Protein AF-A0A1G2YQ14-F1 (afdb_monomer_lite)

Structure (mmCIF, N/CA/C/O backbone):
data_AF-A0A1G2YQ14-F1
#
_entry.id   AF-A0A1G2YQ14-F1
#
loop_
_atom_site.group_PDB
_atom_site.id
_atom_site.type_symbol
_atom_site.label_atom_id
_atom_site.label_alt_id
_atom_site.label_com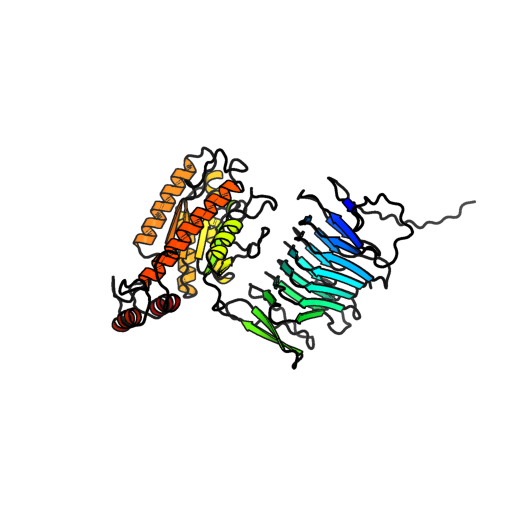p_id
_atom_site.label_asym_id
_atom_site.label_entity_id
_atom_site.label_seq_id
_atom_site.pdbx_PDB_ins_code
_atom_site.Cartn_x
_atom_site.Cartn_y
_atom_site.Cartn_z
_atom_site.occupancy
_atom_site.B_iso_or_equiv
_atom_site.auth_seq_id
_atom_site.auth_comp_id
_atom_site.auth_asym_id
_atom_site.auth_atom_id
_atom_site.pdbx_PDB_model_num
ATOM 1 N N . MET A 1 1 ? -32.011 69.639 -4.853 1.00 33.53 1 MET A N 1
ATOM 2 C CA . MET A 1 1 ? -31.908 69.291 -3.421 1.00 33.53 1 MET A CA 1
ATOM 3 C C . MET A 1 1 ? -31.256 67.913 -3.345 1.00 33.53 1 MET A C 1
ATOM 5 O O . MET A 1 1 ? -31.858 66.950 -3.793 1.00 33.53 1 MET A O 1
ATOM 9 N N . ARG A 1 2 ? -29.978 67.844 -2.949 1.00 33.94 2 ARG A N 1
ATOM 10 C CA . ARG A 1 2 ? -29.272 66.595 -2.599 1.00 33.94 2 ARG A CA 1
ATOM 11 C C . ARG A 1 2 ? -29.636 66.220 -1.163 1.00 33.94 2 ARG A C 1
ATOM 13 O O . ARG A 1 2 ? -29.561 67.148 -0.370 1.00 33.94 2 ARG A O 1
ATOM 20 N N . ILE A 1 3 ? -29.894 64.934 -0.879 1.00 25.02 3 ILE A N 1
ATOM 21 C CA . ILE A 1 3 ? -29.499 64.101 0.298 1.00 25.02 3 ILE A CA 1
ATOM 22 C C . ILE A 1 3 ? -29.737 62.625 -0.169 1.00 25.02 3 ILE A C 1
ATOM 24 O O . ILE A 1 3 ? -30.874 62.312 -0.493 1.00 25.02 3 ILE A O 1
ATOM 28 N N . ALA A 1 4 ? -28.760 61.796 -0.596 1.00 21.64 4 ALA A N 1
ATOM 29 C CA . ALA A 1 4 ? -27.786 60.960 0.161 1.00 21.64 4 ALA A CA 1
ATOM 30 C C . ALA A 1 4 ? -28.470 60.070 1.237 1.00 21.64 4 ALA A C 1
ATOM 32 O O . ALA A 1 4 ? -29.178 60.604 2.068 1.00 21.64 4 ALA A O 1
ATOM 33 N N . SER A 1 5 ? -28.420 58.732 1.284 1.00 22.30 5 SER A N 1
ATOM 34 C CA . SER A 1 5 ? -27.270 57.811 1.392 1.00 22.30 5 SER A CA 1
ATOM 35 C C . SER A 1 5 ? -27.807 56.357 1.285 1.00 22.30 5 SER A C 1
ATOM 37 O O . SER A 1 5 ? -28.856 56.068 1.845 1.00 22.30 5 SER A O 1
ATOM 39 N N . ILE A 1 6 ? -27.285 55.491 0.405 1.00 22.66 6 ILE A N 1
ATOM 40 C CA . ILE A 1 6 ? -26.309 54.402 0.671 1.00 22.66 6 ILE A CA 1
ATOM 41 C C . ILE A 1 6 ? -26.766 53.346 1.703 1.00 22.66 6 ILE A C 1
ATOM 43 O O . ILE A 1 6 ? -26.759 53.617 2.897 1.00 22.66 6 ILE A O 1
ATOM 47 N N . CYS A 1 7 ? -27.004 52.110 1.234 1.00 20.00 7 CYS A N 1
ATOM 48 C CA . CYS A 1 7 ? -26.300 50.918 1.734 1.00 20.00 7 CYS A CA 1
ATOM 49 C C . CYS A 1 7 ? -26.335 49.781 0.691 1.00 20.00 7 CYS A C 1
ATOM 51 O O . CYS A 1 7 ? -27.381 49.226 0.369 1.00 20.00 7 CYS A O 1
ATOM 53 N N . PHE A 1 8 ? -25.159 49.491 0.136 1.00 21.48 8 PHE A N 1
ATOM 54 C CA . PHE A 1 8 ? -24.809 48.296 -0.632 1.00 21.48 8 PHE A CA 1
ATOM 55 C C . PHE A 1 8 ? -24.761 47.078 0.300 1.00 21.48 8 PHE A C 1
ATOM 57 O O . PHE A 1 8 ? -24.129 47.200 1.341 1.00 21.48 8 PHE A O 1
ATOM 64 N N . VAL A 1 9 ? -25.265 45.915 -0.137 1.00 20.17 9 VAL A N 1
ATOM 65 C CA . VAL A 1 9 ? -24.538 44.627 -0.069 1.00 20.17 9 VAL A CA 1
ATOM 66 C C . VAL A 1 9 ? -24.977 43.766 -1.265 1.00 20.17 9 VAL A C 1
ATOM 68 O O . VAL A 1 9 ? -26.049 43.170 -1.277 1.00 20.17 9 VAL A O 1
ATOM 71 N N . LEU A 1 10 ? -24.128 43.730 -2.293 1.00 24.86 10 LEU A N 1
ATOM 72 C CA . LEU A 1 10 ? -23.966 42.568 -3.170 1.00 24.86 10 LEU A CA 1
ATOM 73 C C . LEU A 1 10 ? -23.417 41.418 -2.323 1.00 24.86 10 LEU A C 1
ATOM 75 O O . LEU A 1 10 ? -22.464 41.684 -1.612 1.00 24.86 10 LEU A O 1
ATOM 79 N N . PHE A 1 11 ? -23.937 40.194 -2.464 1.00 21.16 11 PHE A N 1
ATOM 80 C CA . PHE A 1 11 ? -23.148 38.956 -2.606 1.00 21.16 11 PHE A CA 1
ATOM 81 C C . PHE A 1 11 ? -24.069 37.818 -3.084 1.00 21.16 11 PHE A C 1
ATOM 83 O O . PHE A 1 11 ? -24.752 37.164 -2.303 1.00 21.16 11 PHE A O 1
ATOM 90 N N . PHE A 1 12 ? -24.074 37.589 -4.398 1.00 26.58 12 PHE A N 1
ATOM 91 C CA . PHE A 1 12 ? -24.250 36.249 -4.955 1.00 26.58 12 PHE A CA 1
ATOM 92 C C . PHE A 1 12 ? -22.868 35.581 -4.988 1.00 26.58 12 PHE A C 1
ATOM 94 O O . PHE A 1 12 ? -21.900 36.224 -5.394 1.00 26.58 12 PHE A O 1
ATOM 101 N N . SER A 1 13 ? -22.785 34.290 -4.668 1.00 25.05 13 SER A N 1
ATOM 102 C CA . SER A 1 13 ? -21.762 33.403 -5.235 1.00 25.05 13 SER A CA 1
ATOM 103 C C . SER A 1 13 ? -22.293 31.974 -5.350 1.00 25.05 13 SER A C 1
ATOM 105 O O . SER A 1 13 ? -22.024 31.092 -4.541 1.00 25.05 13 SER A O 1
ATOM 107 N N . VAL A 1 14 ? -23.036 31.739 -6.431 1.00 35.09 14 VAL A N 1
ATOM 108 C CA . VAL A 1 14 ? -22.882 30.482 -7.163 1.00 35.09 14 VAL A CA 1
ATOM 109 C C . VAL A 1 14 ? -21.690 30.709 -8.089 1.00 35.09 14 VAL A C 1
ATOM 111 O O . VAL A 1 14 ? -21.806 31.471 -9.047 1.00 35.09 14 VAL A O 1
ATOM 114 N N . SER A 1 15 ? -20.537 30.105 -7.807 1.00 28.27 15 SER A N 1
ATOM 115 C CA . SER A 1 15 ? -19.452 30.042 -8.794 1.00 28.27 15 SER A CA 1
ATOM 116 C C . SER A 1 15 ? -19.683 28.814 -9.671 1.00 28.27 15 SER A C 1
ATOM 118 O O . SER A 1 15 ? -19.142 27.743 -9.423 1.00 28.27 15 SER A O 1
ATOM 120 N N . LEU A 1 16 ? -20.557 28.977 -10.665 1.00 39.03 16 LEU A N 1
ATOM 121 C CA . LEU A 1 16 ? -20.770 28.039 -11.766 1.00 39.03 16 LEU A CA 1
ATOM 122 C C . LEU A 1 16 ? -19.668 28.234 -12.818 1.00 39.03 16 LEU A C 1
ATOM 124 O O . LEU A 1 16 ? -19.604 29.289 -13.443 1.00 39.03 16 LEU A O 1
ATOM 128 N N . PHE A 1 17 ? -18.887 27.188 -13.084 1.00 31.12 17 PHE A N 1
ATOM 129 C CA . PHE A 1 17 ? -18.475 26.844 -14.447 1.00 31.12 17 PHE A CA 1
ATOM 130 C C . PHE A 1 17 ? -18.865 25.378 -14.662 1.00 31.12 17 PHE A C 1
ATOM 132 O O . PHE A 1 17 ? -18.200 24.474 -14.177 1.00 31.12 17 PHE A O 1
ATOM 139 N N . ALA A 1 18 ? -20.030 25.192 -15.290 1.00 36.16 18 ALA A N 1
ATOM 140 C CA . ALA A 1 18 ? -20.688 23.918 -15.577 1.00 36.16 18 ALA A CA 1
ATOM 141 C C . ALA A 1 18 ? -19.792 22.979 -16.418 1.00 36.16 18 ALA A C 1
ATOM 143 O O . ALA A 1 18 ? -19.016 23.449 -17.244 1.00 36.16 18 ALA A O 1
ATOM 144 N N . ALA A 1 19 ? -19.917 21.657 -16.276 1.00 30.31 19 ALA A N 1
ATOM 145 C CA . ALA A 1 19 ? -21.032 20.938 -16.892 1.00 30.31 19 ALA A CA 1
ATOM 146 C C . ALA A 1 19 ? -21.884 20.110 -15.899 1.00 30.31 19 ALA A C 1
ATOM 148 O O . ALA A 1 19 ? -21.553 18.989 -15.530 1.00 30.31 19 ALA A O 1
ATOM 149 N N . ASN A 1 20 ? -23.052 20.684 -15.579 1.00 39.72 20 ASN A N 1
ATOM 150 C CA . ASN A 1 20 ? -24.293 20.068 -15.087 1.00 39.72 20 ASN A CA 1
ATOM 151 C C . ASN A 1 20 ? -24.344 19.537 -13.633 1.00 39.72 20 ASN A C 1
ATOM 153 O O . ASN A 1 20 ? -24.302 18.334 -13.389 1.00 39.72 20 ASN A O 1
ATOM 157 N N . MET A 1 21 ? -24.592 20.437 -12.672 1.00 42.03 21 MET A N 1
ATOM 158 C CA . MET A 1 21 ? -25.253 20.084 -11.404 1.00 42.03 21 MET A CA 1
ATOM 159 C C . MET A 1 21 ? -26.771 20.206 -11.572 1.00 42.03 21 MET A C 1
ATOM 161 O O . MET A 1 21 ? -27.261 21.264 -11.972 1.00 42.03 21 MET A O 1
ATOM 165 N N . TYR A 1 22 ? -27.514 19.150 -11.239 1.00 44.25 22 TYR A N 1
ATOM 166 C CA . TYR A 1 22 ? -28.980 19.158 -11.265 1.00 44.25 22 TYR A CA 1
ATOM 167 C C . TYR A 1 22 ? -29.538 19.169 -9.842 1.00 44.25 22 TYR A C 1
ATOM 169 O O . TYR A 1 22 ? -29.154 18.340 -9.013 1.00 44.25 22 TYR A O 1
ATOM 177 N N . PHE A 1 23 ? -30.468 20.091 -9.583 1.00 46.28 23 PHE A N 1
ATOM 178 C CA . PHE A 1 23 ? -31.286 20.111 -8.374 1.00 46.28 23 PHE A CA 1
ATOM 179 C C . PHE A 1 23 ? -32.648 19.518 -8.721 1.00 46.28 23 PHE A C 1
ATOM 181 O O . PHE A 1 23 ? -33.386 20.076 -9.539 1.00 46.28 23 PHE A O 1
ATOM 188 N N . THR A 1 24 ? -32.970 18.384 -8.107 1.00 41.38 24 THR A N 1
ATOM 189 C CA . THR A 1 24 ? -34.278 17.739 -8.260 1.00 41.38 24 THR A CA 1
ATOM 190 C C . THR A 1 24 ? -34.948 17.590 -6.900 1.00 41.38 24 THR A C 1
ATOM 192 O O . THR A 1 24 ? -34.268 17.480 -5.874 1.00 41.38 24 THR A O 1
ATOM 195 N N . ASN A 1 25 ? -36.281 17.625 -6.867 1.00 44.12 25 ASN A N 1
ATOM 196 C CA . ASN A 1 25 ? -37.013 17.149 -5.691 1.00 44.12 25 ASN A CA 1
ATOM 197 C C . ASN A 1 25 ? -36.853 15.616 -5.568 1.00 44.12 25 ASN A C 1
ATOM 199 O O . ASN A 1 25 ? -36.339 14.958 -6.476 1.00 44.12 25 ASN A O 1
ATOM 203 N N . GLU A 1 26 ? -37.308 15.026 -4.463 1.00 37.00 26 GLU A N 1
ATOM 204 C CA . GLU A 1 26 ? -37.272 13.563 -4.280 1.00 37.00 26 GLU A CA 1
ATOM 205 C C . GLU A 1 26 ? -38.031 12.790 -5.382 1.00 37.00 26 GLU A C 1
ATOM 207 O O . GLU A 1 26 ? -37.743 11.620 -5.622 1.00 37.00 26 GLU A O 1
ATOM 212 N N . SER A 1 27 ? -38.936 13.462 -6.101 1.00 38.91 27 SER A N 1
ATOM 213 C CA . SER A 1 27 ? -39.713 12.936 -7.231 1.00 38.91 27 SER A CA 1
ATOM 214 C C . SER A 1 27 ? -38.985 12.991 -8.587 1.00 38.91 27 SER A C 1
ATOM 216 O O . SER A 1 27 ? -39.500 12.453 -9.564 1.00 38.91 27 SER A O 1
ATOM 218 N N . GLY A 1 28 ? -37.800 13.612 -8.672 1.00 36.34 28 GLY A N 1
ATOM 219 C CA . GLY A 1 28 ? -37.023 13.745 -9.912 1.00 36.34 28 GLY A CA 1
ATOM 220 C C . GLY A 1 28 ? -37.383 14.948 -10.797 1.00 36.34 28 GLY A C 1
ATOM 221 O O . GLY A 1 28 ? -36.876 15.049 -11.913 1.00 36.34 28 GLY A O 1
ATOM 222 N N . ASP A 1 29 ? -38.215 15.877 -10.321 1.00 38.25 29 ASP A N 1
ATOM 223 C CA . ASP A 1 29 ? -38.587 17.078 -11.073 1.00 38.25 29 ASP A CA 1
ATOM 224 C C . ASP A 1 29 ? -37.477 18.138 -11.018 1.00 38.25 29 ASP A C 1
ATOM 226 O O . ASP A 1 29 ? -36.963 18.466 -9.945 1.00 38.25 29 ASP A O 1
ATOM 230 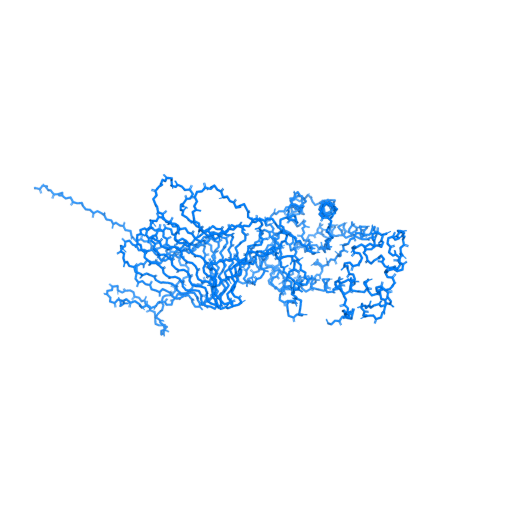N N . ASN A 1 30 ? -37.137 18.719 -12.173 1.00 38.53 30 ASN A N 1
ATOM 231 C CA . ASN A 1 30 ? -36.147 19.792 -12.289 1.00 38.53 30 ASN A CA 1
ATOM 232 C C . ASN A 1 30 ? -36.640 21.090 -11.630 1.00 38.53 30 ASN A C 1
ATOM 234 O O . ASN A 1 30 ? -37.667 21.645 -12.026 1.00 38.53 30 ASN A O 1
ATOM 238 N N . LEU A 1 31 ? -35.866 21.632 -10.687 1.00 40.44 31 LEU A N 1
ATOM 239 C CA . LEU A 1 31 ? -36.172 22.904 -10.030 1.00 40.44 31 LEU A CA 1
ATOM 240 C C . LEU A 1 31 ? -35.546 24.088 -10.789 1.00 40.44 31 LEU A C 1
ATOM 242 O O . LEU A 1 31 ? -34.382 24.424 -10.581 1.00 40.44 31 LEU A O 1
ATOM 246 N N . TRP A 1 32 ? -36.326 24.759 -11.642 1.00 36.47 32 TRP A N 1
ATOM 247 C CA . TRP A 1 32 ? -36.012 26.116 -12.122 1.00 36.47 32 TRP A CA 1
ATOM 248 C C . TRP A 1 32 ? -36.635 27.150 -11.167 1.00 36.47 32 TRP A C 1
ATOM 250 O O . TRP A 1 32 ? -37.777 27.009 -10.737 1.00 36.47 32 TRP A O 1
ATOM 260 N N . THR A 1 33 ? -35.864 28.158 -10.761 1.00 39.34 33 THR A N 1
ATOM 261 C CA . THR A 1 33 ? -36.101 28.956 -9.549 1.00 39.34 33 THR A CA 1
ATOM 262 C C . THR A 1 33 ? -37.137 30.083 -9.692 1.00 39.34 33 THR A C 1
ATOM 264 O O . THR A 1 33 ? -37.006 30.975 -10.522 1.00 39.34 33 THR A O 1
ATOM 267 N N . THR A 1 34 ? -38.070 30.145 -8.737 1.00 28.08 34 THR A N 1
ATOM 268 C CA . THR A 1 34 ? -38.425 31.392 -8.028 1.00 28.08 34 THR A CA 1
ATOM 269 C C . THR A 1 34 ? -38.444 31.085 -6.524 1.00 28.08 34 THR A C 1
ATOM 271 O O . THR A 1 34 ? -39.218 30.218 -6.112 1.00 28.08 34 THR A O 1
ATOM 274 N N . PRO A 1 35 ? -37.597 31.722 -5.690 1.00 41.88 35 PRO A N 1
ATOM 275 C CA . PRO A 1 35 ? -37.526 31.444 -4.260 1.00 41.88 35 PRO A CA 1
ATOM 276 C C . PRO A 1 35 ? -38.608 32.228 -3.517 1.00 41.88 35 PRO A C 1
ATOM 278 O O . PRO A 1 35 ? -38.656 33.453 -3.596 1.00 41.88 35 PRO A O 1
ATOM 281 N N . GLY A 1 36 ? -39.471 31.525 -2.786 1.00 33.53 36 GLY A N 1
ATOM 282 C CA . GLY A 1 36 ? -40.463 32.193 -1.945 1.00 33.53 36 GLY A CA 1
ATOM 283 C C . GLY A 1 36 ? -41.230 31.314 -0.964 1.00 33.53 36 GLY A C 1
ATOM 284 O O . GLY A 1 36 ? -41.690 31.845 0.032 1.00 33.53 36 GLY A O 1
ATOM 285 N N . ASN A 1 37 ? -41.351 29.998 -1.179 1.00 35.56 37 ASN A N 1
ATOM 286 C CA . ASN A 1 37 ? -42.238 29.157 -0.357 1.00 35.56 37 ASN A CA 1
ATOM 287 C C . ASN A 1 37 ? -41.653 27.775 -0.014 1.00 35.56 37 ASN A C 1
ATOM 289 O O . ASN A 1 37 ? -42.382 26.783 0.009 1.00 35.56 37 ASN A O 1
ATOM 293 N N . TRP A 1 38 ? -40.348 27.675 0.238 1.00 45.31 38 TRP A N 1
ATOM 294 C CA . TRP A 1 38 ? -39.796 26.427 0.773 1.00 45.31 38 TRP A CA 1
ATOM 295 C C . TRP A 1 38 ? -40.135 26.347 2.261 1.00 45.31 38 TRP A C 1
ATOM 297 O O . TRP A 1 38 ? -39.762 27.229 3.031 1.00 45.31 38 TRP A O 1
ATOM 307 N N . ARG A 1 39 ? -40.909 25.327 2.651 1.00 40.62 39 ARG A N 1
ATOM 308 C CA . ARG A 1 39 ? -41.179 25.036 4.064 1.00 40.62 39 ARG A CA 1
ATOM 309 C C . ARG A 1 39 ? -39.882 24.559 4.718 1.00 40.62 39 ARG A C 1
ATOM 311 O O . ARG A 1 39 ? -39.145 23.799 4.083 1.00 40.62 39 ARG A O 1
ATOM 318 N N . ASP A 1 40 ? -39.648 24.962 5.967 1.00 42.59 40 ASP A N 1
ATOM 319 C CA . ASP A 1 40 ? -38.582 24.396 6.805 1.00 42.59 40 ASP A CA 1
ATOM 320 C C . ASP A 1 40 ? -38.593 22.861 6.713 1.00 42.59 40 ASP A C 1
ATOM 322 O O . ASP A 1 40 ? -39.653 22.238 6.827 1.00 42.59 40 ASP A O 1
ATOM 326 N N . GLY A 1 41 ? -37.421 22.263 6.469 1.00 40.00 41 GLY A N 1
ATOM 327 C CA . GLY A 1 41 ? -37.239 20.808 6.391 1.00 40.00 41 GLY A CA 1
ATOM 328 C C . GLY A 1 41 ? -37.413 20.159 5.009 1.00 40.00 41 GLY A C 1
ATOM 329 O O . GLY A 1 41 ? -37.491 18.936 4.929 1.00 40.00 41 GLY A O 1
ATOM 330 N N . SER A 1 42 ? -37.478 20.928 3.916 1.00 44.06 42 SER A N 1
ATOM 331 C CA . SER A 1 42 ? -37.550 20.359 2.554 1.00 44.06 42 SER A CA 1
ATOM 332 C C . SER A 1 42 ? -36.171 19.878 2.064 1.00 44.06 42 SER A C 1
ATOM 334 O O . SER A 1 42 ? -35.214 20.658 2.082 1.00 44.06 42 SER A O 1
ATOM 336 N N . TRP A 1 43 ? -36.073 18.627 1.586 1.00 49.72 43 TRP A N 1
ATOM 337 C CA . TRP A 1 43 ? -34.825 18.054 1.060 1.00 49.72 43 TRP A CA 1
ATOM 338 C C . TRP A 1 43 ? -34.650 18.273 -0.448 1.00 49.72 43 TRP A C 1
ATOM 340 O O . TRP A 1 43 ? -35.612 18.188 -1.214 1.00 49.72 43 TRP A O 1
ATOM 350 N N . ILE A 1 44 ? -33.413 18.534 -0.890 1.00 53.03 44 ILE A N 1
ATOM 351 C CA . ILE A 1 44 ? -33.068 18.676 -2.318 1.00 53.03 44 ILE A CA 1
ATOM 352 C C . ILE A 1 44 ? -32.039 17.623 -2.712 1.00 53.03 44 ILE A C 1
ATOM 354 O O . ILE A 1 44 ? -30.978 17.532 -2.100 1.00 53.03 44 ILE A O 1
ATOM 358 N N . ARG A 1 45 ? -32.306 16.861 -3.775 1.00 51.31 45 ARG A N 1
ATOM 359 C CA . ARG A 1 45 ? -31.340 15.901 -4.308 1.00 51.31 45 ARG A CA 1
ATOM 360 C C . ARG A 1 45 ? -30.279 16.627 -5.133 1.00 51.31 45 ARG A C 1
ATOM 362 O O . ARG A 1 45 ? -30.611 17.324 -6.094 1.00 51.31 45 ARG A O 1
ATOM 369 N N . LEU A 1 46 ? -29.009 16.415 -4.784 1.00 54.88 46 LEU A N 1
ATOM 370 C CA . LEU A 1 46 ? -27.854 16.876 -5.558 1.00 54.88 46 LEU A CA 1
ATOM 371 C C . LEU A 1 46 ? -27.277 15.723 -6.380 1.00 54.88 46 LEU A C 1
ATOM 373 O O . LEU A 1 46 ? -26.959 14.670 -5.830 1.00 54.88 46 LEU A O 1
ATOM 377 N N . THR A 1 47 ? -27.123 15.939 -7.688 1.00 51.69 47 THR A N 1
ATOM 378 C CA . THR A 1 47 ? -26.344 15.060 -8.575 1.00 51.69 47 THR A CA 1
ATOM 379 C C . THR A 1 47 ? -25.177 15.859 -9.144 1.00 51.69 47 THR A C 1
ATOM 381 O O . THR A 1 47 ? -25.399 16.880 -9.800 1.00 51.69 47 THR A O 1
ATOM 384 N N . VAL A 1 48 ? -23.948 15.414 -8.875 1.00 53.75 48 VAL A N 1
ATOM 385 C CA . VAL A 1 48 ? -22.707 16.031 -9.367 1.00 53.75 48 VAL A CA 1
ATOM 386 C C . VAL A 1 48 ? -22.084 15.081 -10.387 1.00 53.75 48 VAL A C 1
ATOM 388 O O . VAL A 1 48 ? -21.856 13.914 -10.073 1.00 53.75 48 VAL A O 1
ATOM 391 N N . LEU A 1 49 ? -21.857 15.551 -11.617 1.00 48.25 49 LEU A N 1
ATOM 392 C CA . LEU A 1 49 ? -21.206 14.748 -12.655 1.00 48.25 49 LEU A CA 1
ATOM 393 C C . LEU A 1 49 ? -19.678 14.671 -12.446 1.00 48.25 49 LEU A C 1
ATOM 395 O O . LEU A 1 49 ? -19.110 15.564 -11.817 1.00 48.25 49 LEU A O 1
ATOM 399 N N . PRO A 1 50 ? -18.998 13.639 -12.982 1.00 46.31 50 PRO A N 1
ATOM 400 C CA . PRO A 1 50 ? -17.631 13.268 -12.602 1.00 46.31 50 PRO A CA 1
ATOM 401 C C . PRO A 1 50 ? -16.501 14.148 -13.184 1.00 46.31 50 PRO A C 1
ATOM 403 O O . PRO A 1 50 ? -15.468 13.602 -13.533 1.00 46.31 50 PRO A O 1
ATOM 406 N N . ASP A 1 51 ? -16.642 15.470 -13.348 1.00 46.06 51 ASP A N 1
ATOM 407 C CA . ASP A 1 51 ? -15.535 16.316 -13.858 1.00 46.06 51 ASP A CA 1
ATOM 408 C C . ASP A 1 51 ? -14.802 17.084 -12.728 1.00 46.06 51 ASP A C 1
ATOM 410 O O . ASP A 1 51 ? -15.409 17.751 -11.883 1.00 46.06 51 ASP A O 1
ATOM 414 N N . PHE A 1 52 ? -13.468 16.966 -12.711 1.00 49.09 52 PHE A N 1
ATOM 415 C CA . PHE A 1 52 ? -12.633 16.731 -11.523 1.00 49.09 52 PHE A CA 1
ATOM 416 C C . PHE A 1 52 ? -11.836 17.921 -10.953 1.00 49.09 52 PHE A C 1
ATOM 418 O O . PHE A 1 52 ? -11.226 17.762 -9.898 1.00 49.09 52 PHE A O 1
ATOM 425 N N . SER A 1 53 ? -11.765 19.110 -11.565 1.00 44.62 53 SER A N 1
ATOM 426 C CA . SER A 1 53 ? -10.656 20.039 -11.216 1.00 44.62 53 SER A CA 1
ATOM 427 C C . SER A 1 53 ? -11.010 21.378 -10.541 1.00 44.62 53 SER A C 1
ATOM 429 O O . SER A 1 53 ? -10.112 22.034 -9.986 1.00 44.62 53 SER A O 1
ATOM 431 N N . THR A 1 54 ? -12.284 21.795 -10.496 1.00 46.84 54 THR A N 1
ATOM 432 C CA . THR A 1 54 ? -12.641 23.174 -10.075 1.00 46.84 54 THR A CA 1
ATOM 433 C C . THR A 1 54 ? -13.858 23.327 -9.156 1.00 46.84 54 THR A C 1
ATOM 435 O O . THR A 1 54 ? -14.077 24.429 -8.652 1.00 46.84 54 THR A O 1
ATOM 438 N N . HIS A 1 55 ? -14.628 22.272 -8.883 1.00 51.31 55 HIS A N 1
ATOM 439 C CA . HIS A 1 55 ? -15.920 22.419 -8.206 1.00 51.31 55 HIS A CA 1
ATOM 440 C C . HIS A 1 55 ? -15.792 22.595 -6.680 1.00 51.31 55 HIS A C 1
ATOM 442 O O . HIS A 1 55 ? -15.293 21.715 -5.973 1.00 51.31 55 HIS A O 1
ATOM 448 N N . THR A 1 56 ? -16.292 23.729 -6.182 1.00 52.38 56 THR A N 1
ATOM 449 C CA . THR A 1 56 ? -16.539 24.008 -4.758 1.00 52.38 56 THR A CA 1
ATOM 450 C C . THR A 1 56 ? -18.045 24.016 -4.526 1.00 52.38 56 THR A C 1
ATOM 452 O O . THR A 1 56 ? -18.756 24.781 -5.179 1.00 52.38 56 THR A O 1
ATOM 455 N N . ILE A 1 57 ? -18.533 23.206 -3.585 1.00 58.22 57 ILE A N 1
ATOM 456 C CA . ILE A 1 57 ? -19.942 23.238 -3.173 1.00 58.22 57 ILE A CA 1
ATOM 457 C C . ILE A 1 57 ? -20.066 24.066 -1.893 1.00 58.22 57 ILE A C 1
ATOM 459 O O . ILE A 1 57 ? -19.489 23.711 -0.865 1.00 58.22 57 ILE A O 1
ATOM 463 N N . ASN A 1 58 ? -20.849 25.146 -1.974 1.00 54.72 58 ASN A N 1
ATOM 464 C CA . ASN A 1 58 ? -21.261 25.974 -0.842 1.00 54.72 58 ASN A CA 1
ATOM 465 C C . ASN A 1 58 ? -22.780 25.866 -0.681 1.00 54.72 58 ASN A C 1
ATOM 467 O O . ASN A 1 58 ? -23.523 26.242 -1.591 1.00 54.72 58 ASN A O 1
ATOM 471 N N . ILE A 1 59 ? -23.245 25.363 0.460 1.00 58.28 59 ILE A N 1
ATOM 472 C CA . ILE A 1 59 ? -24.676 25.232 0.764 1.00 58.28 59 ILE A CA 1
ATOM 473 C C . ILE A 1 59 ? -25.083 26.333 1.750 1.00 58.28 59 ILE A C 1
ATOM 475 O O . ILE A 1 59 ? -24.579 26.376 2.873 1.00 58.28 59 ILE A O 1
ATOM 479 N N . ASN A 1 60 ? -26.007 27.204 1.325 1.00 56.06 60 ASN A N 1
ATOM 480 C CA . ASN A 1 60 ? -26.473 28.366 2.089 1.00 56.06 60 ASN A CA 1
ATOM 481 C C . ASN A 1 60 ? -27.984 28.293 2.384 1.00 56.06 60 ASN A C 1
ATOM 483 O O . ASN A 1 60 ? -28.743 27.864 1.520 1.00 56.06 60 ASN A O 1
ATOM 487 N N . ASN A 1 61 ? -28.396 28.818 3.548 1.00 53.56 61 ASN A N 1
ATOM 488 C CA . ASN A 1 61 ? -29.774 29.168 3.960 1.00 53.56 61 ASN A CA 1
ATOM 489 C C . ASN A 1 61 ? -30.877 28.098 3.791 1.00 53.56 61 ASN A C 1
ATOM 491 O O . ASN A 1 61 ? -31.402 27.927 2.697 1.00 53.56 61 ASN A O 1
ATOM 495 N N . ASN A 1 62 ? -31.342 27.509 4.903 1.00 53.41 62 ASN A N 1
ATOM 496 C CA . ASN A 1 62 ? -32.594 26.728 5.048 1.00 53.41 62 ASN A CA 1
ATOM 497 C C . ASN A 1 62 ? -32.854 25.622 4.001 1.00 53.41 62 ASN A C 1
ATOM 499 O O . ASN A 1 62 ? -33.985 25.164 3.835 1.00 53.41 62 ASN A O 1
ATOM 503 N N . VAL A 1 63 ? -31.817 25.178 3.295 1.00 54.03 63 VAL A N 1
ATOM 504 C CA . VAL A 1 63 ? -31.864 24.031 2.390 1.00 54.03 63 VAL A CA 1
ATOM 505 C C . VAL A 1 63 ? -31.217 22.852 3.096 1.00 54.03 63 VAL A C 1
ATOM 507 O O . VAL A 1 63 ? -30.151 23.001 3.691 1.00 54.03 63 VAL A O 1
ATOM 510 N N . HIS A 1 64 ? -31.853 21.686 2.990 1.00 62.66 64 HIS A N 1
ATOM 511 C CA . HIS A 1 64 ? -31.318 20.416 3.462 1.00 62.66 64 HIS A CA 1
ATOM 512 C C . HIS A 1 64 ? -30.965 19.548 2.244 1.00 62.66 64 HIS A C 1
ATOM 514 O O . HIS A 1 64 ? -31.828 18.854 1.711 1.00 62.66 64 HIS A O 1
ATOM 520 N N . PRO A 1 65 ? -29.754 19.631 1.670 1.00 65.81 65 PRO A N 1
ATOM 521 C CA . PRO A 1 65 ? -29.438 18.835 0.498 1.00 65.81 65 PRO A CA 1
ATOM 522 C C . PRO A 1 65 ? -29.135 17.387 0.885 1.00 65.81 65 PRO A C 1
ATOM 524 O O . PRO A 1 65 ? -28.554 17.119 1.937 1.00 65.81 65 PRO A O 1
ATOM 527 N N . ARG A 1 66 ? -29.485 16.462 -0.007 1.00 69.44 66 ARG A N 1
ATOM 528 C CA . ARG A 1 66 ? -29.160 15.042 0.087 1.00 69.44 66 ARG A CA 1
ATOM 529 C C . ARG A 1 66 ? -28.308 14.620 -1.104 1.00 69.44 66 ARG A C 1
ATOM 531 O O . ARG A 1 66 ? -28.741 14.701 -2.259 1.00 69.44 66 ARG A O 1
ATOM 538 N N . LEU A 1 67 ? -27.102 14.140 -0.825 1.00 71.00 67 LEU A N 1
ATOM 539 C CA . LEU A 1 67 ? -26.205 13.546 -1.805 1.00 71.00 67 LEU A CA 1
ATOM 540 C C . LEU A 1 67 ? -26.436 12.033 -1.853 1.00 71.00 67 LEU A C 1
ATOM 542 O O . LEU A 1 67 ? -26.164 11.318 -0.891 1.00 71.00 67 LEU A O 1
ATOM 546 N N . THR A 1 68 ? -26.957 11.548 -2.977 1.00 64.62 68 THR A N 1
ATOM 547 C CA . THR A 1 68 ? -27.377 10.138 -3.149 1.00 64.62 68 THR A CA 1
ATOM 548 C C . THR A 1 68 ? -26.541 9.370 -4.169 1.00 64.62 68 THR A C 1
ATOM 550 O O . THR A 1 68 ? -26.652 8.153 -4.258 1.00 64.62 68 THR A O 1
ATOM 553 N N . THR A 1 69 ? -25.716 10.058 -4.959 1.00 62.44 69 THR A N 1
ATOM 554 C CA . THR A 1 69 ? -24.882 9.460 -6.010 1.00 62.44 69 THR A CA 1
ATOM 555 C C . THR A 1 69 ? -23.409 9.660 -5.692 1.00 62.44 69 THR A C 1
ATOM 557 O O . THR A 1 69 ? -23.040 10.705 -5.149 1.00 62.44 69 THR A O 1
ATOM 560 N N . SER A 1 70 ? -22.569 8.692 -6.075 1.00 64.88 70 SER A N 1
ATOM 561 C CA . SER A 1 70 ? -21.115 8.830 -5.953 1.00 64.88 70 SER A CA 1
ATOM 562 C C . SER A 1 70 ? -20.643 10.117 -6.626 1.00 64.88 70 SER A C 1
ATOM 564 O O . SER A 1 70 ? -20.977 10.348 -7.786 1.00 64.88 70 SER A O 1
ATOM 566 N N . SER A 1 71 ? -19.923 10.964 -5.895 1.00 60.97 71 SER A N 1
ATOM 567 C CA . SER A 1 71 ? -19.562 12.309 -6.354 1.00 60.97 71 SER A CA 1
ATOM 568 C C . SER A 1 71 ? -18.157 12.697 -5.909 1.00 60.97 71 SER A C 1
ATOM 570 O O . SER A 1 71 ? -17.708 12.299 -4.835 1.00 60.97 71 SER A O 1
ATOM 572 N N . THR A 1 72 ? -17.479 13.523 -6.705 1.00 58.16 72 THR A N 1
ATOM 573 C CA . THR A 1 72 ? -16.160 14.069 -6.368 1.00 58.16 72 THR A CA 1
ATOM 574 C C . THR A 1 72 ? -16.174 15.591 -6.456 1.00 58.16 72 THR A C 1
ATOM 576 O O . THR A 1 72 ? -16.693 16.159 -7.412 1.00 58.16 72 THR A O 1
ATOM 579 N N . VAL A 1 73 ? -15.616 16.264 -5.449 1.00 59.31 73 VAL A N 1
ATOM 580 C CA . VAL A 1 73 ? -15.532 17.730 -5.344 1.00 59.31 73 VAL A CA 1
ATOM 581 C C . VAL A 1 73 ? -14.158 18.146 -4.834 1.00 59.31 73 VAL A C 1
ATOM 583 O O . VAL A 1 73 ? -13.481 17.373 -4.165 1.00 59.31 73 VAL A O 1
ATOM 586 N N . LYS A 1 74 ? -13.721 19.377 -5.112 1.00 56.28 74 LYS A N 1
ATOM 587 C CA . LYS A 1 74 ? -12.424 19.878 -4.625 1.00 56.28 74 LYS A CA 1
ATOM 588 C C . LYS A 1 74 ? -12.505 20.351 -3.177 1.00 56.28 74 LYS A C 1
ATOM 590 O O . LYS A 1 74 ? -11.617 20.050 -2.388 1.00 56.28 74 LYS A O 1
ATOM 595 N N . TYR A 1 75 ? -13.574 21.071 -2.852 1.00 59.06 75 TYR A N 1
ATOM 596 C CA . TYR A 1 75 ? -13.879 21.568 -1.514 1.00 59.06 75 TYR A CA 1
ATOM 597 C C . TYR A 1 75 ? -15.367 21.392 -1.226 1.00 59.06 75 TYR A C 1
ATOM 599 O O . TYR A 1 75 ? -16.199 21.621 -2.114 1.00 59.06 75 TYR A O 1
ATOM 607 N N . LEU A 1 76 ? -15.697 21.049 0.018 1.00 69.69 76 LEU A N 1
ATOM 608 C CA . LEU A 1 76 ? -17.075 21.000 0.493 1.00 69.69 76 LEU A CA 1
ATOM 609 C C . LEU A 1 76 ? -17.232 21.844 1.758 1.00 69.69 76 LEU A C 1
ATOM 611 O O . LEU A 1 76 ? -16.628 21.550 2.787 1.00 69.69 76 LEU A O 1
ATOM 615 N N . TYR A 1 77 ? -18.081 22.867 1.680 1.00 66.25 77 TYR A N 1
ATOM 616 C CA . TYR A 1 77 ? -18.425 23.726 2.810 1.00 66.25 77 TYR A CA 1
ATOM 617 C C . TYR A 1 77 ? -19.917 23.568 3.121 1.00 66.25 77 TYR A C 1
ATOM 619 O O . TYR A 1 77 ? -20.770 23.849 2.273 1.00 66.25 77 TYR A O 1
ATOM 627 N N . CYS A 1 78 ? -20.241 23.082 4.321 1.00 63.47 78 CYS A N 1
ATOM 628 C CA . CYS A 1 78 ? -21.606 22.698 4.697 1.00 63.47 78 CYS A CA 1
ATOM 629 C C . CYS A 1 78 ? -21.997 23.164 6.103 1.00 63.47 78 CYS A C 1
ATOM 631 O O . CYS A 1 78 ? -21.204 23.114 7.034 1.00 63.47 78 CYS A O 1
ATOM 633 N N . PRO A 1 79 ? -23.284 23.447 6.297 1.00 58.72 79 PRO A N 1
ATOM 634 C CA . PRO A 1 79 ? -23.998 24.568 5.709 1.00 58.72 79 PRO A CA 1
ATOM 635 C C . PRO A 1 79 ? -23.573 25.893 6.373 1.00 58.72 79 PRO A C 1
ATOM 637 O O . PRO A 1 79 ? -23.175 25.928 7.538 1.00 58.72 79 PRO A O 1
ATOM 640 N N . TYR A 1 80 ? -23.667 26.993 5.625 1.00 52.16 80 TYR A N 1
ATOM 641 C CA . TYR A 1 80 ? -23.364 28.349 6.089 1.00 52.16 80 TYR A CA 1
ATOM 642 C C . TYR A 1 80 ? -24.648 29.190 6.139 1.00 52.16 80 TYR A C 1
ATOM 644 O O . TYR A 1 80 ? -25.390 29.263 5.157 1.00 52.16 80 TYR A O 1
ATOM 652 N N . SER A 1 81 ? -24.923 29.851 7.268 1.00 54.50 81 SER A N 1
ATOM 653 C CA . SER A 1 81 ? -26.001 30.842 7.373 1.00 54.50 81 SER A CA 1
ATOM 654 C C . SER A 1 81 ? -25.482 32.138 7.997 1.00 54.50 81 SER A C 1
ATOM 656 O O . SER A 1 81 ? -24.661 32.154 8.909 1.00 54.50 81 SER A O 1
ATOM 658 N N . ASN A 1 82 ? -25.955 33.266 7.478 1.00 53.06 82 ASN A N 1
ATOM 659 C CA . ASN A 1 82 ? -25.679 34.588 8.039 1.00 53.06 82 ASN A CA 1
ATOM 660 C C . ASN A 1 82 ? -26.735 35.013 9.075 1.00 53.06 82 ASN A C 1
ATOM 662 O O . ASN A 1 82 ? -26.652 36.114 9.615 1.00 53.06 82 ASN A O 1
ATOM 666 N N . THR A 1 83 ? -27.722 34.154 9.343 1.00 55.34 83 THR A N 1
ATOM 667 C CA . THR A 1 83 ? -28.839 34.425 10.248 1.00 55.34 83 THR A CA 1
ATOM 668 C C . THR A 1 83 ? -28.693 33.580 11.511 1.00 55.34 83 THR A C 1
ATOM 670 O O . THR A 1 83 ? -28.804 32.351 11.467 1.00 55.34 83 THR A O 1
ATOM 673 N N . ALA A 1 84 ? -28.451 34.243 12.644 1.00 56.31 84 ALA A N 1
ATOM 674 C CA . ALA A 1 84 ? -28.353 33.594 13.951 1.00 56.31 84 ALA A CA 1
ATOM 675 C C . ALA A 1 84 ? -29.631 32.797 14.279 1.00 56.31 84 ALA A C 1
ATOM 677 O O . ALA A 1 84 ? -30.740 33.253 13.997 1.00 56.31 84 ALA A O 1
ATOM 678 N N . GLY A 1 85 ? -29.471 31.609 14.871 1.00 57.22 85 GLY A N 1
ATOM 679 C CA . GLY A 1 85 ? -30.592 30.758 15.297 1.00 57.22 85 GLY A CA 1
ATOM 680 C C . GLY A 1 85 ? -31.240 29.900 14.202 1.00 57.22 85 GLY A C 1
ATOM 681 O O . GLY A 1 85 ? -32.281 29.301 14.450 1.00 57.22 85 GLY A O 1
ATOM 682 N N . THR A 1 86 ? -30.648 29.813 13.007 1.00 58.25 86 THR A N 1
ATOM 683 C CA . THR A 1 86 ? -31.110 28.888 11.955 1.00 58.25 86 THR A CA 1
ATOM 684 C C . THR A 1 86 ? -30.434 27.519 12.079 1.00 58.25 86 THR A C 1
ATOM 686 O O . THR A 1 86 ? -29.224 27.436 12.311 1.00 58.25 86 THR A O 1
ATOM 689 N N . THR A 1 87 ? -31.218 26.444 11.924 1.00 61.84 87 THR A N 1
ATOM 690 C CA . THR A 1 87 ? -30.714 25.066 11.824 1.00 61.84 87 THR A CA 1
ATOM 691 C C . THR A 1 87 ? -30.646 24.662 10.360 1.00 61.84 87 THR A C 1
ATOM 693 O O . THR A 1 87 ? -31.627 24.762 9.631 1.00 61.84 87 THR A O 1
ATOM 696 N N . THR A 1 88 ? -29.487 24.187 9.926 1.00 63.38 88 THR A N 1
ATOM 697 C CA . THR A 1 88 ? -29.251 23.752 8.546 1.00 63.38 88 THR A CA 1
ATOM 698 C C . THR A 1 88 ? -28.774 22.303 8.537 1.00 63.38 88 THR A C 1
ATOM 700 O O . THR A 1 88 ? -28.109 21.874 9.476 1.00 63.38 88 THR A O 1
ATOM 703 N N . GLY A 1 89 ? -29.149 21.524 7.518 1.00 68.25 89 GLY A N 1
ATOM 704 C CA . GLY A 1 89 ? -28.848 20.090 7.454 1.00 68.25 89 GLY A CA 1
ATOM 705 C C . GLY A 1 89 ? -28.196 19.672 6.139 1.00 68.25 89 GLY A C 1
ATOM 706 O O . GLY A 1 89 ? -28.417 20.325 5.126 1.00 68.25 89 GLY A O 1
ATOM 707 N N . PHE A 1 90 ? -27.428 18.586 6.131 1.00 74.56 90 PHE A N 1
ATOM 708 C CA . PHE A 1 90 ? -26.931 17.944 4.909 1.00 74.56 90 PHE A CA 1
ATOM 709 C C . PHE A 1 90 ? -26.849 16.433 5.105 1.00 74.56 90 PHE A C 1
ATOM 711 O O . PHE A 1 90 ? -26.334 15.979 6.121 1.00 74.56 90 PHE A O 1
ATOM 718 N N . GLU A 1 91 ? -27.337 15.655 4.143 1.00 78.50 91 GLU A N 1
ATOM 719 C CA . GLU A 1 91 ? -27.296 14.195 4.213 1.00 78.50 91 GLU A CA 1
ATOM 720 C C . GLU A 1 91 ? -26.434 13.616 3.084 1.00 78.50 91 GLU A C 1
ATOM 722 O O . GLU A 1 91 ? -26.610 13.947 1.911 1.00 78.50 91 GLU A O 1
ATOM 727 N N . ILE A 1 92 ? -25.525 12.705 3.428 1.00 79.38 92 ILE A N 1
ATOM 728 C CA . ILE A 1 92 ? -24.701 11.938 2.494 1.00 79.38 92 ILE A CA 1
ATOM 729 C C . ILE A 1 92 ? -25.109 10.473 2.586 1.00 79.38 92 ILE A C 1
ATOM 731 O O . ILE A 1 92 ? -24.979 9.851 3.634 1.00 79.38 92 ILE A O 1
ATOM 735 N N . THR A 1 93 ? -25.583 9.928 1.469 1.00 78.06 93 THR A N 1
ATOM 736 C CA . THR A 1 93 ? -25.995 8.517 1.341 1.00 78.06 93 THR A CA 1
ATOM 737 C C . THR A 1 93 ? -25.290 7.759 0.219 1.00 78.06 93 THR A C 1
ATOM 739 O O . THR A 1 93 ? -25.369 6.538 0.162 1.00 78.06 93 THR A O 1
ATOM 742 N N . GLY A 1 94 ? -24.589 8.469 -0.672 1.00 70.56 94 GLY A N 1
ATOM 743 C CA . GLY A 1 94 ? -23.674 7.885 -1.658 1.00 70.56 94 GLY A CA 1
ATOM 744 C C . GLY A 1 94 ? -22.206 8.022 -1.242 1.00 70.56 94 GLY A C 1
ATOM 745 O O . GLY A 1 94 ? -21.901 8.539 -0.168 1.00 70.56 94 GLY A O 1
ATOM 746 N N . ASN A 1 95 ? -21.283 7.610 -2.116 1.00 74.44 95 ASN A N 1
ATOM 747 C CA . ASN A 1 95 ? -19.858 7.873 -1.899 1.00 74.44 95 ASN A CA 1
ATOM 748 C C . ASN A 1 95 ? -19.532 9.346 -2.197 1.00 74.44 95 ASN A C 1
ATOM 750 O O . ASN A 1 95 ? -20.036 9.925 -3.159 1.00 74.44 95 ASN A O 1
ATOM 754 N N . LEU A 1 96 ? -18.660 9.959 -1.410 1.00 74.44 96 LEU A N 1
ATOM 755 C CA . LEU A 1 96 ? -18.193 11.318 -1.647 1.00 74.44 96 LEU A CA 1
ATOM 756 C C . LEU A 1 96 ? -16.672 11.371 -1.548 1.00 74.44 96 LEU A C 1
ATOM 758 O O . LEU A 1 96 ? -16.100 10.972 -0.544 1.00 74.44 96 LEU A O 1
ATOM 762 N N . THR A 1 97 ? -16.025 11.946 -2.551 1.00 69.94 97 THR A N 1
ATOM 763 C CA . THR A 1 97 ? -14.596 12.270 -2.520 1.00 69.94 97 THR A CA 1
ATOM 764 C C . THR A 1 97 ? -14.435 13.786 -2.488 1.00 69.94 97 THR A C 1
ATOM 766 O O . THR A 1 97 ? -14.846 14.475 -3.416 1.00 69.94 97 THR A O 1
ATOM 769 N N . VAL A 1 98 ? -13.821 14.323 -1.439 1.00 69.25 98 VAL A N 1
ATOM 770 C CA . VAL A 1 98 ? -13.424 15.727 -1.311 1.00 69.25 98 VAL A CA 1
ATOM 771 C C . VAL A 1 98 ? -11.910 15.797 -1.489 1.00 69.25 98 VAL A C 1
ATOM 773 O O . VAL A 1 98 ? -11.164 15.273 -0.672 1.00 69.25 98 VAL A O 1
ATOM 776 N N . GLY A 1 99 ? -11.428 16.405 -2.571 1.00 59.12 99 GLY A N 1
ATOM 777 C CA . GLY A 1 99 ? -10.003 16.411 -2.919 1.00 59.12 99 GLY A CA 1
ATOM 778 C C . GLY A 1 99 ? -9.120 17.204 -1.950 1.00 59.12 99 GLY A C 1
ATOM 779 O O . GLY A 1 99 ? -7.935 16.908 -1.828 1.00 59.12 99 GLY A O 1
ATOM 780 N N . LYS A 1 100 ? -9.679 18.209 -1.266 1.00 69.38 100 LYS A N 1
ATOM 781 C CA . LYS A 1 100 ? -9.005 19.003 -0.231 1.00 69.38 100 LYS A CA 1
ATOM 782 C C . LYS A 1 100 ? -9.834 19.026 1.049 1.00 69.38 100 LYS A C 1
ATOM 784 O O . LYS A 1 100 ? -9.950 17.996 1.698 1.00 69.38 100 LYS A O 1
ATOM 789 N N . ASP A 1 101 ? -10.417 20.167 1.406 1.00 71.56 101 ASP A N 1
ATOM 790 C CA . ASP A 1 101 ? -10.997 20.358 2.734 1.00 71.56 101 ASP A CA 1
ATOM 791 C C . ASP A 1 101 ? -12.516 20.165 2.726 1.00 71.56 101 ASP A C 1
ATOM 793 O O . ASP A 1 101 ? -13.225 20.672 1.846 1.00 71.56 101 ASP A O 1
ATOM 797 N N . PHE A 1 102 ? -13.001 19.456 3.744 1.00 77.69 102 PHE A N 1
ATOM 798 C CA . PHE A 1 102 ? -14.405 19.388 4.124 1.00 77.69 102 PHE A CA 1
ATOM 799 C C . PHE A 1 102 ? -14.567 20.187 5.417 1.00 77.69 102 PHE A C 1
ATOM 801 O O . PHE A 1 102 ? -14.080 19.786 6.468 1.00 77.69 102 PHE A O 1
ATOM 808 N N . VAL A 1 103 ? -15.269 21.317 5.361 1.00 73.62 103 VAL A N 1
ATOM 809 C CA . VAL A 1 103 ? -15.509 22.157 6.537 1.00 73.62 103 VAL A CA 1
ATOM 810 C C . VAL A 1 103 ? -17.000 22.235 6.868 1.00 73.62 103 VAL A C 1
ATOM 812 O O . VAL A 1 103 ? -17.815 22.638 6.032 1.00 73.62 103 VAL A O 1
ATOM 815 N N . LEU A 1 104 ? -17.343 21.876 8.109 1.00 73.69 104 LEU A N 1
ATOM 816 C CA . LEU A 1 104 ? -18.669 22.049 8.697 1.00 73.69 104 LEU A CA 1
ATOM 817 C C . LEU A 1 104 ? -18.740 23.293 9.585 1.00 73.69 104 LEU A C 1
ATOM 819 O O . LEU A 1 104 ? -18.105 23.344 10.640 1.00 73.69 104 LEU A O 1
ATOM 823 N N . GLY A 1 105 ? -19.555 24.264 9.164 1.00 64.56 105 GLY A N 1
ATOM 824 C CA . GLY A 1 105 ? -19.656 25.590 9.778 1.00 64.56 105 GLY A CA 1
ATOM 825 C C . GLY A 1 105 ? -18.479 26.474 9.390 1.00 64.56 105 GLY A C 1
ATOM 826 O O . GLY A 1 105 ? -17.350 26.002 9.370 1.00 64.56 105 GLY A O 1
ATOM 827 N N . VAL A 1 106 ? -18.716 27.744 9.043 1.00 51.41 106 VAL A N 1
ATOM 828 C CA . VAL A 1 106 ? -17.622 28.678 8.696 1.00 51.41 106 VAL A CA 1
ATOM 829 C C . VAL A 1 106 ? -17.724 30.018 9.434 1.00 51.41 106 VAL A C 1
ATOM 831 O O . VAL A 1 106 ? -16.683 30.605 9.677 1.00 51.41 106 VAL A O 1
ATOM 834 N N . TYR A 1 107 ? -18.900 30.492 9.874 1.00 51.19 107 TYR A N 1
ATOM 835 C CA . TYR A 1 107 ? -19.034 31.731 10.667 1.00 51.19 107 TYR A CA 1
ATOM 836 C C . TYR A 1 107 ? -20.405 31.824 11.370 1.00 51.19 107 TYR A C 1
ATOM 838 O O . TYR A 1 107 ? -21.406 31.420 10.785 1.00 51.19 107 TYR A O 1
ATOM 846 N N . ASN A 1 108 ? -20.439 32.505 12.528 1.00 54.19 108 ASN A N 1
ATOM 847 C CA . ASN A 1 108 ? -21.617 32.920 13.328 1.00 54.19 108 ASN A CA 1
ATOM 848 C C . ASN A 1 108 ? -22.314 31.817 14.161 1.00 54.19 108 ASN A C 1
ATOM 850 O O . ASN A 1 108 ? -21.974 30.645 14.060 1.00 54.19 108 ASN A O 1
ATOM 854 N N . ASP A 1 109 ? -23.282 32.208 15.009 1.00 56.00 109 ASP A N 1
ATOM 855 C CA . ASP A 1 109 ? -24.057 31.361 15.950 1.00 56.00 109 ASP A CA 1
ATOM 856 C C . ASP A 1 109 ? -25.062 30.405 15.264 1.00 56.00 109 ASP A C 1
ATOM 858 O O . ASP A 1 109 ? -26.200 30.221 15.706 1.00 56.00 109 ASP A O 1
ATOM 862 N N . THR A 1 110 ? -24.694 29.836 14.120 1.00 61.22 110 THR A N 1
ATOM 863 C CA . THR A 1 110 ? -25.552 28.923 13.358 1.00 61.22 110 THR A CA 1
ATOM 864 C C . THR A 1 110 ? -25.482 27.506 13.893 1.00 61.22 110 THR A C 1
ATOM 866 O O . THR A 1 110 ? -24.429 27.069 14.344 1.00 61.22 110 THR A O 1
ATOM 869 N N . THR A 1 111 ? -26.593 26.768 13.815 1.00 70.19 111 THR A N 1
ATOM 870 C CA . THR A 1 111 ? -26.592 25.335 14.127 1.00 70.19 111 THR A CA 1
ATOM 871 C C . THR A 1 111 ? -26.587 24.524 12.834 1.00 70.19 111 THR A C 1
ATOM 873 O O . THR A 1 111 ? -27.410 24.763 11.948 1.00 70.19 111 THR A O 1
ATOM 876 N N . GLY A 1 112 ? -25.672 23.567 12.701 1.00 71.81 112 GLY A N 1
ATOM 877 C CA . GLY A 1 112 ? -25.581 22.708 11.520 1.00 71.81 112 GLY A CA 1
ATOM 878 C C . GLY A 1 112 ? -25.581 21.229 11.882 1.00 71.81 112 GLY A C 1
ATOM 879 O O . GLY A 1 112 ? -24.885 20.822 12.805 1.00 71.81 112 GLY A O 1
ATOM 880 N N . VAL A 1 113 ? -26.324 20.419 11.136 1.00 76.19 113 VAL A N 1
ATOM 881 C CA . VAL A 1 113 ? -26.335 18.959 11.282 1.00 76.19 113 VAL A CA 1
ATOM 882 C C . VAL A 1 113 ? -25.912 18.323 9.966 1.00 76.19 113 VAL A C 1
ATOM 884 O O . VAL A 1 113 ? -26.444 18.662 8.913 1.00 76.19 113 VAL A O 1
ATOM 887 N N . VAL A 1 114 ? -24.961 17.399 10.002 1.00 81.75 114 VAL A N 1
ATOM 888 C CA . VAL A 1 114 ? -24.622 16.577 8.840 1.00 81.75 114 VAL A CA 1
ATOM 889 C C . VAL A 1 114 ? -24.794 15.115 9.191 1.00 81.75 114 VAL A C 1
ATOM 891 O O . VAL A 1 114 ? -24.229 14.646 10.171 1.00 81.75 114 VAL A O 1
ATOM 894 N N . ASP A 1 115 ? -25.573 14.401 8.389 1.00 83.88 115 ASP A N 1
ATOM 895 C CA . ASP A 1 115 ? -25.794 12.967 8.519 1.00 83.88 115 ASP A CA 1
ATOM 896 C C . ASP A 1 115 ? -25.080 12.238 7.375 1.00 83.88 115 ASP A C 1
ATOM 898 O O . ASP A 1 115 ? -25.304 12.520 6.201 1.00 83.88 115 ASP A O 1
ATOM 902 N N . ILE A 1 116 ? -24.213 11.287 7.708 1.00 85.75 116 ILE A N 1
ATOM 903 C CA . ILE A 1 116 ? -23.561 10.385 6.759 1.00 85.75 116 ILE A CA 1
ATOM 904 C C . ILE A 1 116 ? -24.103 8.987 7.035 1.00 85.75 116 ILE A C 1
ATOM 906 O O . ILE A 1 116 ? -23.773 8.378 8.052 1.00 85.75 116 ILE A O 1
ATOM 910 N N . ASN A 1 117 ? -24.948 8.502 6.129 1.00 84.19 117 ASN A N 1
ATOM 911 C CA . ASN A 1 117 ? -25.692 7.254 6.255 1.00 84.19 117 ASN A CA 1
ATOM 912 C C . ASN A 1 117 ? -25.302 6.310 5.102 1.00 84.19 117 ASN A C 1
ATOM 914 O O . ASN A 1 117 ? -25.626 6.597 3.957 1.00 84.19 117 ASN A O 1
ATOM 918 N N . ALA A 1 118 ? -24.655 5.172 5.372 1.00 63.09 118 ALA A N 1
ATOM 919 C CA . ALA A 1 118 ? -24.366 4.128 4.367 1.00 63.09 118 ALA A CA 1
ATOM 920 C C . ALA A 1 118 ? -23.454 4.514 3.168 1.00 63.09 118 ALA A C 1
ATOM 922 O O . ALA A 1 118 ? -23.453 3.821 2.149 1.00 63.09 118 ALA A O 1
ATOM 923 N N . GLY A 1 119 ? -22.651 5.581 3.281 1.00 68.38 119 GLY A N 1
ATOM 924 C CA . GLY A 1 119 ? -21.714 6.042 2.241 1.00 68.38 119 GLY A CA 1
ATOM 925 C C . GLY A 1 119 ? -20.239 5.997 2.661 1.00 68.38 119 GLY A C 1
ATOM 926 O O . GLY A 1 119 ? -19.927 6.000 3.853 1.00 68.38 119 GLY A O 1
ATOM 927 N N . ASN A 1 120 ? -19.324 5.990 1.682 1.00 79.56 120 ASN A N 1
ATOM 928 C CA . ASN A 1 120 ? -17.889 6.201 1.916 1.00 79.56 120 ASN A CA 1
ATOM 929 C C . ASN A 1 120 ? -17.521 7.661 1.633 1.00 79.56 120 ASN A C 1
ATOM 931 O O . ASN A 1 120 ? -17.685 8.126 0.504 1.00 79.56 120 ASN A O 1
ATOM 935 N N . VAL A 1 121 ? -17.009 8.379 2.632 1.00 81.50 121 VAL A N 1
ATOM 936 C CA . VAL A 1 121 ? -16.562 9.771 2.504 1.00 81.50 121 VAL A CA 1
ATOM 937 C C . VAL A 1 121 ? -15.047 9.839 2.616 1.00 81.50 121 VAL A C 1
ATOM 939 O O . VAL A 1 121 ? -14.475 9.558 3.662 1.00 81.50 121 VAL A O 1
ATOM 942 N N . TYR A 1 122 ? -14.395 10.253 1.540 1.00 80.00 122 TYR A N 1
ATOM 943 C CA . TYR A 1 122 ? -12.964 10.507 1.483 1.00 80.00 122 TYR A CA 1
ATOM 944 C C . TYR A 1 122 ? -12.705 12.016 1.511 1.00 80.00 122 TYR A C 1
ATOM 946 O O . TYR A 1 122 ? -13.323 12.751 0.744 1.00 80.00 122 TYR A O 1
ATOM 954 N N . VAL A 1 123 ? -11.777 12.481 2.345 1.00 77.50 123 VAL A N 1
ATOM 955 C CA . VAL A 1 123 ? -11.344 13.883 2.430 1.00 77.50 123 VAL A CA 1
ATOM 956 C C . VAL A 1 123 ? -9.818 13.939 2.349 1.00 77.50 123 VAL A C 1
ATOM 958 O O . VAL A 1 123 ? -9.119 13.544 3.278 1.00 77.50 123 VAL A O 1
ATOM 961 N N . GLY A 1 124 ? -9.287 14.428 1.228 1.00 66.81 124 GLY A N 1
ATOM 962 C CA . GLY A 1 124 ? -7.844 14.482 0.961 1.00 66.81 124 GLY A CA 1
ATOM 963 C C . GLY A 1 124 ? -7.077 15.473 1.844 1.00 66.81 124 GLY A C 1
ATOM 964 O O . GLY A 1 124 ? -5.862 15.368 1.981 1.00 66.81 124 GLY A O 1
ATOM 965 N N . GLY A 1 125 ? -7.772 16.436 2.445 1.00 73.62 125 GLY A N 1
ATOM 966 C CA . GLY A 1 125 ? -7.220 17.460 3.325 1.00 73.62 125 GLY A CA 1
ATOM 967 C C . GLY A 1 125 ? -7.844 17.429 4.715 1.00 73.62 125 GLY A C 1
ATOM 968 O O . GLY A 1 125 ? -7.884 16.398 5.387 1.00 73.62 125 GLY A O 1
ATOM 969 N N . ILE A 1 126 ? -8.288 18.589 5.184 1.00 77.56 126 ILE A N 1
ATOM 970 C CA . ILE A 1 126 ? -8.796 18.752 6.542 1.00 77.56 126 ILE A CA 1
ATOM 971 C C . ILE A 1 126 ? -10.306 18.505 6.569 1.00 77.56 126 ILE A C 1
ATOM 973 O O . ILE A 1 126 ? -11.056 19.153 5.840 1.00 77.56 126 ILE A O 1
ATOM 977 N N . PHE A 1 127 ? -10.754 17.612 7.451 1.00 83.69 127 PHE A N 1
ATOM 978 C CA . PHE A 1 127 ? -12.149 17.508 7.864 1.00 83.69 127 PHE A CA 1
ATOM 979 C C . PHE A 1 127 ? -12.332 18.324 9.144 1.00 83.69 127 PHE A C 1
ATOM 981 O O . PHE A 1 127 ? -11.812 17.963 10.197 1.00 83.69 127 PHE A O 1
ATOM 988 N N . THR A 1 128 ? -13.080 19.418 9.076 1.00 80.06 128 THR A N 1
ATOM 989 C CA . THR A 1 128 ? -13.399 20.251 10.239 1.00 80.06 128 THR A CA 1
ATOM 990 C C . THR A 1 128 ? -14.872 20.124 10.603 1.00 80.06 128 THR A C 1
ATOM 992 O O . THR A 1 128 ? -15.737 20.277 9.743 1.00 80.06 128 THR A O 1
ATOM 995 N N . VAL A 1 129 ? -15.160 19.908 11.884 1.00 77.06 129 VAL A N 1
ATOM 996 C CA . VAL A 1 129 ? -16.486 20.006 12.494 1.00 77.06 129 VAL A CA 1
ATOM 997 C C . VAL A 1 129 ? -16.494 21.177 13.463 1.00 77.06 129 VAL A C 1
ATOM 999 O O . VAL A 1 129 ? -15.786 21.159 14.464 1.00 77.06 129 VAL A O 1
ATOM 1002 N N . GLY A 1 130 ? -17.302 22.190 13.159 1.00 68.56 130 GLY A N 1
ATOM 1003 C CA . GLY A 1 130 ? -17.435 23.391 13.971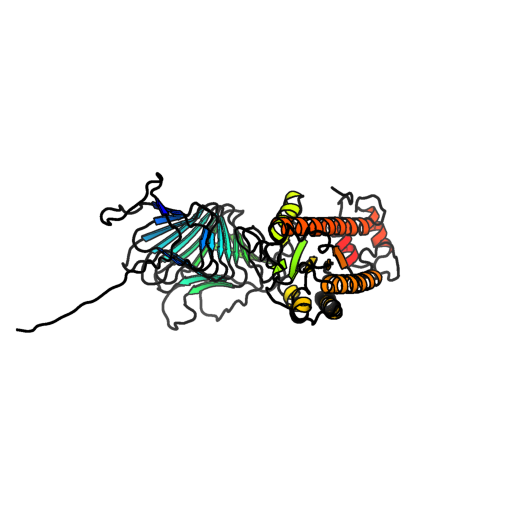 1.00 68.56 130 GLY A CA 1
ATOM 1004 C C . GLY A 1 130 ? -16.366 24.430 13.647 1.00 68.56 130 GLY A C 1
ATOM 1005 O O . GLY A 1 130 ? -15.256 24.381 14.156 1.00 68.56 130 GLY A O 1
ATOM 1006 N N . SER A 1 131 ? -16.698 25.427 12.825 1.00 58.28 131 SER A N 1
ATOM 1007 C CA . SER A 1 131 ? -15.882 26.651 12.691 1.00 58.28 131 SER A CA 1
ATOM 1008 C C . SER A 1 131 ? -16.596 27.924 13.184 1.00 58.28 131 SER A C 1
ATOM 1010 O O . SER A 1 131 ? -16.159 29.034 12.882 1.00 58.28 131 SER A O 1
ATOM 1012 N N . GLY A 1 132 ? -17.690 27.763 13.941 1.00 59.56 132 GLY A N 1
ATOM 1013 C CA . GLY A 1 132 ? -18.567 28.805 14.505 1.00 59.56 132 GLY A CA 1
ATOM 1014 C C . GLY A 1 132 ? -19.965 28.228 14.768 1.00 59.56 132 GLY A C 1
ATOM 1015 O O . GLY A 1 132 ? -20.421 27.466 13.935 1.00 59.56 132 GLY A O 1
ATOM 1016 N N . GLY A 1 133 ? -20.624 28.529 15.898 1.00 64.94 133 GLY A N 1
ATOM 1017 C CA . GLY A 1 133 ? -21.940 27.947 16.241 1.00 64.94 133 GLY A CA 1
ATOM 1018 C C . GLY A 1 133 ? -21.936 26.423 16.507 1.00 64.94 133 GLY A C 1
ATOM 1019 O O . GLY A 1 133 ? -20.876 25.797 16.508 1.00 64.94 133 GLY A O 1
ATOM 1020 N N . SER A 1 134 ? -23.100 25.823 16.802 1.00 73.94 134 SER A N 1
ATOM 1021 C CA . SER A 1 134 ? -23.214 24.404 17.204 1.00 73.94 134 SER A CA 1
ATOM 1022 C C . SER A 1 134 ? -23.345 23.452 16.011 1.00 73.94 134 SER A C 1
ATOM 1024 O O . SER A 1 134 ? -24.337 23.482 15.288 1.00 73.94 134 SER A O 1
ATOM 1026 N N . HIS A 1 135 ? -22.389 22.549 15.823 1.00 77.31 135 HIS A N 1
ATOM 1027 C CA . HIS A 1 135 ? -22.358 21.593 14.723 1.00 77.31 135 HIS A CA 1
ATOM 1028 C C . HIS A 1 135 ? -22.345 20.145 15.201 1.00 77.31 135 HIS A C 1
ATOM 1030 O O . HIS A 1 135 ? -21.546 19.774 16.057 1.00 77.31 135 HIS A O 1
ATOM 1036 N N . VAL A 1 136 ? -23.205 19.324 14.600 1.00 79.56 136 VAL A N 1
ATOM 1037 C CA . VAL A 1 136 ? -23.303 17.887 14.871 1.00 79.56 136 VAL A CA 1
ATOM 1038 C C . VAL A 1 136 ? -23.068 17.106 13.582 1.00 79.56 136 VAL A C 1
ATOM 1040 O O . VAL A 1 136 ? -23.770 17.304 12.593 1.00 79.56 136 VAL A O 1
ATOM 1043 N N . LEU A 1 137 ? -22.101 16.196 13.599 1.00 86.00 137 LEU A N 1
ATOM 1044 C CA . LEU A 1 137 ? -21.840 15.227 12.541 1.00 86.00 137 LEU A CA 1
ATOM 1045 C C . LEU A 1 137 ? -22.270 13.836 13.011 1.00 86.00 137 LEU A C 1
ATOM 1047 O O . LEU A 1 137 ? -21.671 13.285 13.926 1.00 86.00 137 LEU A O 1
ATOM 1051 N N . ASN A 1 138 ? -23.273 13.242 12.377 1.00 85.50 138 ASN A N 1
ATOM 1052 C CA . ASN A 1 138 ? -23.687 11.868 12.635 1.00 85.50 138 ASN A CA 1
ATOM 1053 C C . ASN A 1 138 ? -23.135 10.943 11.549 1.00 85.50 138 ASN A C 1
ATOM 1055 O O . ASN A 1 138 ? -23.373 11.161 10.365 1.00 85.50 138 ASN A O 1
ATOM 1059 N N . VAL A 1 139 ? -22.447 9.882 11.954 1.00 86.06 139 VAL A N 1
ATOM 1060 C CA . VAL A 1 139 ? -21.912 8.831 11.084 1.00 86.06 139 VAL A CA 1
ATOM 1061 C C . VAL A 1 139 ? -22.594 7.523 11.462 1.00 86.06 139 VAL A C 1
ATOM 1063 O O . VAL A 1 139 ? -22.440 7.032 12.587 1.00 86.06 139 VAL A O 1
ATOM 1066 N N . ARG A 1 140 ? -23.406 6.987 10.547 1.00 86.88 140 ARG A N 1
ATOM 1067 C CA . ARG A 1 140 ? -24.209 5.776 10.756 1.00 86.88 140 ARG A CA 1
ATOM 1068 C C . ARG A 1 140 ? -23.991 4.804 9.604 1.00 86.88 140 ARG A C 1
ATOM 1070 O O . ARG A 1 140 ? -24.248 5.138 8.449 1.00 86.88 140 ARG A O 1
ATOM 1077 N N . ASP A 1 141 ? -23.509 3.608 9.931 1.00 82.25 141 ASP A N 1
ATOM 1078 C CA . ASP A 1 141 ? -23.158 2.558 8.968 1.00 82.25 141 ASP A CA 1
ATOM 1079 C C . ASP A 1 141 ? -22.323 3.070 7.776 1.00 82.25 141 ASP A C 1
ATOM 1081 O O . ASP A 1 141 ? -22.497 2.629 6.645 1.00 82.25 141 ASP A O 1
ATOM 1085 N N . ALA A 1 142 ? -21.435 4.037 8.026 1.00 83.88 142 ALA A N 1
ATOM 1086 C CA . ALA A 1 142 ? -20.688 4.763 7.002 1.00 83.88 142 ALA A CA 1
ATOM 1087 C C . ALA A 1 142 ? -19.183 4.771 7.289 1.00 83.88 142 ALA A C 1
ATOM 1089 O O . ALA A 1 142 ? -18.751 4.606 8.434 1.00 83.88 142 ALA A O 1
ATOM 1090 N N . SER A 1 143 ? -18.377 4.997 6.251 1.00 83.38 143 SER A N 1
ATOM 1091 C CA . SER A 1 143 ? -16.933 5.168 6.405 1.00 83.38 143 SER A CA 1
ATOM 1092 C C . SER A 1 143 ? -16.517 6.613 6.137 1.00 83.38 143 SER A C 1
ATOM 1094 O O . SER A 1 143 ? -16.998 7.249 5.199 1.00 83.38 143 SER A O 1
ATOM 1096 N N . ILE A 1 144 ? -15.627 7.148 6.973 1.00 84.06 144 ILE A N 1
ATOM 1097 C CA . ILE A 1 144 ? -14.939 8.417 6.726 1.00 84.06 144 ILE A CA 1
ATOM 1098 C C . ILE A 1 144 ? -13.446 8.140 6.702 1.00 84.06 144 ILE A C 1
ATOM 1100 O O . ILE A 1 144 ? -12.917 7.521 7.619 1.00 84.06 144 ILE A O 1
ATOM 1104 N N . ASN A 1 145 ? -12.761 8.639 5.684 1.00 79.50 145 ASN A N 1
ATOM 1105 C CA . ASN A 1 145 ? -11.316 8.589 5.565 1.00 79.50 145 ASN A CA 1
ATOM 1106 C C . ASN A 1 145 ? -10.792 10.010 5.347 1.00 79.50 145 ASN A C 1
ATOM 1108 O O . ASN A 1 145 ? -11.157 10.650 4.362 1.00 79.50 145 ASN A O 1
ATOM 1112 N N . THR A 1 146 ? -9.995 10.530 6.281 1.00 77.75 146 THR A N 1
ATOM 1113 C CA . THR A 1 146 ? -9.488 11.909 6.223 1.00 77.75 146 THR A CA 1
ATOM 1114 C C . THR A 1 146 ? -8.025 12.016 6.649 1.00 77.75 146 THR A C 1
ATOM 1116 O O . THR A 1 146 ? -7.592 11.325 7.579 1.00 77.75 146 THR A O 1
ATOM 1119 N N . ALA A 1 147 ? -7.260 12.929 6.030 1.00 71.44 147 ALA A N 1
ATOM 1120 C CA . ALA A 1 147 ? -5.904 13.243 6.498 1.00 71.44 147 ALA A CA 1
ATOM 1121 C C . ALA A 1 147 ? -5.933 13.798 7.921 1.00 71.44 147 ALA A C 1
ATOM 1123 O O . ALA A 1 147 ? -5.123 13.400 8.763 1.00 71.44 147 ALA A O 1
ATOM 1124 N N . GLN A 1 148 ? -6.829 14.749 8.182 1.00 74.69 148 GLN A N 1
ATOM 1125 C CA . GLN A 1 148 ? -6.961 15.410 9.476 1.00 74.69 148 GLN A CA 1
ATOM 1126 C C . GLN A 1 148 ? -8.428 15.542 9.862 1.00 74.69 148 GLN A C 1
ATOM 1128 O O . GLN A 1 148 ? -9.271 15.803 9.007 1.00 74.69 148 GLN A O 1
ATOM 1133 N N . LEU A 1 149 ? -8.726 15.394 11.148 1.00 79.31 149 LEU A N 1
ATOM 1134 C CA . LEU A 1 149 ? -10.039 15.661 11.719 1.00 79.31 149 LEU A CA 1
ATOM 1135 C C . LEU A 1 149 ? -9.890 16.672 12.852 1.00 79.31 149 LEU A C 1
ATOM 1137 O O . LEU A 1 149 ? -9.148 16.435 13.802 1.00 79.31 149 LEU A O 1
ATOM 1141 N N . TYR A 1 150 ? -10.603 17.785 12.748 1.00 74.81 150 TYR A N 1
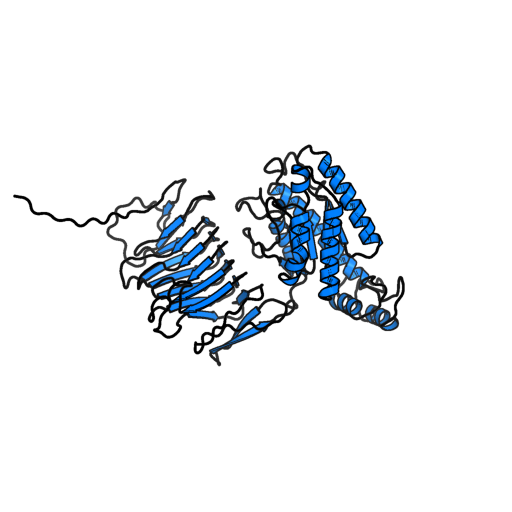ATOM 1142 C CA . TYR A 1 150 ? -10.680 18.813 13.777 1.00 74.81 150 TYR A CA 1
ATOM 1143 C C . TYR A 1 150 ? -12.128 18.959 14.221 1.00 74.81 150 TYR A C 1
ATOM 1145 O O . TYR A 1 150 ? -12.974 19.343 13.425 1.00 74.81 150 TYR A O 1
ATOM 1153 N N . LEU A 1 151 ? -12.411 18.689 15.487 1.00 71.50 151 LEU A N 1
ATOM 1154 C CA . LEU A 1 151 ? -13.618 19.131 16.170 1.00 71.50 151 LEU A CA 1
ATOM 1155 C C . LEU A 1 151 ? -13.238 20.421 16.894 1.00 71.50 151 LEU A C 1
ATOM 1157 O O . LEU A 1 151 ? -12.460 20.392 17.851 1.00 71.50 151 LEU A O 1
ATOM 1161 N N . THR A 1 152 ? -13.697 21.556 16.380 1.00 66.31 152 THR A N 1
ATOM 1162 C CA . THR A 1 152 ? -13.291 22.871 16.876 1.00 66.31 152 THR A CA 1
ATOM 1163 C C . THR A 1 152 ? -14.480 23.679 17.360 1.00 66.31 152 THR A C 1
ATOM 1165 O O . THR A 1 152 ? -15.544 23.719 16.754 1.00 66.31 152 THR A O 1
ATOM 1168 N N . GLN A 1 153 ? -14.279 24.368 18.476 1.00 60.53 153 GLN A N 1
ATOM 1169 C CA . GLN A 1 153 ? -15.246 25.300 19.035 1.00 60.53 153 GLN A CA 1
ATOM 1170 C C . GLN A 1 153 ? -14.669 26.717 18.971 1.00 60.53 153 GLN A C 1
ATOM 1172 O O . GLN A 1 153 ? -13.521 26.948 19.360 1.00 60.53 153 GLN A O 1
ATOM 1177 N N . PHE A 1 154 ? -15.468 27.661 18.464 1.00 57.28 154 PHE A N 1
ATOM 1178 C CA . PHE A 1 154 ? -15.098 29.080 18.358 1.00 57.28 154 PHE A CA 1
ATOM 1179 C C . PHE A 1 154 ? -15.868 29.983 19.335 1.00 57.28 154 PHE A C 1
ATOM 1181 O O . PHE A 1 154 ? -15.333 31.012 19.740 1.00 57.28 154 PHE A O 1
ATOM 1188 N N . ASN A 1 155 ? -17.083 29.590 19.743 1.00 59.25 155 ASN A N 1
ATOM 1189 C CA . ASN A 1 155 ? -17.940 30.343 20.668 1.00 59.25 155 ASN A CA 1
ATOM 1190 C C . ASN A 1 155 ? -18.186 29.514 21.939 1.00 59.25 155 ASN A C 1
ATOM 1192 O O . ASN A 1 155 ? -18.403 28.309 21.841 1.00 59.25 155 ASN A O 1
ATOM 1196 N N . ALA A 1 156 ? -18.190 30.138 23.122 1.00 56.31 156 ALA A N 1
ATOM 1197 C CA . ALA A 1 156 ? -18.273 29.440 24.417 1.00 56.31 156 ALA A CA 1
ATOM 1198 C C . ALA A 1 156 ? -19.534 28.565 24.599 1.00 56.31 156 ALA A C 1
ATOM 1200 O O . ALA A 1 156 ? -19.474 27.556 25.297 1.00 56.31 156 ALA A O 1
ATOM 1201 N N . ASP A 1 157 ? -20.634 28.907 23.924 1.00 60.69 157 ASP A N 1
ATOM 1202 C CA . ASP A 1 157 ? -21.914 28.182 23.996 1.00 60.69 157 ASP A CA 1
ATOM 1203 C C . ASP A 1 157 ? -22.134 27.206 22.821 1.00 60.69 157 ASP A C 1
ATOM 1205 O O . ASP A 1 157 ? -23.167 26.542 22.738 1.00 60.69 157 ASP A O 1
ATOM 1209 N N . ALA A 1 158 ? -21.179 27.127 21.889 1.00 63.78 158 ALA A N 1
ATOM 1210 C CA . ALA A 1 158 ? -21.253 26.247 20.728 1.00 63.78 158 ALA A CA 1
ATOM 1211 C C . ALA A 1 158 ? -20.798 24.817 21.052 1.00 63.78 158 ALA A C 1
ATOM 1213 O O . ALA A 1 158 ? -19.856 24.617 21.812 1.00 63.78 158 ALA A O 1
ATOM 1214 N N . ILE A 1 159 ? -21.427 23.829 20.419 1.00 66.19 159 ILE A N 1
ATOM 1215 C CA . ILE A 1 159 ? -21.060 22.408 20.512 1.00 66.19 159 ILE A CA 1
ATOM 1216 C C . ILE A 1 159 ? -20.441 21.963 19.188 1.00 66.19 159 ILE A C 1
ATOM 1218 O O . ILE A 1 159 ? -21.041 22.184 18.144 1.00 66.19 159 ILE A O 1
ATOM 1222 N N . ALA A 1 160 ? -19.286 21.300 19.213 1.00 70.06 160 ALA A N 1
ATOM 1223 C CA . ALA A 1 160 ? -18.734 20.613 18.043 1.00 70.06 160 ALA A CA 1
ATOM 1224 C C . ALA A 1 160 ? -18.754 19.107 18.304 1.00 70.06 160 ALA A C 1
ATOM 1226 O O . ALA A 1 160 ? -17.872 18.577 18.974 1.00 70.06 160 ALA A O 1
ATOM 1227 N N . GLN A 1 161 ? -19.786 18.423 17.819 1.00 73.06 161 GLN A N 1
ATOM 1228 C CA . GLN A 1 161 ? -20.043 17.026 18.150 1.00 73.06 161 GLN A CA 1
ATOM 1229 C C . GLN A 1 161 ? -19.936 16.126 16.925 1.00 73.06 161 GLN A C 1
ATOM 1231 O O . GLN A 1 161 ? -20.458 16.436 15.855 1.00 73.06 161 GLN A O 1
ATOM 1236 N N . MET A 1 162 ? -19.309 14.970 17.106 1.00 78.62 162 MET A N 1
ATOM 1237 C CA . MET A 1 162 ? -19.308 13.877 16.152 1.00 78.62 162 MET A CA 1
ATOM 1238 C C . MET A 1 162 ? -19.828 12.607 16.823 1.00 78.62 162 MET A C 1
ATOM 1240 O O . MET A 1 162 ? -19.239 12.131 17.785 1.00 78.62 162 MET A O 1
ATOM 1244 N N . ASN A 1 163 ? -20.906 12.045 16.283 1.00 76.44 163 ASN A N 1
ATOM 1245 C CA . ASN A 1 163 ? -21.522 10.804 16.735 1.00 76.44 163 ASN A CA 1
ATOM 1246 C C . ASN A 1 163 ? -21.199 9.689 15.738 1.00 76.44 163 ASN A C 1
ATOM 1248 O O . ASN A 1 163 ? -21.649 9.739 14.595 1.00 76.44 163 ASN A O 1
ATOM 1252 N N . VAL A 1 164 ? -20.455 8.669 16.155 1.00 69.38 164 VAL A N 1
ATOM 1253 C CA . VAL A 1 164 ? -20.090 7.504 15.338 1.00 69.38 164 VAL A CA 1
ATOM 1254 C C . VAL A 1 164 ? -20.851 6.289 15.852 1.00 69.38 164 VAL A C 1
ATOM 1256 O O . VAL A 1 164 ? -20.731 5.927 17.021 1.00 69.38 164 VAL A O 1
ATOM 1259 N N . SER A 1 165 ? -21.664 5.664 15.001 1.00 69.50 165 SER A N 1
ATOM 1260 C CA . SER A 1 165 ? -22.557 4.579 15.425 1.00 69.50 165 SER A CA 1
ATOM 1261 C C . SER A 1 165 ? -22.773 3.491 14.374 1.00 69.50 165 SER A C 1
ATOM 1263 O O . SER A 1 165 ? -22.434 3.666 13.202 1.00 69.50 165 SER A O 1
ATOM 1265 N N . GLY A 1 166 ? -23.332 2.352 14.789 1.00 69.62 166 GLY A N 1
ATOM 1266 C CA . GLY A 1 166 ? -23.558 1.202 13.906 1.00 69.62 166 GLY A CA 1
ATOM 1267 C C . GLY A 1 166 ? -22.243 0.539 13.487 1.00 69.62 166 GLY A C 1
ATOM 1268 O O . GLY A 1 166 ? -21.331 0.409 14.301 1.00 69.62 166 GLY A O 1
ATOM 1269 N N . ASN A 1 167 ? -22.128 0.156 12.216 1.00 69.62 167 ASN A N 1
ATOM 1270 C CA . ASN A 1 167 ? -20.909 -0.408 11.618 1.00 69.62 167 ASN A CA 1
ATOM 1271 C C . ASN A 1 167 ? -19.938 0.669 11.090 1.00 69.62 167 ASN A C 1
ATOM 1273 O O . ASN A 1 167 ? -19.148 0.413 10.180 1.00 69.62 167 ASN A O 1
ATOM 1277 N N . SER A 1 168 ? -20.008 1.893 11.623 1.00 71.94 168 SER A N 1
ATOM 1278 C CA . SER A 1 168 ? -19.228 3.019 11.103 1.00 71.94 168 SER A CA 1
ATOM 1279 C C . SER A 1 168 ? -17.738 2.926 11.422 1.00 71.94 168 SER A C 1
ATOM 1281 O O . SER A 1 168 ? -17.339 2.536 12.519 1.00 71.94 168 SER A O 1
ATOM 1283 N N . THR A 1 169 ? -16.907 3.372 10.482 1.00 73.62 169 THR A N 1
ATOM 1284 C CA . THR A 1 169 ? -15.452 3.486 10.665 1.00 73.62 169 THR A CA 1
ATOM 1285 C C . THR A 1 169 ? -14.981 4.880 10.269 1.00 73.62 169 THR A C 1
ATOM 1287 O O . THR A 1 169 ? -15.195 5.306 9.140 1.00 73.62 169 THR A O 1
ATOM 1290 N N . VAL A 1 170 ? -14.313 5.589 11.177 1.00 75.06 170 VAL A N 1
ATOM 1291 C CA . VAL A 1 170 ? -13.708 6.902 10.904 1.00 75.06 170 VAL A CA 1
ATOM 1292 C C . VAL A 1 170 ? -12.195 6.776 11.009 1.00 75.06 170 VAL A C 1
ATOM 1294 O O . VAL A 1 170 ? -11.656 6.636 12.101 1.00 75.06 170 VAL A O 1
ATOM 1297 N N . THR A 1 171 ? -11.497 6.837 9.886 1.00 71.81 171 THR A N 1
ATOM 1298 C CA . THR A 1 171 ? -10.037 6.784 9.826 1.00 71.81 171 THR A CA 1
ATOM 1299 C C . THR A 1 171 ? -9.476 8.199 9.713 1.00 71.81 171 THR A C 1
ATOM 1301 O O . THR A 1 171 ? -9.755 8.911 8.747 1.00 71.81 171 THR A O 1
ATOM 1304 N N . VAL A 1 172 ? -8.679 8.609 10.703 1.00 70.75 172 VAL A N 1
ATOM 1305 C CA . VAL A 1 172 ? -8.022 9.921 10.774 1.00 70.75 172 VAL A CA 1
ATOM 1306 C C . VAL A 1 172 ? -6.519 9.722 10.743 1.00 70.75 172 VAL A C 1
ATOM 1308 O O . VAL A 1 172 ? -5.922 9.310 11.734 1.00 70.75 172 VAL A O 1
ATOM 1311 N N . ARG A 1 173 ? -5.897 10.018 9.604 1.00 65.38 173 ARG A N 1
ATOM 1312 C CA . ARG A 1 173 ? -4.534 9.557 9.326 1.00 65.38 173 ARG A CA 1
ATOM 1313 C C . ARG A 1 173 ? -3.488 10.286 10.152 1.00 65.38 173 ARG A C 1
ATOM 1315 O O . ARG A 1 173 ? -2.823 9.671 10.975 1.00 65.38 173 ARG A O 1
ATOM 1322 N N . THR A 1 174 ? -3.364 11.595 9.971 1.00 61.34 174 THR A N 1
ATOM 1323 C CA . THR A 1 174 ? -2.241 12.369 10.524 1.00 61.34 174 THR A CA 1
ATOM 1324 C C . THR A 1 174 ? -2.563 13.051 11.848 1.00 61.34 174 THR A C 1
ATOM 1326 O O . THR A 1 174 ? -1.731 13.050 12.753 1.00 61.34 174 THR A O 1
ATOM 1329 N N . LYS A 1 175 ? -3.749 13.659 11.984 1.00 66.06 175 LYS A N 1
ATOM 1330 C CA . LYS A 1 175 ? -4.086 14.453 13.171 1.00 66.06 175 LYS A CA 1
ATOM 1331 C C . LYS A 1 175 ? -5.569 14.418 13.499 1.00 66.06 175 LYS A C 1
ATOM 1333 O O . LYS A 1 175 ? -6.390 14.774 12.660 1.00 66.06 175 LYS A O 1
ATOM 1338 N N . LEU A 1 176 ? -5.871 14.066 14.744 1.00 70.25 176 LEU A N 1
ATOM 1339 C CA . LEU A 1 176 ? -7.180 14.177 15.365 1.00 70.25 176 LEU A CA 1
ATOM 1340 C C . LEU A 1 176 ? -7.082 15.250 16.446 1.00 70.25 176 LEU A C 1
ATOM 1342 O O . LEU A 1 176 ? -6.298 15.131 17.382 1.00 70.25 176 LEU A O 1
ATOM 1346 N N . TRP A 1 177 ? -7.863 16.308 16.308 1.00 66.00 177 TRP A N 1
ATOM 1347 C CA . TRP A 1 177 ? -7.965 17.370 17.295 1.00 66.00 177 TRP A CA 1
ATOM 1348 C C . TRP A 1 177 ? -9.415 17.492 17.733 1.00 66.00 177 TRP A C 1
ATOM 1350 O O . TRP A 1 177 ? -10.289 17.640 16.887 1.00 66.00 177 TRP A O 1
ATOM 1360 N N . ALA A 1 178 ? -9.668 17.465 19.034 1.00 60.44 178 ALA A N 1
ATOM 1361 C CA . ALA A 1 178 ? -10.957 17.819 19.604 1.00 60.44 178 ALA A CA 1
ATOM 1362 C C . ALA A 1 178 ? -10.694 18.784 20.755 1.00 60.44 178 ALA A C 1
ATOM 1364 O O . ALA A 1 178 ? -10.074 18.391 21.742 1.00 60.44 178 ALA A O 1
ATOM 1365 N N . GLY A 1 179 ? -11.079 20.047 20.586 1.00 50.84 179 GLY A N 1
ATOM 1366 C CA . GLY A 1 179 ? -10.953 21.019 21.662 1.00 50.84 179 GLY A CA 1
ATOM 1367 C C . GLY A 1 179 ? -11.200 22.474 21.272 1.00 50.84 179 GLY A C 1
ATOM 1368 O O . GLY A 1 179 ? -11.397 22.811 20.098 1.00 50.84 179 GLY A O 1
ATOM 1369 N N . PHE A 1 180 ? -11.146 23.352 22.273 1.00 43.38 180 PHE A N 1
ATOM 1370 C CA . PHE A 1 180 ? -11.372 24.790 22.109 1.00 43.38 180 PHE A CA 1
ATOM 1371 C C . PHE A 1 180 ? -10.210 25.505 21.392 1.00 43.38 180 PHE A C 1
ATOM 1373 O O . PHE A 1 180 ? -9.043 25.348 21.754 1.00 43.38 180 PHE A O 1
ATOM 1380 N N . GLY A 1 181 ? -10.538 26.370 20.425 1.00 42.22 181 GLY A N 1
ATOM 1381 C CA . GLY A 1 181 ? -9.595 27.316 19.824 1.00 42.22 181 GLY A CA 1
ATOM 1382 C C . GLY A 1 181 ? -9.162 26.993 18.391 1.00 42.22 181 GLY A C 1
ATOM 1383 O O . GLY A 1 181 ? -8.764 25.885 18.038 1.00 42.22 181 GLY A O 1
ATOM 1384 N N . SER A 1 182 ? -9.180 28.029 17.552 1.00 37.75 182 SER A N 1
ATOM 1385 C CA . SER A 1 182 ? -8.447 28.026 16.288 1.00 37.75 182 SER A CA 1
ATOM 1386 C C . SER A 1 182 ? -6.949 28.151 16.546 1.00 37.75 182 SER A C 1
ATOM 1388 O O . SER A 1 182 ? -6.522 28.781 17.512 1.00 37.75 182 SER A O 1
ATOM 1390 N N . LYS A 1 183 ? -6.136 27.691 15.593 1.00 36.31 183 LYS A N 1
ATOM 1391 C CA . LYS A 1 183 ? -4.689 27.963 15.506 1.00 36.31 183 LYS A CA 1
ATOM 1392 C C . LYS A 1 183 ? -4.319 29.471 15.578 1.00 36.31 183 LYS A C 1
ATOM 1394 O O . LYS A 1 183 ? -3.135 29.790 15.588 1.00 36.31 183 LYS A O 1
ATOM 1399 N N . TYR A 1 184 ? -5.291 30.396 15.605 1.00 35.34 184 TYR A N 1
ATOM 1400 C CA . TYR A 1 184 ? -5.095 31.822 15.339 1.00 35.34 184 TYR A CA 1
ATOM 1401 C C . TYR A 1 184 ? -5.596 32.820 16.398 1.00 35.34 184 TYR A C 1
ATOM 1403 O O . TYR A 1 184 ? -5.180 33.974 16.320 1.00 35.34 184 TYR A O 1
ATOM 1411 N N . TYR A 1 185 ? -6.411 32.449 17.395 1.00 35.62 185 TYR A N 1
ATOM 1412 C CA . TYR A 1 185 ? -6.992 33.444 18.315 1.00 35.62 185 TYR A CA 1
ATOM 1413 C C . TYR A 1 185 ? -6.820 33.078 19.792 1.00 35.62 185 TYR A C 1
ATOM 1415 O O . TYR A 1 185 ? -7.408 32.132 20.306 1.00 35.62 185 TYR A O 1
ATOM 1423 N N . TRP A 1 186 ? -5.985 33.870 20.465 1.00 34.06 186 TRP A N 1
ATOM 1424 C CA . TRP A 1 186 ? -5.644 33.775 21.878 1.00 34.06 186 TRP A CA 1
ATOM 1425 C C . TRP A 1 186 ? -6.543 34.715 22.681 1.00 34.06 186 TRP A C 1
ATOM 1427 O O . TRP A 1 186 ? -6.375 35.928 22.590 1.00 34.06 186 TRP A O 1
ATOM 1437 N N . SER A 1 187 ? -7.489 34.189 23.457 1.00 33.72 187 SER A N 1
ATOM 1438 C CA . SER A 1 187 ? -7.808 34.647 24.823 1.00 33.72 187 SER A CA 1
ATOM 1439 C C . SER A 1 187 ? -9.130 34.050 25.313 1.00 33.72 187 SER A C 1
ATOM 1441 O O . SER A 1 187 ? -10.156 34.158 24.658 1.00 33.72 187 SER A O 1
ATOM 1443 N N . THR A 1 188 ? -9.029 33.402 26.476 1.00 42.62 188 THR A N 1
ATOM 1444 C CA . THR A 1 188 ? -9.965 33.390 27.612 1.00 42.62 188 THR A CA 1
ATOM 1445 C C . THR A 1 188 ? -11.466 33.432 27.298 1.00 42.62 188 THR A C 1
ATOM 1447 O O . THR A 1 188 ? -11.940 34.484 26.907 1.00 42.62 188 THR A O 1
ATOM 1450 N N . TYR A 1 189 ? -12.188 32.325 27.549 1.00 37.31 189 TYR A N 1
ATOM 1451 C CA . TYR A 1 189 ? -13.566 32.183 28.093 1.00 37.31 189 TYR A CA 1
ATOM 1452 C C . TYR A 1 189 ? -14.240 30.900 27.543 1.00 37.31 189 TYR A C 1
ATOM 1454 O O . TYR A 1 189 ? -14.566 30.849 26.362 1.00 37.31 189 TYR A O 1
ATOM 1462 N N . GLY A 1 190 ? -14.505 29.894 28.396 1.00 43.38 190 GLY A N 1
ATOM 1463 C CA . GLY A 1 190 ? -15.414 28.769 28.083 1.00 43.38 190 GLY A CA 1
ATOM 1464 C C . GLY A 1 190 ? -14.961 27.379 28.555 1.00 43.38 190 GLY A C 1
ATOM 1465 O O . GLY A 1 190 ? -13.767 27.138 28.724 1.00 43.38 190 GLY A O 1
ATOM 1466 N N . TYR A 1 191 ? -15.931 26.484 28.786 1.00 43.03 191 TYR A N 1
ATOM 1467 C CA . TYR A 1 191 ? -15.721 25.032 28.894 1.00 43.03 191 TYR A CA 1
ATOM 1468 C C . TYR A 1 191 ? -15.552 24.442 27.485 1.00 43.03 191 TYR A C 1
ATOM 1470 O O . TYR A 1 191 ? -16.138 24.960 26.536 1.00 43.03 191 TYR A O 1
ATOM 1478 N N . ASP A 1 192 ? -14.750 23.385 27.355 1.00 47.94 192 ASP A N 1
ATOM 1479 C CA . ASP A 1 192 ? -14.566 22.669 26.090 1.00 47.94 192 ASP A CA 1
ATOM 1480 C C . ASP A 1 192 ? -15.783 21.768 25.820 1.00 47.94 192 ASP A C 1
ATOM 1482 O O . ASP A 1 192 ? -16.041 20.838 26.585 1.00 47.94 192 ASP A O 1
ATOM 1486 N N . ASN A 1 193 ? -16.547 22.071 24.768 1.00 54.19 193 ASN A N 1
ATOM 1487 C CA . ASN A 1 193 ? -17.757 21.349 24.356 1.00 54.19 193 ASN A CA 1
ATOM 1488 C C . ASN A 1 193 ? -17.551 20.631 23.005 1.00 54.19 193 ASN A C 1
ATOM 1490 O O . ASN A 1 193 ? -18.500 20.446 22.230 1.00 54.19 193 ASN A O 1
ATOM 1494 N N . ALA A 1 194 ? -16.306 20.276 22.668 1.00 55.50 194 ALA A N 1
ATOM 1495 C CA . ALA A 1 194 ? -16.025 19.362 21.568 1.00 55.50 194 ALA A CA 1
ATOM 1496 C C . ALA A 1 194 ? -16.241 17.906 22.025 1.00 55.50 194 ALA A C 1
ATOM 1498 O O . ALA A 1 194 ? -15.620 17.447 22.983 1.00 55.50 194 ALA A O 1
ATOM 1499 N N . HIS A 1 195 ? -17.106 17.167 21.329 1.00 57.22 195 HIS A N 1
ATOM 1500 C CA . HIS A 1 195 ? -17.502 15.806 21.699 1.00 57.22 195 HIS A CA 1
ATOM 1501 C C . HIS A 1 195 ? -17.281 14.827 20.542 1.00 57.22 195 HIS A C 1
ATOM 1503 O O . HIS A 1 195 ? -17.711 15.072 19.417 1.00 57.22 195 HIS A O 1
ATOM 1509 N N . LEU A 1 196 ? -16.639 13.694 20.827 1.00 64.94 196 LEU A N 1
ATOM 1510 C CA . LEU A 1 196 ? -16.556 12.542 19.930 1.00 64.94 196 LEU A CA 1
ATOM 1511 C C . LEU A 1 196 ? -17.204 11.348 20.629 1.00 64.94 196 LEU A C 1
ATOM 1513 O O . LEU A 1 196 ? -16.584 10.705 21.475 1.00 64.94 196 LEU A O 1
ATOM 1517 N N . ASP A 1 197 ? -18.445 11.058 20.261 1.00 58.72 197 ASP A N 1
ATOM 1518 C CA . ASP A 1 197 ? -19.244 10.000 20.864 1.00 58.72 197 ASP A CA 1
ATOM 1519 C C . ASP A 1 197 ? -19.254 8.776 19.950 1.00 58.72 197 ASP A C 1
ATOM 1521 O O . ASP A 1 197 ? -19.794 8.801 18.845 1.00 58.72 197 ASP A O 1
ATOM 1525 N N . ILE A 1 198 ? -18.660 7.677 20.411 1.00 56.41 198 ILE A N 1
ATOM 1526 C CA . ILE A 1 198 ? -18.653 6.394 19.699 1.00 56.41 198 ILE A CA 1
ATOM 1527 C C . ILE A 1 198 ? -19.650 5.470 20.397 1.00 56.41 198 ILE A C 1
ATOM 1529 O O . ILE A 1 198 ? -19.584 5.283 21.611 1.00 56.41 198 ILE A O 1
ATOM 1533 N N . SER A 1 199 ? -20.590 4.892 19.650 1.00 51.66 199 SER A N 1
ATOM 1534 C CA . SER A 1 199 ? -21.648 4.044 20.204 1.00 51.66 199 SER A CA 1
ATOM 1535 C C . SER A 1 199 ? -21.893 2.790 19.362 1.00 51.66 199 SER A C 1
ATOM 1537 O O . SER A 1 199 ? -22.023 2.842 18.144 1.00 51.66 199 SER A O 1
ATOM 1539 N N . GLY A 1 200 ? -21.991 1.638 20.026 1.00 49.50 200 GLY A N 1
ATOM 1540 C CA . GLY A 1 200 ? -22.144 0.333 19.374 1.00 49.50 200 GLY A CA 1
ATOM 1541 C C . GLY A 1 200 ? -20.823 -0.428 19.239 1.00 49.50 200 GLY A C 1
ATOM 1542 O O . GLY A 1 200 ? -19.754 0.161 19.131 1.00 49.50 200 GLY A O 1
ATOM 1543 N N . ALA A 1 201 ? -20.903 -1.762 19.272 1.00 43.16 201 ALA A N 1
ATOM 1544 C CA . ALA A 1 201 ? -19.730 -2.636 19.377 1.00 43.16 201 ALA A CA 1
ATOM 1545 C C . ALA A 1 201 ? -18.818 -2.636 18.134 1.00 43.16 201 ALA A C 1
ATOM 1547 O O . ALA A 1 201 ? -17.656 -3.013 18.239 1.00 43.16 201 ALA A O 1
ATOM 1548 N N . ALA A 1 202 ? -19.339 -2.239 16.969 1.00 53.69 202 ALA A N 1
ATOM 1549 C CA . ALA A 1 202 ? -18.600 -2.218 15.706 1.00 53.69 202 ALA A CA 1
ATOM 1550 C C . ALA A 1 202 ? -18.107 -0.816 15.301 1.00 53.69 202 ALA A C 1
ATOM 1552 O O . ALA A 1 202 ? -17.267 -0.704 14.406 1.00 53.69 202 ALA A O 1
ATOM 1553 N N . ALA A 1 203 ? -18.610 0.240 15.951 1.00 50.47 203 ALA A N 1
ATOM 1554 C CA . ALA A 1 203 ? -18.242 1.615 15.652 1.00 50.47 203 ALA A CA 1
ATOM 1555 C C . ALA A 1 203 ? -16.814 1.894 16.133 1.00 50.47 203 ALA A C 1
ATOM 1557 O O . ALA A 1 203 ? -16.471 1.606 17.280 1.00 50.47 203 ALA A O 1
ATOM 1558 N N . LYS A 1 204 ? -15.976 2.468 15.266 1.00 61.31 204 LYS A N 1
ATOM 1559 C CA . LYS A 1 204 ? -14.569 2.737 15.594 1.00 61.31 204 LYS A CA 1
ATOM 1560 C C . LYS A 1 204 ? -14.037 4.004 14.939 1.00 61.31 204 LYS A C 1
ATOM 1562 O O . LYS A 1 204 ? -14.380 4.330 13.803 1.00 61.31 204 LYS A O 1
ATOM 1567 N N . VAL A 1 205 ? -13.144 4.678 15.657 1.00 62.62 205 VAL A N 1
ATOM 1568 C CA . VAL A 1 205 ? -12.286 5.746 15.136 1.00 62.62 205 VAL A CA 1
ATOM 1569 C C . VAL A 1 205 ? -10.855 5.220 15.162 1.00 62.62 205 VAL A C 1
ATOM 1571 O O . VAL A 1 205 ? -10.410 4.727 16.196 1.00 62.62 205 VAL A O 1
ATOM 1574 N N . ILE A 1 206 ? -10.166 5.275 14.026 1.00 60.72 206 ILE A N 1
ATOM 1575 C CA . ILE A 1 206 ? -8.832 4.707 13.824 1.00 60.72 206 ILE A CA 1
ATOM 1576 C C . ILE A 1 206 ? -7.857 5.846 13.532 1.00 60.72 206 ILE A C 1
ATOM 1578 O O . ILE A 1 206 ? -8.055 6.597 12.578 1.00 60.72 206 ILE A O 1
ATOM 1582 N N . THR A 1 207 ? -6.779 5.945 14.310 1.00 59.56 207 THR A N 1
ATOM 1583 C CA . THR A 1 207 ? -5.644 6.834 14.015 1.00 59.56 207 THR A CA 1
ATOM 1584 C C . THR A 1 207 ? -4.390 5.989 13.752 1.00 59.56 207 THR A C 1
ATOM 1586 O O . THR A 1 207 ? -3.810 5.481 14.715 1.00 59.56 207 THR A O 1
ATOM 1589 N N . PRO A 1 208 ? -3.990 5.770 12.485 1.00 47.62 208 PRO A N 1
ATOM 1590 C CA . PRO A 1 208 ? -2.895 4.864 12.139 1.00 47.62 208 PRO A CA 1
ATOM 1591 C C . PRO A 1 208 ? -1.498 5.402 12.499 1.00 47.62 208 PRO A C 1
ATOM 1593 O O . PRO A 1 208 ? -0.594 4.594 12.689 1.00 47.62 208 PRO A O 1
ATOM 1596 N N . TYR A 1 209 ? -1.314 6.723 12.662 1.00 46.06 209 TYR A N 1
ATOM 1597 C CA . TYR A 1 209 ? -0.010 7.324 12.989 1.00 46.06 209 TYR A CA 1
ATOM 1598 C C . TYR A 1 209 ? 0.077 7.857 14.418 1.00 46.06 209 TYR A C 1
ATOM 1600 O O . TYR A 1 209 ? -0.876 8.442 14.941 1.00 46.06 209 TYR A O 1
ATOM 1608 N N . ALA A 1 210 ? 1.252 7.684 15.037 1.00 38.88 210 ALA A N 1
ATOM 1609 C CA . ALA A 1 210 ? 1.585 8.263 16.334 1.00 38.88 210 ALA A CA 1
ATOM 1610 C C . ALA A 1 210 ? 1.437 9.789 16.264 1.00 38.88 210 ALA A C 1
ATOM 1612 O O . ALA A 1 210 ? 2.197 10.479 15.585 1.00 38.88 210 ALA A O 1
ATOM 1613 N N . GLN A 1 211 ? 0.427 10.322 16.945 1.00 42.19 211 GLN A N 1
ATOM 1614 C CA . GLN A 1 211 ? 0.185 11.758 16.946 1.00 42.19 211 GLN A CA 1
ATOM 1615 C C . GLN A 1 211 ? 1.183 12.469 17.860 1.00 42.19 211 GLN A C 1
ATOM 1617 O O . GLN A 1 211 ? 1.458 12.017 18.971 1.00 42.19 211 GLN A O 1
ATOM 1622 N N . GLN A 1 212 ? 1.657 13.648 17.444 1.00 35.31 212 GLN A N 1
ATOM 1623 C CA . GLN A 1 212 ? 2.068 14.658 18.416 1.00 35.31 212 GLN A CA 1
ATOM 1624 C C . GLN A 1 212 ? 0.817 15.104 19.178 1.00 35.31 212 GLN A C 1
ATOM 1626 O O . GLN A 1 212 ? 0.045 15.936 18.697 1.00 35.31 212 GLN A O 1
ATOM 1631 N N . VAL A 1 213 ? 0.613 14.547 20.368 1.00 38.31 213 VAL A N 1
ATOM 1632 C CA . VAL A 1 213 ? -0.353 15.082 21.325 1.00 38.31 213 VAL A CA 1
ATOM 1633 C C . VAL A 1 213 ? 0.269 16.349 21.931 1.00 38.31 213 VAL A C 1
ATOM 1635 O O . VAL A 1 213 ? 1.103 16.267 22.829 1.00 38.31 213 VAL A O 1
ATOM 1638 N N . ASP A 1 214 ? -0.081 17.535 21.419 1.00 34.78 214 ASP A N 1
ATOM 1639 C CA . ASP A 1 214 ? 0.318 18.815 22.036 1.00 34.78 214 ASP A CA 1
ATOM 1640 C C . ASP A 1 214 ? -0.572 19.069 23.263 1.00 34.78 214 ASP A C 1
ATOM 1642 O O . ASP A 1 214 ? -1.571 19.785 23.195 1.00 34.78 214 ASP A O 1
ATOM 1646 N N . THR A 1 215 ? -0.240 18.448 24.399 1.00 32.47 215 THR A N 1
ATOM 1647 C CA . THR A 1 215 ? -0.825 18.817 25.693 1.00 32.47 215 THR A CA 1
ATOM 1648 C C . THR A 1 215 ? -0.071 20.009 26.278 1.00 32.47 215 THR A C 1
ATOM 1650 O O . THR A 1 215 ? 0.727 19.866 27.210 1.00 32.47 215 THR A O 1
ATOM 1653 N N . ARG A 1 216 ? -0.331 21.224 25.790 1.00 29.94 216 ARG A N 1
ATOM 1654 C CA . ARG A 1 216 ? -0.060 22.412 26.611 1.00 29.94 216 ARG A CA 1
ATOM 1655 C C . ARG A 1 216 ? -1.132 22.489 27.684 1.00 29.94 216 ARG A C 1
ATOM 1657 O O . ARG A 1 216 ? -2.252 22.922 27.440 1.00 29.94 216 ARG A O 1
ATOM 1664 N N . GLY A 1 217 ? -0.777 21.962 28.853 1.00 28.03 217 GLY A N 1
ATOM 1665 C CA . GLY A 1 217 ? -1.684 21.753 29.970 1.00 28.03 217 GLY A CA 1
ATOM 1666 C C . GLY A 1 217 ? -2.395 23.029 30.384 1.00 28.03 217 GLY A C 1
ATOM 1667 O O . GLY A 1 217 ? -1.725 23.937 30.840 1.00 28.03 217 GLY A O 1
ATOM 1668 N N . TYR A 1 218 ? -3.718 23.058 30.212 1.00 27.67 218 TYR A N 1
ATOM 1669 C CA . TYR A 1 218 ? -4.718 23.772 31.019 1.00 27.67 218 TYR A CA 1
ATOM 1670 C C . TYR A 1 218 ? -6.128 23.430 30.494 1.00 27.67 218 TYR A C 1
ATOM 1672 O O . TYR A 1 218 ? -6.796 24.310 29.967 1.00 27.67 218 TYR A O 1
ATOM 1680 N N . VAL A 1 219 ? -6.621 22.186 30.610 1.00 25.88 219 VAL A N 1
ATOM 1681 C CA . VAL A 1 219 ? -8.068 21.929 30.421 1.00 25.88 219 VAL A CA 1
ATOM 1682 C C . VAL A 1 219 ? -8.533 20.686 31.188 1.00 25.88 219 VAL A C 1
ATOM 1684 O O . VAL A 1 219 ? -7.941 19.615 31.074 1.00 25.88 219 VAL A O 1
ATOM 1687 N N . ASN A 1 220 ? -9.602 20.835 31.973 1.00 26.81 220 ASN A N 1
ATOM 1688 C CA . ASN A 1 220 ? -10.346 19.726 32.566 1.00 26.81 220 ASN A CA 1
ATOM 1689 C C . ASN A 1 220 ? -11.138 18.993 31.465 1.00 26.81 220 ASN A C 1
ATOM 1691 O O . ASN A 1 220 ? -12.052 19.567 30.884 1.00 26.81 220 ASN A O 1
ATOM 1695 N N . SER A 1 221 ? -10.798 17.718 31.262 1.00 32.16 221 SER A N 1
ATOM 1696 C CA . SER A 1 221 ? -11.666 16.623 30.791 1.00 32.16 221 SER A CA 1
ATOM 1697 C C . SER A 1 221 ? -12.239 16.644 29.362 1.00 32.16 221 SER A C 1
ATOM 1699 O O . SER A 1 221 ? -13.366 16.204 29.161 1.00 32.16 221 SER A O 1
ATOM 1701 N N . GLY A 1 222 ? -11.432 17.003 28.362 1.00 32.03 222 GLY A N 1
ATOM 1702 C CA . GLY A 1 222 ? -11.539 16.444 27.005 1.00 32.03 222 GLY A CA 1
ATOM 1703 C C . GLY A 1 222 ? -10.404 15.437 26.793 1.00 32.03 222 GLY A C 1
ATOM 1704 O O . GLY A 1 222 ? -9.289 15.825 26.455 1.00 32.03 222 GLY A O 1
ATOM 1705 N N . ILE A 1 223 ? -10.616 14.155 27.106 1.00 30.38 223 ILE A N 1
ATOM 1706 C CA . ILE A 1 223 ? -9.544 13.143 27.077 1.00 30.38 223 ILE A CA 1
ATOM 1707 C C . ILE A 1 223 ? -9.386 12.578 25.657 1.00 30.38 223 ILE A C 1
ATOM 1709 O O . ILE A 1 223 ? -10.198 11.767 25.223 1.00 30.38 223 ILE A O 1
ATOM 1713 N N . ILE A 1 224 ? -8.277 12.908 24.988 1.00 38.03 224 ILE A N 1
ATOM 1714 C CA . ILE A 1 224 ? -7.587 12.003 24.052 1.00 38.03 224 ILE A CA 1
ATOM 1715 C C . ILE A 1 224 ? -6.114 11.972 24.485 1.00 38.03 224 ILE A C 1
ATOM 1717 O O . ILE A 1 224 ? -5.393 12.953 24.321 1.00 38.03 224 ILE A O 1
ATOM 1721 N N . THR A 1 225 ? -5.653 10.871 25.085 1.00 29.11 225 THR A N 1
ATOM 1722 C CA . THR A 1 225 ? -4.248 10.707 25.506 1.00 29.11 225 THR A CA 1
ATOM 1723 C C . THR A 1 225 ? -3.643 9.481 24.833 1.00 29.11 225 THR A C 1
ATOM 1725 O O . THR A 1 225 ? -3.841 8.373 25.313 1.00 29.11 225 THR A O 1
ATOM 1728 N N . ALA A 1 226 ? -2.888 9.673 23.746 1.00 30.62 226 ALA A N 1
ATOM 1729 C CA . ALA A 1 226 ? -2.073 8.629 23.123 1.00 30.62 226 ALA A CA 1
ATOM 1730 C C . ALA A 1 226 ? -0.623 8.726 23.628 1.00 30.62 226 ALA A C 1
ATOM 1732 O O . ALA A 1 226 ? 0.099 9.651 23.265 1.00 30.62 226 ALA A O 1
ATOM 1733 N N . ASN A 1 227 ? -0.202 7.775 24.466 1.00 28.61 227 ASN A N 1
ATOM 1734 C CA . ASN A 1 227 ? 1.208 7.544 24.780 1.00 28.61 227 ASN A CA 1
ATOM 1735 C C . ASN A 1 227 ? 1.642 6.209 24.159 1.00 28.61 227 ASN A C 1
ATOM 1737 O O . ASN A 1 227 ? 1.042 5.183 24.455 1.00 28.61 227 ASN A O 1
ATOM 1741 N N . GLY A 1 228 ? 2.663 6.295 23.299 1.00 24.25 228 GLY A N 1
ATOM 1742 C CA . GLY A 1 228 ? 3.532 5.260 22.715 1.00 24.25 228 GLY A CA 1
ATOM 1743 C C . GLY A 1 228 ? 3.126 3.779 22.761 1.00 24.25 228 GLY A C 1
ATOM 1744 O O . GLY A 1 228 ? 3.057 3.177 23.826 1.00 24.25 228 GLY A O 1
ATOM 1745 N N . GLY A 1 229 ? 3.028 3.166 21.579 1.00 25.08 229 GLY A N 1
ATOM 1746 C CA . GLY A 1 229 ? 3.005 1.714 21.371 1.00 25.08 229 GLY A CA 1
ATOM 1747 C C . GLY A 1 229 ? 2.574 1.372 19.943 1.00 25.08 229 GLY A C 1
ATOM 1748 O O . GLY A 1 229 ? 1.695 2.031 19.399 1.00 25.08 229 GLY A O 1
ATOM 1749 N N . THR A 1 230 ? 3.233 0.406 19.307 1.00 32.00 230 THR A N 1
ATOM 1750 C CA . THR A 1 230 ? 3.115 0.055 17.883 1.00 32.00 230 THR A CA 1
ATOM 1751 C C . THR A 1 230 ? 1.742 -0.504 17.498 1.00 32.00 230 THR A C 1
ATOM 1753 O O . THR A 1 230 ? 1.405 -1.614 17.885 1.00 32.00 230 THR A O 1
ATOM 1756 N N . GLY A 1 231 ? 0.997 0.215 16.652 1.00 33.12 231 GLY A N 1
ATOM 1757 C CA . GLY A 1 231 ? -0.216 -0.286 15.992 1.00 33.12 231 GLY A CA 1
ATOM 1758 C C . GLY A 1 231 ? -1.510 0.416 16.418 1.00 33.12 231 GLY A C 1
ATOM 1759 O O . GLY A 1 231 ? -1.569 1.090 17.444 1.00 33.12 231 GLY A O 1
ATOM 1760 N N . LYS A 1 232 ? -2.518 0.322 15.539 1.00 35.81 232 LYS A N 1
ATOM 1761 C CA . LYS A 1 232 ? -3.817 1.021 15.560 1.00 35.81 232 LYS A CA 1
ATOM 1762 C C . LYS A 1 232 ? -4.309 1.361 16.969 1.00 35.81 232 LYS A C 1
ATOM 1764 O O . LYS A 1 232 ? -4.515 0.476 17.793 1.00 35.81 232 LYS A O 1
ATOM 1769 N N . VAL A 1 233 ? -4.596 2.639 17.211 1.00 37.53 233 VAL A N 1
ATOM 1770 C CA . VAL A 1 233 ? -5.330 3.070 18.406 1.00 37.53 233 VAL A CA 1
ATOM 1771 C C . VAL A 1 233 ? -6.817 2.801 18.177 1.00 37.53 233 VAL A C 1
ATOM 1773 O O . VAL A 1 233 ? -7.413 3.386 17.273 1.00 37.53 233 VAL A O 1
ATOM 1776 N N . VAL A 1 234 ? -7.418 1.931 18.993 1.00 40.28 234 VAL A N 1
ATOM 1777 C CA . VAL A 1 234 ? -8.878 1.754 19.054 1.00 40.28 234 VAL A CA 1
ATOM 1778 C C . VAL A 1 234 ? -9.404 2.465 20.299 1.00 40.28 234 VAL A C 1
ATOM 1780 O O . VAL A 1 234 ? -8.983 2.163 21.416 1.00 40.28 234 VAL A O 1
ATOM 1783 N N . LEU A 1 235 ? -10.331 3.406 20.106 1.00 43.75 235 LEU A N 1
ATOM 1784 C CA . LEU A 1 235 ? -11.093 4.027 21.191 1.00 43.75 235 LEU A CA 1
ATOM 1785 C C . LEU A 1 235 ? -12.296 3.140 21.531 1.00 43.75 235 LEU A C 1
ATOM 1787 O O . LEU A 1 235 ? -13.242 3.068 20.749 1.00 43.75 235 LEU A O 1
ATOM 1791 N N . THR A 1 236 ? -12.270 2.475 22.691 1.00 38.91 236 THR A N 1
ATOM 1792 C CA . THR A 1 236 ? -13.417 1.683 23.173 1.00 38.91 236 THR A CA 1
ATOM 1793 C C . THR A 1 236 ? -14.194 2.473 24.232 1.00 38.91 236 THR A C 1
ATOM 1795 O O . THR A 1 236 ? -13.620 2.778 25.282 1.00 38.91 236 THR A O 1
ATOM 1798 N N . PRO A 1 237 ? -15.474 2.819 24.006 1.00 37.75 237 PRO A N 1
ATOM 1799 C CA . PRO A 1 237 ? -16.279 3.548 24.983 1.00 37.75 237 PRO A CA 1
ATOM 1800 C C . PRO A 1 237 ? -16.628 2.672 26.199 1.00 37.75 237 PRO A C 1
ATOM 1802 O O . PRO A 1 237 ? -17.044 1.523 26.053 1.00 37.75 237 PRO A O 1
ATOM 1805 N N . ASN A 1 238 ? -16.514 3.234 27.406 1.00 38.47 238 ASN A N 1
ATOM 1806 C CA . ASN A 1 238 ? -17.048 2.684 28.651 1.00 38.47 238 ASN A CA 1
ATOM 1807 C C . ASN A 1 238 ? -18.245 3.539 29.117 1.00 38.47 238 ASN A C 1
ATOM 1809 O O . ASN A 1 238 ? -18.048 4.566 29.779 1.00 38.47 238 ASN A O 1
ATOM 1813 N N . PRO A 1 239 ? -19.491 3.114 28.828 1.00 32.84 239 PRO A N 1
ATOM 1814 C CA . PRO A 1 239 ? -20.692 3.896 29.129 1.00 32.84 239 PRO A CA 1
ATOM 1815 C C . PRO A 1 239 ? -20.932 4.124 30.627 1.00 32.84 239 PRO A C 1
ATOM 1817 O O . PRO A 1 239 ? -21.638 5.053 30.999 1.00 32.84 239 PRO A O 1
ATOM 1820 N N . LEU A 1 240 ? -20.366 3.279 31.497 1.00 30.31 240 LEU A N 1
ATOM 1821 C CA . LEU A 1 240 ? -20.561 3.360 32.950 1.00 30.31 240 LEU A CA 1
ATOM 1822 C C . LEU A 1 240 ? -19.600 4.346 33.620 1.00 30.31 240 LEU A C 1
ATOM 1824 O O . LEU A 1 240 ? -19.904 4.866 34.690 1.00 30.31 240 LEU A O 1
ATOM 1828 N N . ALA A 1 241 ? -18.443 4.587 33.003 1.00 30.72 241 ALA A N 1
ATOM 1829 C CA . ALA A 1 241 ? -17.408 5.469 33.533 1.00 30.72 241 ALA A CA 1
ATOM 1830 C C . ALA A 1 241 ? -17.302 6.799 32.775 1.00 30.72 241 ALA A C 1
ATOM 1832 O O . ALA A 1 241 ? -16.551 7.670 33.204 1.00 30.72 241 ALA A O 1
ATOM 1833 N N . ASN A 1 242 ? -18.040 6.959 31.670 1.00 33.53 242 ASN A N 1
ATOM 1834 C CA . ASN A 1 242 ? -17.934 8.103 30.763 1.00 33.53 242 ASN A CA 1
ATOM 1835 C C . ASN A 1 242 ? -16.479 8.342 30.297 1.00 33.53 242 ASN A C 1
ATOM 1837 O O . ASN A 1 242 ? -16.007 9.474 30.215 1.00 33.53 242 ASN A O 1
ATOM 1841 N N . THR A 1 243 ? -15.748 7.251 30.046 1.00 34.81 243 THR A N 1
ATOM 1842 C CA . THR A 1 243 ? -14.345 7.244 29.604 1.00 34.81 243 THR A CA 1
ATOM 1843 C C . THR A 1 243 ? -14.184 6.370 28.362 1.00 34.81 243 THR A C 1
ATOM 1845 O O . THR A 1 243 ? -14.949 5.429 28.160 1.00 34.81 243 THR A O 1
ATOM 1848 N N . ALA A 1 244 ? -13.184 6.659 27.527 1.00 39.47 244 ALA A N 1
ATOM 1849 C CA . ALA A 1 244 ? -12.746 5.767 26.456 1.00 39.47 244 ALA A CA 1
ATOM 1850 C C . ALA A 1 244 ? -11.408 5.131 26.848 1.00 39.47 244 ALA A C 1
ATOM 1852 O O . ALA A 1 244 ? -10.487 5.826 27.281 1.00 39.47 244 ALA A O 1
ATOM 1853 N N . THR A 1 245 ? -11.290 3.811 26.719 1.00 36.50 245 THR A N 1
ATOM 1854 C CA . THR A 1 245 ? -10.004 3.127 26.882 1.00 36.50 245 THR A CA 1
ATOM 1855 C C . THR A 1 245 ? -9.261 3.177 25.554 1.00 36.50 245 THR A C 1
ATOM 1857 O O . THR A 1 245 ? -9.789 2.729 24.535 1.00 36.50 245 THR A O 1
ATOM 1860 N N . LEU A 1 246 ? -8.047 3.732 25.575 1.00 42.25 246 LEU A N 1
ATOM 1861 C CA . LEU A 1 246 ? -7.097 3.594 24.479 1.00 42.25 246 LEU A CA 1
ATOM 1862 C C . LEU A 1 246 ? -6.398 2.246 24.618 1.00 42.25 246 LEU A C 1
ATOM 1864 O O . LEU A 1 246 ? -5.759 1.978 25.636 1.00 42.25 246 LEU A O 1
ATOM 1868 N N . THR A 1 247 ? -6.486 1.417 23.587 1.00 38.22 247 THR A N 1
ATOM 1869 C CA . THR A 1 247 ? -5.636 0.233 23.463 1.00 38.22 247 THR A CA 1
ATOM 1870 C C . THR A 1 247 ? -4.757 0.428 22.238 1.00 38.22 247 THR A C 1
ATOM 1872 O O . THR A 1 247 ? -5.272 0.564 21.129 1.00 38.22 247 THR A O 1
ATOM 1875 N N . ALA A 1 248 ? -3.439 0.496 22.450 1.00 34.56 248 ALA A N 1
ATOM 1876 C CA . ALA A 1 248 ? -2.481 0.257 21.380 1.00 34.56 248 ALA A CA 1
ATOM 1877 C C . ALA A 1 248 ? -2.618 -1.220 21.019 1.00 34.56 248 ALA A C 1
ATOM 1879 O O . ALA A 1 248 ? -2.392 -2.084 21.868 1.00 34.56 248 ALA A O 1
ATOM 1880 N N . VAL A 1 249 ? -3.098 -1.506 19.814 1.00 35.22 249 VAL A N 1
ATOM 1881 C CA . VAL A 1 249 ? -3.238 -2.884 19.357 1.00 35.22 249 VAL A CA 1
ATOM 1882 C C . VAL A 1 249 ? -2.004 -3.168 18.507 1.00 35.22 249 VAL A C 1
ATOM 1884 O O . VAL A 1 249 ? -1.906 -2.663 17.386 1.00 35.22 249 VAL A O 1
ATOM 1887 N N . ASP A 1 250 ? -1.074 -3.981 19.026 1.00 37.53 250 ASP A N 1
ATOM 1888 C CA . ASP A 1 250 ? -0.196 -4.781 18.158 1.00 37.53 250 ASP A CA 1
ATOM 1889 C C . ASP A 1 250 ? -1.067 -5.439 17.085 1.00 37.53 250 ASP A C 1
ATOM 1891 O O . ASP A 1 250 ? -2.222 -5.731 17.387 1.00 37.53 250 ASP A O 1
ATOM 1895 N N . LYS A 1 251 ? -0.552 -5.636 15.855 1.00 37.16 251 LYS A N 1
ATOM 1896 C CA . LYS A 1 251 ? -1.277 -6.204 14.693 1.00 37.16 251 LYS A CA 1
ATOM 1897 C C . LYS A 1 251 ? -2.488 -7.026 15.166 1.00 37.16 251 LYS A C 1
ATOM 1899 O O . LYS A 1 251 ? -2.264 -8.094 15.741 1.00 37.16 251 LYS A O 1
ATOM 1904 N N . PRO A 1 252 ? -3.736 -6.516 15.033 1.00 39.75 252 PRO A N 1
ATOM 1905 C CA . PRO A 1 252 ? -4.904 -7.236 15.518 1.00 39.75 252 PRO A CA 1
ATOM 1906 C C . PRO A 1 252 ? -4.791 -8.672 15.029 1.00 39.75 252 PRO A C 1
ATOM 1908 O O . PRO A 1 252 ? -4.458 -8.862 13.862 1.00 39.75 252 PRO A O 1
ATOM 1911 N N . SER A 1 253 ? -5.038 -9.668 15.881 1.00 43.56 253 SER A N 1
ATOM 1912 C CA . SER A 1 253 ? -4.880 -11.089 15.522 1.00 43.56 253 SER A CA 1
ATOM 1913 C C . SER A 1 253 ? -5.693 -11.515 14.293 1.00 43.56 253 SER A C 1
ATOM 1915 O O . SER A 1 253 ? -5.540 -12.630 13.813 1.00 43.56 253 SER A O 1
ATOM 1917 N N . SER A 1 254 ? -6.565 -10.636 13.794 1.00 51.88 254 SER A N 1
ATOM 1918 C CA . SER A 1 254 ? -7.291 -10.793 12.550 1.00 51.88 254 SER A CA 1
ATOM 1919 C C . SER A 1 254 ? -6.535 -10.354 11.294 1.00 51.88 254 SER A C 1
ATOM 1921 O O . SER A 1 254 ? -6.955 -10.801 10.241 1.00 51.88 254 SER A O 1
ATOM 1923 N N . ILE A 1 255 ? -5.519 -9.477 11.335 1.00 56.00 255 ILE A N 1
ATOM 1924 C CA . ILE A 1 255 ? -4.814 -8.983 10.132 1.00 56.00 255 ILE A CA 1
ATOM 1925 C C . ILE A 1 255 ? -3.715 -9.974 9.741 1.00 56.00 255 ILE A C 1
ATOM 1927 O O . ILE A 1 255 ? -2.838 -10.282 10.548 1.00 56.00 255 ILE A O 1
ATOM 1931 N N . ASP A 1 256 ? -3.717 -10.413 8.487 1.00 65.12 256 ASP A N 1
ATOM 1932 C CA . ASP A 1 256 ? -2.777 -11.380 7.919 1.00 65.12 256 ASP A CA 1
ATOM 1933 C C . ASP A 1 256 ? -1.473 -10.716 7.464 1.00 65.12 256 ASP A C 1
ATOM 1935 O O . ASP A 1 256 ? -0.396 -11.255 7.726 1.00 65.12 256 ASP A O 1
ATOM 1939 N N . ALA A 1 257 ? -1.525 -9.511 6.885 1.00 78.31 257 ALA A N 1
ATOM 1940 C CA . ALA A 1 257 ? -0.332 -8.755 6.482 1.00 78.31 257 ALA A CA 1
ATOM 1941 C C . ALA A 1 257 ? -0.595 -7.249 6.335 1.00 78.31 257 ALA A C 1
ATOM 1943 O O . ALA A 1 257 ? -1.650 -6.842 5.846 1.00 78.31 257 ALA A O 1
ATOM 1944 N N . ARG A 1 258 ? 0.399 -6.432 6.697 1.00 80.25 258 ARG A N 1
ATOM 1945 C CA . ARG A 1 258 ? 0.495 -5.011 6.339 1.00 80.25 258 ARG A CA 1
ATOM 1946 C C . ARG A 1 258 ? 1.363 -4.863 5.098 1.00 80.25 258 ARG A C 1
ATOM 1948 O O . ARG A 1 258 ? 2.531 -5.243 5.120 1.00 80.25 258 ARG A O 1
ATOM 1955 N N . ILE A 1 259 ? 0.807 -4.320 4.028 1.00 91.69 259 ILE A N 1
ATOM 1956 C CA . ILE A 1 259 ? 1.462 -4.210 2.727 1.00 91.69 259 ILE A CA 1
ATOM 1957 C C . ILE A 1 259 ? 1.665 -2.725 2.421 1.00 91.69 259 ILE A C 1
ATOM 1959 O O . ILE A 1 259 ? 0.719 -1.951 2.480 1.00 91.69 259 ILE A O 1
ATOM 1963 N N . MET A 1 260 ? 2.882 -2.313 2.083 1.00 95.19 260 MET A N 1
ATOM 1964 C CA . MET A 1 260 ? 3.205 -0.952 1.655 1.00 95.19 260 MET A CA 1
ATOM 1965 C C . MET A 1 260 ? 3.394 -0.920 0.135 1.00 95.19 260 MET A C 1
ATOM 1967 O O . MET A 1 260 ? 4.461 -1.303 -0.352 1.00 95.19 260 MET A O 1
ATOM 1971 N N . PRO A 1 261 ? 2.400 -0.460 -0.645 1.00 98.56 261 PRO A N 1
ATOM 1972 C CA . PRO A 1 261 ? 2.622 -0.111 -2.041 1.00 98.56 261 PRO A CA 1
ATOM 1973 C C . PRO A 1 261 ? 3.568 1.094 -2.120 1.00 98.56 261 PRO A C 1
ATOM 1975 O O . PRO A 1 261 ? 3.203 2.183 -1.690 1.00 98.56 261 PRO A O 1
ATOM 1978 N N . LEU A 1 262 ? 4.770 0.924 -2.665 1.00 98.69 262 LEU A N 1
ATOM 1979 C CA . LEU A 1 262 ? 5.834 1.931 -2.674 1.00 98.69 262 LEU A CA 1
ATOM 1980 C C . LEU A 1 262 ? 6.258 2.240 -4.114 1.00 98.69 262 LEU A C 1
ATOM 1982 O O . LEU A 1 262 ? 6.594 1.333 -4.878 1.00 98.69 262 LEU A O 1
ATOM 1986 N N . GLY A 1 263 ? 6.240 3.512 -4.518 1.00 98.50 263 GLY A N 1
ATOM 1987 C CA . GLY A 1 263 ? 6.631 3.859 -5.885 1.00 98.50 263 GLY A CA 1
ATOM 1988 C C . GLY A 1 263 ? 6.340 5.282 -6.340 1.00 98.50 263 GLY A C 1
ATOM 1989 O O . GLY A 1 263 ? 6.279 6.210 -5.538 1.00 98.50 263 GLY A O 1
ATOM 1990 N N . ASP A 1 264 ? 6.157 5.446 -7.650 1.00 97.81 264 ASP A N 1
ATOM 1991 C CA . ASP A 1 264 ? 5.912 6.735 -8.308 1.00 97.81 264 ASP A CA 1
ATOM 1992 C C . ASP A 1 264 ? 4.419 6.985 -8.647 1.00 97.81 264 ASP A C 1
ATOM 1994 O O . ASP A 1 264 ? 3.520 6.553 -7.916 1.00 97.81 264 ASP A O 1
ATOM 1998 N N . SER A 1 265 ? 4.132 7.709 -9.742 1.00 95.75 265 SER A N 1
ATOM 1999 C CA . SER A 1 265 ? 2.777 7.982 -10.240 1.00 95.75 265 SER A CA 1
ATOM 2000 C C . SER A 1 265 ? 1.992 6.722 -10.601 1.00 95.75 265 SER A C 1
ATOM 2002 O O . SER A 1 265 ? 0.761 6.741 -10.534 1.00 95.75 265 SER A O 1
ATOM 2004 N N . ILE A 1 266 ? 2.672 5.634 -10.959 1.00 97.50 266 ILE A N 1
ATOM 2005 C CA . ILE A 1 266 ? 2.037 4.366 -11.319 1.00 97.50 266 ILE A CA 1
ATOM 2006 C C . ILE A 1 266 ? 1.500 3.678 -10.0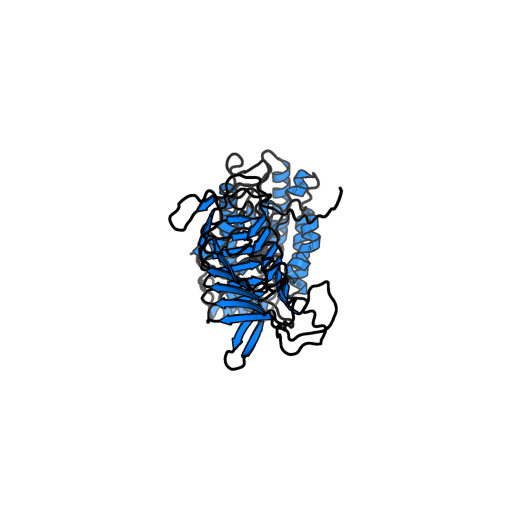56 1.00 97.50 266 ILE A C 1
ATOM 2008 O O . ILE A 1 266 ? 0.357 3.220 -10.034 1.00 97.50 266 ILE A O 1
ATOM 2012 N N . THR A 1 267 ? 2.252 3.705 -8.950 1.00 98.12 267 THR A N 1
ATOM 2013 C CA . THR A 1 267 ? 1.741 3.287 -7.630 1.00 98.12 267 THR A CA 1
ATOM 2014 C C . THR A 1 267 ? 0.698 4.273 -7.093 1.00 98.12 267 THR A C 1
ATOM 2016 O O . THR A 1 267 ? -0.319 3.847 -6.541 1.00 98.12 267 THR A O 1
ATOM 2019 N N . TYR A 1 268 ? 0.880 5.583 -7.313 1.00 94.06 268 TYR A N 1
ATOM 2020 C CA . TYR A 1 268 ? -0.136 6.604 -7.006 1.00 94.06 268 TYR A CA 1
ATOM 2021 C C . TYR A 1 268 ? -1.460 6.330 -7.735 1.00 94.06 268 TYR A C 1
ATOM 2023 O O . TYR A 1 268 ? -2.529 6.598 -7.196 1.00 94.06 268 TYR A O 1
ATOM 2031 N N . GLY A 1 269 ? -1.404 5.715 -8.918 1.00 94.56 269 GLY A N 1
ATOM 2032 C CA . GLY A 1 269 ? -2.558 5.219 -9.661 1.00 94.56 269 GLY A CA 1
ATOM 2033 C C . GLY A 1 269 ? -3.040 6.128 -10.789 1.00 94.56 269 GLY A C 1
ATOM 2034 O O . GLY A 1 269 ? -4.186 5.974 -11.219 1.00 94.56 269 GLY A O 1
ATOM 2035 N N . ILE A 1 270 ? -2.192 7.050 -11.266 1.00 91.25 270 ILE A N 1
ATOM 2036 C CA . ILE A 1 270 ? -2.504 7.935 -12.402 1.00 91.25 270 ILE A CA 1
ATOM 2037 C C . ILE A 1 270 ? -2.901 7.094 -13.621 1.00 91.25 270 ILE A C 1
ATOM 2039 O O . ILE A 1 270 ? -2.247 6.104 -13.922 1.00 91.25 270 ILE A O 1
ATOM 2043 N N . GLY A 1 271 ? -3.969 7.480 -14.320 1.00 85.69 271 GLY A N 1
ATOM 2044 C CA . GLY A 1 271 ? -4.466 6.778 -15.514 1.00 85.69 271 GLY A CA 1
ATOM 2045 C C . GLY A 1 271 ? -5.640 5.826 -15.258 1.00 85.69 271 GLY A C 1
ATOM 2046 O O . GLY A 1 271 ? -6.266 5.362 -16.209 1.00 85.69 271 GLY A O 1
ATOM 2047 N N . SER A 1 272 ? -5.988 5.578 -13.991 1.00 85.81 272 SER A N 1
ATOM 2048 C CA . SER A 1 272 ? -7.178 4.791 -13.620 1.00 85.81 272 SER A CA 1
ATOM 2049 C C . SER A 1 272 ? -8.473 5.624 -13.602 1.00 85.81 272 SER A C 1
ATOM 2051 O O . SER A 1 272 ? -8.425 6.843 -13.484 1.00 85.81 272 SER A O 1
ATOM 2053 N N . THR A 1 273 ? -9.651 5.003 -13.697 1.00 74.56 273 THR A N 1
ATOM 2054 C CA . THR A 1 273 ? -10.968 5.673 -13.663 1.00 74.56 273 THR A CA 1
ATOM 2055 C C . THR A 1 273 ? -11.915 5.012 -12.636 1.00 74.56 273 THR A C 1
ATOM 2057 O O . THR A 1 273 ? -11.650 3.901 -12.174 1.00 74.56 273 THR A O 1
ATOM 2060 N N . PRO A 1 274 ? -13.003 5.676 -12.182 1.00 55.91 274 PRO A N 1
ATOM 2061 C CA . PRO A 1 274 ? -13.375 7.072 -12.425 1.00 55.91 274 PRO A CA 1
ATOM 2062 C C . PRO A 1 274 ? -12.553 8.068 -11.600 1.00 55.91 274 PRO A C 1
ATOM 2064 O O . PRO A 1 274 ? -12.472 9.222 -11.990 1.00 55.91 274 PRO A O 1
ATOM 2067 N N . SER A 1 275 ? -11.935 7.647 -10.492 1.00 60.69 275 SER A N 1
ATOM 2068 C CA . SER A 1 275 ? -11.260 8.538 -9.533 1.00 60.69 275 SER A CA 1
ATOM 2069 C C . SER A 1 275 ? -9.936 9.133 -10.024 1.00 60.69 275 SER A C 1
ATOM 2071 O O . SER A 1 275 ? -9.430 10.061 -9.396 1.00 60.69 275 SER A O 1
ATOM 2073 N N . GLY A 1 276 ? -9.341 8.595 -11.094 1.00 67.81 276 GLY A N 1
ATOM 2074 C CA . GLY A 1 276 ? -8.002 8.982 -11.540 1.00 67.81 276 GLY A CA 1
ATOM 2075 C C . GLY A 1 276 ? -6.861 8.261 -10.819 1.00 67.81 276 GLY A C 1
ATOM 2076 O O . GLY A 1 276 ? -5.726 8.396 -11.261 1.00 67.81 276 GLY A O 1
ATOM 2077 N N . LEU A 1 277 ? -7.136 7.587 -9.688 1.00 78.19 277 LEU A N 1
ATOM 2078 C CA . LEU A 1 277 ? -6.189 7.465 -8.569 1.00 78.19 277 LEU A CA 1
ATOM 2079 C C . LEU A 1 277 ? -6.252 6.131 -7.793 1.00 78.19 277 LEU A C 1
ATOM 2081 O O . LEU A 1 277 ? -5.811 6.061 -6.648 1.00 78.19 277 LEU A O 1
ATOM 2085 N N . ASN A 1 278 ? -6.825 5.076 -8.369 1.00 85.06 278 ASN A N 1
ATOM 2086 C CA . ASN A 1 278 ? -6.864 3.742 -7.754 1.00 85.06 278 ASN A CA 1
ATOM 2087 C C . ASN A 1 278 ? -5.613 2.913 -8.052 1.00 85.06 278 ASN A C 1
ATOM 2089 O O . ASN A 1 278 ? -5.128 2.184 -7.186 1.00 85.06 278 ASN A O 1
ATOM 2093 N N . GLY A 1 279 ? -5.121 2.997 -9.290 1.00 94.19 279 GLY A N 1
ATOM 2094 C CA . GLY A 1 279 ? -4.034 2.153 -9.779 1.00 94.19 279 GLY A CA 1
ATOM 2095 C C . GLY A 1 279 ? -4.321 0.656 -9.630 1.00 94.19 279 GLY A C 1
ATOM 2096 O O . GLY A 1 279 ? -5.472 0.219 -9.577 1.00 94.19 279 GLY A O 1
ATOM 2097 N N . TYR A 1 280 ? -3.256 -0.140 -9.501 1.00 97.81 280 TYR A N 1
ATOM 2098 C CA . TYR A 1 280 ? -3.359 -1.581 -9.236 1.00 97.81 280 TYR A CA 1
ATOM 2099 C C . TYR A 1 280 ? -3.838 -1.891 -7.810 1.00 97.81 280 TYR A C 1
ATOM 2101 O O . TYR A 1 280 ? -4.261 -3.012 -7.529 1.00 97.81 280 TYR A O 1
ATOM 2109 N N . ARG A 1 281 ? -3.772 -0.916 -6.893 1.00 97.06 281 ARG A N 1
ATOM 2110 C CA . ARG A 1 281 ? -4.017 -1.126 -5.461 1.00 97.06 281 ARG A CA 1
ATOM 2111 C C . ARG A 1 281 ? -5.447 -1.596 -5.199 1.00 97.06 281 ARG A C 1
ATOM 2113 O O . ARG A 1 281 ? -5.639 -2.573 -4.483 1.00 97.06 281 ARG A O 1
ATOM 2120 N N . LYS A 1 282 ? -6.444 -0.974 -5.837 1.00 92.75 282 LYS A N 1
ATOM 2121 C CA . LYS A 1 282 ? -7.855 -1.372 -5.688 1.00 92.75 282 LYS A CA 1
ATOM 2122 C C . LYS A 1 282 ? -8.125 -2.822 -6.119 1.00 92.75 282 LYS A C 1
ATOM 2124 O O . LYS A 1 282 ? -8.618 -3.581 -5.283 1.00 92.75 282 LYS A O 1
ATOM 2129 N N . PRO A 1 283 ? -7.828 -3.240 -7.368 1.00 95.06 283 PRO A N 1
ATOM 2130 C CA . PRO A 1 283 ? -8.048 -4.626 -7.772 1.00 95.06 283 PRO A CA 1
ATOM 2131 C C . PRO A 1 283 ? -7.207 -5.617 -6.957 1.00 95.06 283 PRO A C 1
ATOM 2133 O O . PRO A 1 283 ? -7.716 -6.682 -6.621 1.00 95.06 283 PRO A O 1
ATOM 2136 N N . LEU A 1 284 ? -5.979 -5.264 -6.558 1.00 96.56 284 LEU A N 1
ATOM 2137 C CA . LEU A 1 284 ? -5.155 -6.118 -5.696 1.00 96.56 284 LEU A CA 1
ATOM 2138 C C . LEU A 1 284 ? -5.808 -6.336 -4.324 1.00 96.56 284 LEU A C 1
ATOM 2140 O O . LEU A 1 284 ? -5.952 -7.474 -3.882 1.00 96.56 284 LEU A O 1
ATOM 2144 N N . TYR A 1 285 ? -6.255 -5.261 -3.672 1.00 90.06 285 TYR A N 1
ATOM 2145 C CA . TYR A 1 285 ? -6.953 -5.337 -2.389 1.00 90.06 285 TYR A CA 1
ATOM 2146 C C . TYR A 1 285 ? -8.226 -6.189 -2.487 1.00 90.06 285 TYR A C 1
ATOM 2148 O O . TYR A 1 285 ? -8.505 -7.017 -1.620 1.00 90.06 285 TYR A O 1
ATOM 2156 N N . GLN A 1 286 ? -8.986 -6.038 -3.576 1.00 88.88 286 GLN A N 1
ATOM 2157 C CA . GLN A 1 286 ? -10.173 -6.852 -3.842 1.00 88.88 286 GLN A CA 1
ATOM 2158 C C . GLN A 1 286 ? -9.831 -8.333 -4.033 1.00 88.88 286 GLN A C 1
ATOM 2160 O O . GLN A 1 286 ? -10.534 -9.179 -3.487 1.00 88.88 286 GLN A O 1
ATOM 2165 N N . MET A 1 287 ? -8.762 -8.662 -4.766 1.00 88.88 287 MET A N 1
ATOM 2166 C CA . MET A 1 287 ? -8.308 -10.047 -4.937 1.00 88.88 287 MET A CA 1
ATOM 2167 C C . MET A 1 287 ? -7.899 -10.666 -3.598 1.00 88.88 287 MET A C 1
ATOM 2169 O O . MET A 1 287 ? -8.344 -11.765 -3.283 1.00 88.88 287 MET A O 1
ATOM 2173 N N . LEU A 1 288 ? -7.115 -9.951 -2.788 1.00 86.06 288 LEU A N 1
ATOM 2174 C CA . LEU A 1 288 ? -6.670 -10.427 -1.476 1.00 86.06 288 LEU A CA 1
ATOM 2175 C C . LEU A 1 288 ? -7.866 -10.688 -0.548 1.00 86.06 288 LEU A C 1
ATOM 2177 O O . LEU A 1 288 ? -8.046 -11.798 -0.056 1.00 86.06 288 LEU A O 1
ATOM 2181 N N . THR A 1 289 ? -8.746 -9.701 -0.393 1.00 82.19 289 THR A N 1
ATOM 2182 C CA . THR A 1 289 ? -9.917 -9.823 0.490 1.00 82.19 289 THR A CA 1
ATOM 2183 C C . THR A 1 289 ? -10.935 -10.858 0.008 1.00 82.19 289 THR A C 1
ATOM 2185 O O . THR A 1 289 ? -11.506 -11.578 0.825 1.00 82.19 289 THR A O 1
ATOM 2188 N N . THR A 1 290 ? -11.139 -10.998 -1.307 1.00 81.31 290 THR A N 1
ATOM 2189 C CA . THR A 1 290 ? -12.037 -12.025 -1.873 1.00 81.31 290 THR A CA 1
ATOM 2190 C C . THR A 1 290 ? -11.517 -13.440 -1.625 1.00 81.31 290 THR A C 1
ATOM 2192 O O . THR A 1 290 ? -12.316 -14.346 -1.402 1.00 81.31 290 THR A O 1
ATOM 2195 N N . ASN A 1 291 ? -10.194 -13.629 -1.613 1.00 80.44 291 ASN A N 1
ATOM 2196 C CA . ASN A 1 291 ? -9.556 -14.912 -1.306 1.00 80.44 291 ASN A CA 1
ATOM 2197 C C . ASN A 1 291 ? -9.316 -15.120 0.201 1.00 80.44 291 ASN A C 1
ATOM 2199 O O . ASN A 1 291 ? -8.585 -16.020 0.597 1.00 80.44 291 ASN A O 1
ATOM 2203 N N . GLY A 1 292 ? -9.964 -14.318 1.053 1.00 72.75 292 GLY A N 1
ATOM 2204 C CA . GLY A 1 292 ? -9.989 -14.522 2.501 1.00 72.75 292 GLY A CA 1
ATOM 2205 C C . GLY A 1 292 ? -8.817 -13.912 3.267 1.00 72.75 292 GLY A C 1
ATOM 2206 O O . GLY A 1 292 ? -8.810 -14.025 4.489 1.00 72.75 292 GLY A O 1
ATOM 2207 N N . TYR A 1 293 ? -7.882 -13.231 2.596 1.00 77.69 293 TYR A N 1
ATOM 2208 C CA . TYR A 1 293 ? -6.799 -12.524 3.273 1.00 77.69 293 TYR A CA 1
ATOM 2209 C C . TYR A 1 293 ? -7.312 -11.222 3.898 1.00 77.69 293 TYR A C 1
ATOM 2211 O O . TYR A 1 293 ? -7.844 -10.347 3.208 1.00 77.69 293 TYR A O 1
ATOM 2219 N N . ASN A 1 294 ? -7.099 -11.044 5.197 1.00 71.75 294 ASN A N 1
ATOM 2220 C CA . ASN A 1 294 ? -7.329 -9.778 5.876 1.00 71.75 294 ASN A CA 1
ATOM 2221 C C . ASN A 1 294 ? -6.059 -8.923 5.837 1.00 71.75 294 ASN A C 1
ATOM 2223 O O . ASN A 1 294 ? -5.230 -8.957 6.744 1.00 71.75 294 ASN A O 1
ATOM 2227 N N . VAL A 1 295 ? -5.895 -8.161 4.763 1.00 77.75 295 VAL A N 1
ATOM 2228 C CA . VAL A 1 295 ? -4.727 -7.298 4.563 1.00 77.75 295 VAL A CA 1
ATOM 2229 C C . VAL A 1 295 ? -5.008 -5.855 4.960 1.00 77.75 295 VAL A C 1
ATOM 2231 O O . VAL A 1 295 ? -6.143 -5.382 4.886 1.00 77.75 295 VAL A O 1
ATOM 2234 N N . GLU A 1 296 ? -3.947 -5.153 5.342 1.00 76.25 296 GLU A N 1
ATOM 2235 C CA . GLU A 1 296 ? -3.945 -3.708 5.540 1.00 76.25 296 GLU A CA 1
ATOM 2236 C C . GLU A 1 296 ? -2.924 -3.063 4.603 1.00 76.25 296 GLU A C 1
ATOM 2238 O O . GLU A 1 296 ? -1.760 -3.457 4.614 1.00 76.25 296 GLU A O 1
ATOM 2243 N N . PHE A 1 297 ? -3.323 -2.075 3.807 1.00 83.88 297 PHE A N 1
ATOM 2244 C CA . PHE A 1 297 ? -2.355 -1.223 3.130 1.00 83.88 297 PHE A CA 1
ATOM 2245 C C . PHE A 1 297 ? -1.839 -0.145 4.084 1.00 83.88 297 PHE A C 1
ATOM 2247 O O . PHE A 1 297 ? -2.562 0.364 4.935 1.00 83.88 297 PHE A O 1
ATOM 2254 N N . VAL A 1 298 ? -0.549 0.175 3.985 1.00 79.88 298 VAL A N 1
ATOM 2255 C CA . VAL A 1 298 ? 0.104 1.170 4.843 1.00 79.88 298 VAL A CA 1
ATOM 2256 C C . VAL A 1 298 ? 0.927 2.150 4.014 1.00 79.88 298 VAL A C 1
ATOM 2258 O O . VAL A 1 298 ? 1.524 1.789 3.001 1.00 79.88 298 VAL A O 1
ATOM 2261 N N . GLY A 1 299 ? 0.975 3.401 4.463 1.00 75.12 299 GLY A N 1
ATOM 2262 C CA . GLY A 1 299 ? 1.763 4.459 3.841 1.00 75.12 299 GLY A CA 1
ATOM 2263 C C . GLY A 1 299 ? 1.145 5.836 4.052 1.00 75.12 299 GLY A C 1
ATOM 2264 O O . GLY A 1 299 ? -0.056 5.968 4.260 1.00 75.12 299 GLY A O 1
ATOM 2265 N N . SER A 1 300 ? 1.974 6.874 4.035 1.00 74.44 300 SER A N 1
ATOM 2266 C CA . SER A 1 300 ? 1.575 8.247 4.346 1.00 74.44 300 SER A CA 1
ATOM 2267 C C . SER A 1 300 ? 0.697 8.902 3.276 1.00 74.44 300 SER A C 1
ATOM 2269 O O . SER A 1 300 ? 0.015 9.891 3.568 1.00 74.44 300 SER A O 1
ATOM 2271 N N . GLN A 1 301 ? 0.701 8.370 2.051 1.00 77.69 301 GLN A N 1
ATOM 2272 C CA . GLN A 1 301 ? -0.221 8.761 0.995 1.00 77.69 301 GLN A CA 1
ATOM 2273 C C . GLN A 1 301 ? -1.490 7.926 1.086 1.00 77.69 301 GLN A C 1
ATOM 2275 O O . GLN A 1 301 ? -1.475 6.738 1.393 1.00 77.69 301 GLN A O 1
ATOM 2280 N N . PHE A 1 302 ? -2.604 8.563 0.772 1.00 77.50 302 PHE A N 1
ATOM 2281 C CA . PHE A 1 302 ? -3.895 7.915 0.695 1.00 77.50 302 PHE A CA 1
ATOM 2282 C C . PHE A 1 302 ? -4.622 8.560 -0.477 1.00 77.50 302 PHE A C 1
ATOM 2284 O O . PHE A 1 302 ? -4.710 9.781 -0.527 1.00 77.50 302 PHE A O 1
ATOM 2291 N N . ASN A 1 303 ? -5.073 7.767 -1.447 1.00 73.00 303 ASN A N 1
ATOM 2292 C CA . ASN A 1 303 ? -5.975 8.196 -2.518 1.00 73.00 303 ASN A CA 1
ATOM 2293 C C . ASN A 1 303 ? -6.573 6.993 -3.254 1.00 73.00 303 ASN A C 1
ATOM 2295 O O . ASN A 1 303 ? -5.957 5.931 -3.357 1.00 73.00 303 ASN A O 1
ATOM 2299 N N . GLY A 1 304 ? -7.768 7.193 -3.813 1.00 76.38 304 GLY A N 1
ATOM 2300 C CA . GLY A 1 304 ? -8.571 6.160 -4.469 1.00 76.38 304 GLY A CA 1
ATOM 2301 C C . GLY A 1 304 ? -9.948 6.009 -3.815 1.00 76.38 304 GLY A C 1
ATOM 2302 O O . GLY A 1 304 ? -10.225 6.613 -2.781 1.00 76.38 304 GLY A O 1
ATOM 2303 N N . ASP A 1 305 ? -10.827 5.217 -4.426 1.00 72.81 305 ASP A N 1
ATOM 2304 C CA . ASP A 1 305 ? -12.217 5.002 -4.000 1.00 72.81 305 ASP A CA 1
ATOM 2305 C C . ASP A 1 305 ? -12.467 3.551 -3.531 1.00 72.81 305 ASP A C 1
ATOM 2307 O O . ASP A 1 305 ? -13.353 2.840 -4.018 1.00 72.81 305 ASP A O 1
ATOM 2311 N N . PHE A 1 306 ? -11.656 3.091 -2.576 1.00 74.38 306 PHE A N 1
ATOM 2312 C CA . PHE A 1 306 ? -11.777 1.777 -1.940 1.00 74.38 306 PHE A CA 1
ATOM 2313 C C . PHE A 1 306 ? -11.340 1.825 -0.469 1.00 74.38 306 PHE A C 1
ATOM 2315 O O . PHE A 1 306 ? -10.711 2.791 -0.041 1.00 74.38 306 PHE A O 1
ATOM 2322 N N . ASN A 1 307 ? -11.730 0.807 0.306 1.00 68.75 307 ASN A N 1
ATOM 2323 C CA . ASN A 1 307 ? -11.702 0.838 1.775 1.00 68.75 307 ASN A CA 1
ATOM 2324 C C . ASN A 1 307 ? -10.316 1.077 2.382 1.00 68.75 307 ASN A C 1
ATOM 2326 O O . ASN A 1 307 ? -10.221 1.728 3.420 1.00 68.75 307 ASN A O 1
ATOM 2330 N N . ASP A 1 308 ? -9.270 0.557 1.745 1.00 72.94 308 ASP A N 1
ATOM 2331 C CA . ASP A 1 308 ? -7.903 0.640 2.241 1.00 72.94 308 ASP A CA 1
ATOM 2332 C C . ASP A 1 308 ? -6.968 1.123 1.135 1.00 72.94 308 ASP A C 1
ATOM 2334 O O . ASP A 1 308 ? -6.364 0.347 0.401 1.00 72.94 308 ASP A O 1
ATOM 2338 N N . CYS A 1 309 ? -6.956 2.439 0.945 1.00 81.75 309 CYS A N 1
ATOM 2339 C CA . CYS A 1 309 ? -6.294 3.085 -0.177 1.00 81.75 309 CYS A CA 1
ATOM 2340 C C . CYS A 1 309 ? -4.943 3.712 0.180 1.00 81.75 309 CYS A C 1
ATOM 2342 O O . CYS A 1 309 ? -4.531 4.651 -0.500 1.00 81.75 309 CYS A O 1
ATOM 2344 N N . ASP A 1 310 ? -4.274 3.203 1.216 1.00 80.12 310 ASP A N 1
ATOM 2345 C CA . ASP A 1 310 ? -2.962 3.669 1.678 1.00 80.12 310 ASP A CA 1
ATOM 2346 C C . ASP A 1 310 ? -1.806 3.213 0.788 1.00 80.12 310 ASP A C 1
ATOM 2348 O O . ASP A 1 310 ? -1.878 2.172 0.131 1.00 80.12 310 ASP A O 1
ATOM 2352 N N . HIS A 1 311 ? -0.758 4.037 0.713 1.00 91.69 311 HIS A N 1
ATOM 2353 C CA . HIS A 1 311 ? 0.463 3.770 -0.048 1.00 91.69 311 HIS A CA 1
ATOM 2354 C C . HIS A 1 311 ? 1.571 4.797 0.235 1.00 91.69 311 HIS A C 1
ATOM 2356 O O . HIS A 1 311 ? 1.378 5.828 0.869 1.00 91.69 311 HIS A O 1
ATOM 2362 N N . GLU A 1 312 ? 2.752 4.530 -0.304 1.00 94.88 312 GLU A N 1
ATOM 2363 C CA . GLU A 1 312 ? 3.881 5.450 -0.445 1.00 94.88 312 GLU A CA 1
ATOM 2364 C C . GLU A 1 312 ? 4.175 5.654 -1.945 1.00 94.88 312 GLU A C 1
ATOM 2366 O O . GLU A 1 312 ? 5.265 5.398 -2.450 1.00 94.88 312 GLU A O 1
ATOM 2371 N N . GLY A 1 313 ? 3.149 6.051 -2.701 1.00 96.62 313 GLY A N 1
ATOM 2372 C CA . GLY A 1 313 ? 3.260 6.349 -4.136 1.00 96.62 313 GLY A CA 1
ATOM 2373 C C . GLY A 1 313 ? 3.401 7.848 -4.368 1.00 96.62 313 GLY A C 1
ATOM 2374 O O . GLY A 1 313 ? 2.583 8.598 -3.850 1.00 96.62 313 GLY A O 1
ATOM 2375 N N . TYR A 1 314 ? 4.382 8.296 -5.150 1.00 93.44 314 TYR A N 1
ATOM 2376 C CA . TYR A 1 314 ? 4.692 9.719 -5.308 1.00 93.44 314 TYR A CA 1
ATOM 2377 C C . TYR A 1 314 ? 4.875 10.128 -6.779 1.00 93.44 314 TYR A C 1
ATOM 2379 O O . TYR A 1 314 ? 5.905 9.831 -7.388 1.00 93.44 314 TYR A O 1
ATOM 2387 N N . PRO A 1 315 ? 3.914 10.849 -7.383 1.00 92.88 315 PRO A N 1
ATOM 2388 C CA . PRO A 1 315 ? 4.015 11.266 -8.777 1.00 92.88 315 PRO A CA 1
ATOM 2389 C C . PRO A 1 315 ? 5.285 12.068 -9.079 1.00 92.88 315 PRO A C 1
ATOM 2391 O O . PRO A 1 315 ? 5.583 13.057 -8.408 1.00 92.88 315 PRO A O 1
ATOM 2394 N N . GLY A 1 316 ? 6.016 11.646 -10.115 1.00 93.25 316 GLY A N 1
ATOM 2395 C CA . GLY A 1 316 ? 7.240 12.302 -10.586 1.00 93.25 316 GLY A CA 1
ATOM 2396 C C . GLY A 1 316 ? 8.486 12.068 -9.728 1.00 93.25 316 GLY A C 1
ATOM 2397 O O . GLY A 1 316 ? 9.506 12.705 -9.982 1.00 93.25 316 GLY A O 1
ATOM 2398 N N . TRP A 1 317 ? 8.421 11.205 -8.709 1.00 97.44 317 TRP A N 1
ATOM 2399 C CA . TRP A 1 317 ? 9.578 10.921 -7.864 1.00 97.44 317 TRP A CA 1
ATOM 2400 C C . TRP A 1 317 ? 10.548 9.935 -8.507 1.00 97.44 317 TRP A C 1
ATOM 2402 O O . TRP A 1 317 ? 10.152 8.956 -9.139 1.00 97.44 317 TRP A O 1
ATOM 2412 N N . TYR A 1 318 ? 11.830 10.197 -8.286 1.00 97.94 318 TYR A N 1
ATOM 2413 C CA . TYR A 1 318 ? 12.941 9.347 -8.691 1.00 97.94 318 TYR A CA 1
ATOM 2414 C C . TYR A 1 318 ? 13.285 8.323 -7.606 1.00 97.94 318 TYR A C 1
ATOM 2416 O O . TYR A 1 318 ? 13.016 8.532 -6.417 1.00 97.94 318 TYR A O 1
ATOM 2424 N N . SER A 1 319 ? 13.968 7.251 -8.000 1.00 98.25 319 SER A N 1
ATOM 2425 C CA . SER A 1 319 ? 14.421 6.186 -7.099 1.00 98.25 319 SER A CA 1
ATOM 2426 C C . SER A 1 319 ? 15.225 6.696 -5.892 1.00 98.25 319 SER A C 1
ATOM 2428 O O . SER A 1 319 ? 15.008 6.244 -4.767 1.00 98.25 319 SER A O 1
ATOM 2430 N N . TYR A 1 320 ? 16.080 7.711 -6.069 1.00 98.12 320 TYR A N 1
ATOM 2431 C CA . TYR A 1 320 ? 16.884 8.256 -4.966 1.00 98.12 320 TYR A CA 1
ATOM 2432 C C . TYR A 1 320 ? 16.031 8.942 -3.889 1.00 98.12 320 TYR A C 1
ATOM 2434 O O . TYR A 1 320 ? 16.408 8.962 -2.721 1.00 98.12 320 TYR A O 1
ATOM 2442 N N . GLN A 1 321 ? 14.867 9.485 -4.255 1.00 98.25 321 GLN A N 1
ATOM 2443 C CA . GLN A 1 321 ? 13.962 10.096 -3.284 1.00 98.25 321 GLN A CA 1
ATOM 2444 C C . GLN A 1 321 ? 13.254 9.026 -2.452 1.00 98.25 321 GLN A C 1
ATOM 2446 O O . GLN A 1 321 ? 13.038 9.235 -1.262 1.00 98.25 321 GLN A O 1
ATOM 2451 N N . ILE A 1 322 ? 12.938 7.869 -3.047 1.00 98.44 322 ILE A N 1
ATOM 2452 C CA . ILE A 1 322 ? 12.450 6.706 -2.295 1.00 98.44 322 ILE A CA 1
ATOM 2453 C C . ILE A 1 322 ? 13.538 6.214 -1.334 1.00 98.44 322 ILE A C 1
ATOM 2455 O O . ILE A 1 322 ? 13.266 6.066 -0.142 1.00 98.44 322 ILE A O 1
ATOM 2459 N N . ARG A 1 323 ? 14.781 6.060 -1.816 1.00 98.56 323 ARG A N 1
ATOM 2460 C CA . ARG A 1 323 ? 15.944 5.687 -0.989 1.00 98.56 323 ARG A CA 1
ATOM 2461 C C . ARG A 1 323 ? 16.046 6.571 0.250 1.00 98.56 323 ARG A C 1
ATOM 2463 O O . ARG A 1 323 ? 16.133 6.051 1.355 1.00 98.56 323 ARG A O 1
ATOM 2470 N N . ASP A 1 324 ? 15.995 7.888 0.078 1.00 96.94 324 ASP A N 1
ATOM 2471 C CA . ASP A 1 324 ? 16.222 8.843 1.169 1.00 96.94 324 ASP A CA 1
ATOM 2472 C C . ASP A 1 324 ? 15.113 8.843 2.242 1.00 96.94 324 ASP A C 1
ATOM 2474 O O . ASP A 1 324 ? 15.323 9.374 3.333 1.00 96.94 324 ASP A O 1
ATOM 2478 N N . ASN A 1 325 ? 13.942 8.253 1.965 1.00 93.19 325 ASN A N 1
ATOM 2479 C CA . ASN A 1 325 ? 12.778 8.316 2.855 1.00 93.19 325 ASN A CA 1
ATOM 2480 C C . ASN A 1 325 ? 12.273 6.952 3.362 1.00 93.19 325 ASN A C 1
ATOM 2482 O O . ASN A 1 325 ? 11.641 6.921 4.421 1.00 93.19 325 ASN A O 1
ATOM 2486 N N . VAL A 1 326 ? 12.570 5.837 2.677 1.00 97.75 326 VAL A N 1
ATOM 2487 C CA . VAL A 1 326 ? 11.977 4.510 2.956 1.00 97.75 326 VAL A CA 1
ATOM 2488 C C . VAL A 1 326 ? 12.129 4.056 4.409 1.00 97.75 326 VAL A C 1
ATOM 2490 O O . VAL A 1 326 ? 11.158 3.598 5.007 1.00 97.75 326 VAL A O 1
ATOM 2493 N N . TYR A 1 327 ? 13.293 4.283 5.022 1.00 91.06 327 TYR A N 1
ATOM 2494 C CA . TYR A 1 327 ? 13.529 3.950 6.429 1.00 91.06 327 TYR A CA 1
ATOM 2495 C C . TYR A 1 327 ? 12.519 4.651 7.354 1.00 91.06 327 TYR A C 1
ATOM 2497 O O . TYR A 1 327 ? 11.881 4.024 8.198 1.00 91.06 327 TYR A O 1
ATOM 2505 N N . ASN A 1 328 ? 12.330 5.963 7.178 1.00 77.31 328 ASN A N 1
ATOM 2506 C CA . ASN A 1 328 ? 11.414 6.741 8.012 1.00 77.31 328 ASN A CA 1
ATOM 2507 C C . ASN A 1 328 ? 9.952 6.382 7.733 1.00 77.31 328 ASN A C 1
ATOM 2509 O O . ASN A 1 328 ? 9.130 6.410 8.649 1.00 77.31 328 ASN A O 1
ATOM 2513 N N . TRP A 1 329 ? 9.612 6.032 6.492 1.00 86.00 329 TRP A N 1
ATOM 2514 C CA . TRP A 1 329 ? 8.278 5.533 6.181 1.00 86.00 329 TRP A CA 1
ATOM 2515 C C . TRP A 1 329 ? 7.997 4.212 6.877 1.00 86.00 329 TRP A C 1
ATOM 2517 O O . TRP A 1 329 ? 6.931 4.109 7.464 1.00 86.00 329 TRP A O 1
ATOM 2527 N N . LEU A 1 330 ? 8.938 3.268 6.918 1.00 81.06 330 LEU A N 1
ATOM 2528 C CA . LEU A 1 330 ? 8.778 2.005 7.647 1.00 81.06 330 LEU A CA 1
ATOM 2529 C C . LEU A 1 330 ? 8.706 2.196 9.171 1.00 81.06 330 LEU A C 1
ATOM 2531 O O . LEU A 1 330 ? 7.972 1.478 9.852 1.00 81.06 330 LEU A O 1
ATOM 2535 N N . VAL A 1 331 ? 9.409 3.193 9.722 1.00 76.75 331 VAL A N 1
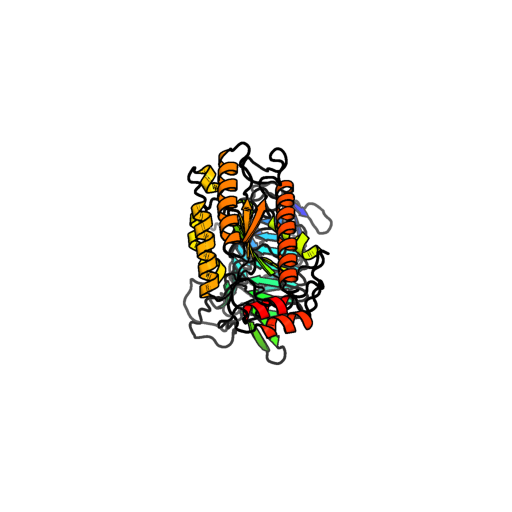ATOM 2536 C CA . VAL A 1 331 ? 9.271 3.585 11.140 1.00 76.75 331 VAL A CA 1
ATOM 2537 C C . VAL A 1 331 ? 7.865 4.113 11.437 1.00 76.75 331 VAL A C 1
ATOM 2539 O O . VAL A 1 331 ? 7.265 3.743 12.445 1.00 76.75 331 VAL A O 1
ATOM 2542 N N . ASN A 1 332 ? 7.327 4.969 10.567 1.00 69.69 332 ASN A N 1
ATOM 2543 C CA . ASN A 1 332 ? 6.023 5.604 10.775 1.00 69.69 332 ASN A CA 1
ATOM 2544 C C . ASN A 1 332 ? 4.841 4.715 10.355 1.00 69.69 332 ASN A C 1
ATOM 2546 O O . ASN A 1 332 ? 3.748 4.840 10.900 1.00 69.69 332 ASN A O 1
ATOM 2550 N N . ASN A 1 333 ? 5.062 3.821 9.398 1.00 71.12 333 ASN A N 1
ATOM 2551 C CA . ASN A 1 333 ? 4.086 2.955 8.754 1.00 71.12 333 ASN A CA 1
ATOM 2552 C C . ASN A 1 333 ? 4.651 1.532 8.746 1.00 71.12 333 ASN A C 1
ATOM 2554 O O . ASN A 1 333 ? 5.262 1.097 7.771 1.00 71.12 333 ASN A O 1
ATOM 2558 N N . LEU A 1 334 ? 4.475 0.809 9.846 1.00 76.94 334 LEU A N 1
ATOM 2559 C CA . LEU A 1 334 ? 4.987 -0.554 9.945 1.00 76.94 334 LEU A CA 1
ATOM 2560 C C . LEU A 1 334 ? 4.408 -1.430 8.822 1.00 76.94 334 LEU A C 1
ATOM 2562 O O . LEU A 1 334 ? 3.194 -1.633 8.767 1.00 76.94 334 LEU A O 1
ATOM 2566 N N . ALA A 1 335 ? 5.281 -1.978 7.983 1.00 82.50 335 ALA A N 1
ATOM 2567 C CA . ALA A 1 335 ? 4.928 -2.907 6.919 1.00 82.50 335 ALA A CA 1
ATOM 2568 C C . ALA A 1 335 ? 5.499 -4.294 7.223 1.00 82.50 335 ALA A C 1
ATOM 2570 O O . ALA A 1 335 ? 6.576 -4.407 7.799 1.00 82.50 335 ALA A O 1
ATOM 2571 N N . ASP A 1 336 ? 4.763 -5.329 6.831 1.00 82.12 336 ASP A N 1
ATOM 2572 C CA . ASP A 1 336 ? 5.259 -6.707 6.783 1.00 82.12 336 ASP A CA 1
ATOM 2573 C C . ASP A 1 336 ? 5.760 -7.035 5.362 1.00 82.12 336 ASP A C 1
ATOM 2575 O O . ASP A 1 336 ? 6.661 -7.849 5.182 1.00 82.12 336 ASP A O 1
ATOM 2579 N N . ILE A 1 337 ? 5.177 -6.380 4.347 1.00 92.94 337 ILE A N 1
ATOM 2580 C CA . ILE A 1 337 ? 5.520 -6.546 2.934 1.00 92.94 337 ILE A CA 1
ATOM 2581 C C . ILE A 1 337 ? 5.629 -5.173 2.262 1.00 92.94 337 ILE A C 1
ATOM 2583 O O . ILE A 1 337 ? 4.754 -4.328 2.443 1.00 92.94 337 ILE A O 1
ATOM 2587 N N . VAL A 1 338 ? 6.648 -4.955 1.435 1.00 98.19 338 VAL A N 1
ATOM 2588 C CA . VAL A 1 338 ? 6.785 -3.779 0.561 1.00 98.19 338 VAL A CA 1
ATOM 2589 C C . VAL A 1 338 ? 6.627 -4.212 -0.896 1.00 98.19 338 VAL A C 1
ATOM 2591 O O . VAL A 1 338 ? 7.288 -5.145 -1.344 1.00 98.19 338 VAL A O 1
ATOM 2594 N N . LEU A 1 339 ? 5.770 -3.521 -1.653 1.00 98.62 339 LEU A N 1
ATOM 2595 C CA . LEU A 1 339 ? 5.653 -3.685 -3.106 1.00 98.62 339 LEU A CA 1
ATOM 2596 C C . LEU A 1 339 ? 6.400 -2.533 -3.775 1.00 98.62 339 LEU A C 1
ATOM 2598 O O . LEU A 1 339 ? 5.885 -1.417 -3.820 1.00 98.62 339 LEU A O 1
ATOM 2602 N N . LEU A 1 340 ? 7.617 -2.779 -4.260 1.00 98.81 340 LEU A N 1
ATOM 2603 C CA . LEU A 1 340 ? 8.484 -1.738 -4.808 1.00 98.81 340 LEU A CA 1
ATOM 2604 C C . LEU A 1 340 ? 8.354 -1.655 -6.334 1.00 98.81 340 LEU A C 1
ATOM 2606 O O . LEU A 1 340 ? 8.786 -2.553 -7.056 1.00 98.81 340 LEU A O 1
ATOM 2610 N N . HIS A 1 341 ? 7.813 -0.539 -6.827 1.00 98.56 341 HIS A N 1
ATOM 2611 C CA . HIS A 1 341 ? 7.774 -0.183 -8.250 1.00 98.56 341 HIS A CA 1
ATOM 2612 C C . HIS A 1 341 ? 8.312 1.238 -8.440 1.00 98.56 341 HIS A C 1
ATOM 2614 O O . HIS A 1 341 ? 7.622 2.215 -8.154 1.00 98.56 341 HIS A O 1
ATOM 2620 N N . ILE A 1 342 ? 9.576 1.363 -8.854 1.00 98.38 342 ILE A N 1
ATOM 2621 C CA . ILE A 1 342 ? 10.242 2.661 -9.017 1.00 98.38 342 ILE A CA 1
ATOM 2622 C C . ILE A 1 342 ? 11.346 2.589 -10.078 1.00 98.38 342 ILE A C 1
ATOM 2624 O O . ILE A 1 342 ? 11.928 1.532 -10.310 1.00 98.38 342 ILE A O 1
ATOM 2628 N N . GLY A 1 343 ? 11.647 3.728 -10.704 1.00 96.44 343 GLY A N 1
ATOM 2629 C CA . GLY A 1 343 ? 12.697 3.872 -11.721 1.00 96.44 343 GLY A CA 1
ATOM 2630 C C . GLY A 1 343 ? 12.195 4.472 -13.034 1.00 96.44 343 GLY A C 1
ATOM 2631 O O . GLY A 1 343 ? 12.997 4.895 -13.864 1.00 96.44 343 GLY A O 1
ATOM 2632 N N . THR A 1 344 ? 10.874 4.565 -13.214 1.00 95.44 344 THR A N 1
ATOM 2633 C CA . THR A 1 344 ? 10.249 5.111 -14.425 1.00 95.44 344 THR A CA 1
ATOM 2634 C C . THR A 1 344 ? 10.731 6.536 -14.707 1.00 95.44 344 THR A C 1
ATOM 2636 O O . THR A 1 344 ? 11.196 6.839 -15.804 1.00 95.44 344 THR A O 1
ATOM 2639 N N . ASN A 1 345 ? 10.693 7.408 -13.694 1.00 95.88 345 ASN A N 1
ATOM 2640 C CA . ASN A 1 345 ? 11.121 8.801 -13.840 1.00 95.88 345 ASN A CA 1
ATOM 2641 C C . ASN A 1 345 ? 12.630 8.916 -14.091 1.00 95.88 345 ASN A C 1
ATOM 2643 O O . ASN A 1 345 ? 13.055 9.751 -14.888 1.00 95.88 345 ASN A O 1
ATOM 2647 N N . ASP A 1 346 ? 13.440 8.052 -13.474 1.00 95.94 346 ASP A N 1
ATOM 2648 C CA . ASP A 1 346 ? 14.888 8.002 -13.681 1.00 95.94 346 ASP A CA 1
ATOM 2649 C C . ASP A 1 346 ? 15.226 7.698 -15.150 1.00 95.94 346 ASP A C 1
ATOM 2651 O O . ASP A 1 346 ? 16.104 8.335 -15.732 1.00 95.94 346 ASP A O 1
ATOM 2655 N N . ILE A 1 347 ? 14.488 6.782 -15.786 1.00 94.06 347 ILE A N 1
ATOM 2656 C CA . ILE A 1 347 ? 14.644 6.462 -17.214 1.00 94.06 347 ILE A CA 1
ATOM 2657 C C . ILE A 1 347 ? 14.253 7.649 -18.096 1.00 94.06 347 ILE A C 1
ATOM 2659 O O . ILE A 1 347 ? 15.020 8.022 -18.991 1.00 94.06 347 ILE A O 1
ATOM 2663 N N . VAL A 1 348 ? 13.106 8.276 -17.811 1.00 91.25 348 VAL A N 1
ATOM 2664 C CA . VAL A 1 348 ? 12.617 9.455 -18.544 1.00 91.25 348 VAL A CA 1
ATOM 2665 C C . VAL A 1 348 ? 13.627 10.607 -18.466 1.00 91.25 348 VAL A C 1
ATOM 2667 O O . VAL A 1 348 ? 13.874 11.293 -19.459 1.00 91.25 348 VAL A O 1
ATOM 2670 N N . GLN A 1 349 ? 14.271 10.800 -17.311 1.00 92.12 349 GLN A N 1
ATOM 2671 C CA . GLN A 1 349 ? 15.315 11.812 -17.124 1.00 92.12 349 GLN A CA 1
ATOM 2672 C C . GLN A 1 349 ? 16.674 11.402 -17.722 1.00 92.12 349 GLN A C 1
ATOM 2674 O O . GLN A 1 349 ? 17.524 12.260 -17.971 1.00 92.12 349 GLN A O 1
ATOM 2679 N N . GLY A 1 350 ? 16.885 10.113 -17.998 1.00 90.81 350 GLY A N 1
ATOM 2680 C CA . GLY A 1 350 ? 18.155 9.577 -18.486 1.00 90.81 350 GLY A CA 1
ATOM 2681 C C . GLY A 1 350 ? 19.204 9.371 -17.388 1.00 90.81 350 GLY A C 1
ATOM 2682 O O . GLY A 1 350 ? 20.400 9.402 -17.678 1.00 90.81 350 GLY A O 1
ATOM 2683 N N . THR A 1 351 ? 18.767 9.194 -16.141 1.00 90.88 351 THR A N 1
ATOM 2684 C CA . THR A 1 351 ? 19.596 8.979 -14.944 1.00 90.88 351 THR A CA 1
ATOM 2685 C C . THR A 1 351 ? 19.372 7.598 -14.326 1.00 90.88 351 THR A C 1
ATOM 2687 O O . THR A 1 351 ? 19.616 7.408 -13.138 1.00 90.88 351 THR A O 1
ATOM 2690 N N . GLN A 1 352 ? 18.886 6.636 -15.111 1.00 91.06 352 GLN A N 1
ATOM 2691 C CA . GLN A 1 352 ? 18.586 5.289 -14.642 1.00 91.06 352 GLN A CA 1
ATOM 2692 C C . GLN A 1 352 ? 19.853 4.561 -14.159 1.00 91.06 352 GLN A C 1
ATOM 2694 O O . GLN A 1 352 ? 20.705 4.172 -14.958 1.00 91.06 352 GLN A O 1
ATOM 2699 N N . ASP A 1 353 ? 19.966 4.378 -12.841 1.00 94.44 353 ASP A N 1
ATOM 2700 C CA . ASP A 1 353 ? 21.040 3.634 -12.178 1.00 94.44 353 ASP A CA 1
ATOM 2701 C C . ASP A 1 353 ? 20.434 2.539 -11.276 1.00 94.44 353 ASP A C 1
ATOM 2703 O O . ASP A 1 353 ? 19.819 2.857 -10.252 1.00 94.44 353 ASP A O 1
ATOM 2707 N N . PRO A 1 354 ? 20.591 1.244 -11.617 1.00 94.88 354 PRO A N 1
ATOM 2708 C CA . PRO A 1 354 ? 20.049 0.149 -10.814 1.00 94.88 354 PRO A CA 1
ATOM 2709 C C . PRO A 1 354 ? 20.664 0.079 -9.407 1.00 94.88 354 PRO A C 1
ATOM 2711 O O . PRO A 1 354 ? 20.036 -0.480 -8.508 1.00 94.88 354 PRO A O 1
ATOM 2714 N N . ALA A 1 355 ? 21.844 0.669 -9.171 1.00 97.75 355 ALA A N 1
ATOM 2715 C CA . ALA A 1 355 ? 22.460 0.694 -7.846 1.00 97.75 355 ALA A CA 1
ATOM 2716 C C . ALA A 1 355 ? 21.601 1.442 -6.814 1.00 97.75 355 ALA A C 1
ATOM 2718 O O . ALA A 1 355 ? 21.655 1.119 -5.628 1.00 97.75 355 ALA A O 1
ATOM 2719 N N . ILE A 1 356 ? 20.769 2.396 -7.248 1.00 98.31 356 ILE A N 1
ATOM 2720 C CA . ILE A 1 356 ? 19.859 3.104 -6.343 1.00 98.31 356 ILE A CA 1
ATOM 2721 C C . ILE A 1 356 ? 18.775 2.167 -5.800 1.00 98.31 356 ILE A C 1
ATOM 2723 O O . ILE A 1 356 ? 18.410 2.294 -4.636 1.00 98.31 356 ILE A O 1
ATOM 2727 N N . ILE A 1 357 ? 18.321 1.178 -6.580 1.00 98.62 357 ILE A N 1
ATOM 2728 C CA . ILE A 1 357 ? 17.409 0.139 -6.075 1.00 98.62 357 ILE A CA 1
ATOM 2729 C C . ILE A 1 357 ? 18.100 -0.688 -4.989 1.00 98.62 357 ILE A C 1
ATOM 2731 O O . ILE A 1 357 ? 17.511 -0.915 -3.938 1.00 98.62 357 ILE A O 1
ATOM 2735 N N . GLY A 1 358 ? 19.373 -1.046 -5.187 1.00 98.50 358 GLY A N 1
ATOM 2736 C CA . GLY A 1 358 ? 20.183 -1.680 -4.143 1.00 98.50 358 GLY A CA 1
ATOM 2737 C C . GLY A 1 358 ? 20.251 -0.851 -2.860 1.00 98.50 358 GLY A C 1
ATOM 2738 O O . GLY A 1 358 ? 20.027 -1.388 -1.786 1.00 98.50 358 GLY A O 1
ATOM 2739 N N . GLN A 1 359 ? 20.444 0.465 -2.970 1.00 98.75 359 GLN A N 1
ATOM 2740 C CA . GLN A 1 359 ? 20.475 1.363 -1.808 1.00 98.75 359 GLN A CA 1
ATOM 2741 C C . GLN A 1 359 ? 19.111 1.519 -1.116 1.00 98.75 359 GLN A C 1
ATOM 2743 O O . GLN A 1 359 ? 19.064 1.762 0.088 1.00 98.75 359 GLN A O 1
ATOM 2748 N N . ILE A 1 360 ? 17.994 1.419 -1.851 1.00 98.81 360 ILE A N 1
ATOM 2749 C CA . ILE A 1 360 ? 16.657 1.356 -1.238 1.00 98.81 360 ILE A CA 1
ATOM 2750 C C . ILE A 1 360 ? 16.573 0.110 -0.357 1.00 98.81 360 ILE A C 1
ATOM 2752 O O . ILE A 1 360 ? 16.162 0.223 0.794 1.00 98.81 360 ILE A O 1
ATOM 2756 N N . LEU A 1 361 ? 16.991 -1.043 -0.885 1.00 98.62 361 LEU A N 1
ATOM 2757 C CA . LEU A 1 361 ? 16.989 -2.307 -0.154 1.00 98.62 361 LEU A CA 1
ATOM 2758 C C . LEU A 1 361 ? 17.937 -2.254 1.060 1.00 98.62 361 LEU A C 1
ATOM 2760 O O . LEU A 1 361 ? 17.507 -2.581 2.154 1.00 98.62 361 LEU A O 1
ATOM 2764 N N . ASP A 1 362 ? 19.144 -1.686 0.932 1.00 98.56 362 ASP A N 1
ATOM 2765 C CA . ASP A 1 362 ? 20.067 -1.477 2.068 1.00 98.56 362 ASP A CA 1
ATOM 2766 C C . ASP A 1 362 ? 19.438 -0.639 3.204 1.00 98.56 362 ASP A C 1
ATOM 2768 O O . ASP A 1 362 ? 19.681 -0.867 4.395 1.00 98.56 362 ASP A O 1
ATOM 2772 N N . ASN A 1 363 ? 18.616 0.358 2.855 1.00 98.50 363 ASN A N 1
ATOM 2773 C CA . ASN A 1 363 ? 17.892 1.166 3.837 1.00 98.50 363 ASN A CA 1
ATOM 2774 C C . ASN A 1 363 ? 16.729 0.402 4.488 1.00 98.50 363 ASN A C 1
ATOM 2776 O O . ASN A 1 363 ? 16.383 0.712 5.632 1.00 98.50 363 ASN A O 1
ATOM 2780 N N . ILE A 1 364 ? 16.141 -0.577 3.793 1.00 97.88 364 ILE A N 1
ATOM 2781 C CA . ILE A 1 364 ? 15.168 -1.509 4.373 1.00 97.88 364 ILE A CA 1
ATOM 2782 C C . ILE A 1 364 ? 15.893 -2.459 5.336 1.00 97.88 364 ILE A C 1
ATOM 2784 O O . ILE A 1 364 ? 15.504 -2.486 6.498 1.00 97.88 364 ILE A O 1
ATOM 2788 N N . ASP A 1 365 ? 17.013 -3.085 4.959 1.00 95.81 365 ASP A N 1
ATOM 2789 C CA . ASP A 1 365 ? 17.802 -3.950 5.865 1.00 95.81 365 ASP A CA 1
ATOM 2790 C C . ASP A 1 365 ? 18.240 -3.209 7.138 1.00 95.81 365 ASP A C 1
ATOM 2792 O O . ASP A 1 365 ? 18.251 -3.740 8.254 1.00 95.81 365 ASP A O 1
ATOM 2796 N N . SER A 1 366 ? 18.602 -1.932 6.978 1.00 95.62 366 SER A N 1
ATOM 2797 C CA . SER A 1 366 ? 18.965 -1.055 8.091 1.00 95.62 366 SER A CA 1
ATOM 2798 C C . SER A 1 366 ? 17.788 -0.831 9.044 1.00 95.62 366 SER A C 1
ATOM 2800 O O . SER A 1 366 ? 17.986 -0.759 10.259 1.00 95.62 366 SER A O 1
ATOM 2802 N N . TYR A 1 367 ? 16.566 -0.713 8.515 1.00 91.94 367 TYR A N 1
ATOM 2803 C CA . TYR A 1 367 ? 15.341 -0.678 9.314 1.00 91.94 367 TYR A CA 1
ATOM 2804 C C . TYR A 1 367 ? 15.100 -2.019 10.007 1.00 91.94 367 TYR A C 1
ATOM 2806 O O . TYR A 1 367 ? 14.830 -2.030 11.208 1.00 91.94 367 TYR A O 1
ATOM 2814 N N . GLU A 1 368 ? 15.244 -3.135 9.292 1.00 85.19 368 GLU A N 1
ATOM 2815 C CA . GLU A 1 368 ? 15.008 -4.464 9.853 1.00 85.19 368 GLU A CA 1
ATOM 2816 C C . GLU A 1 368 ? 15.933 -4.747 11.032 1.00 85.19 368 GLU A C 1
ATOM 2818 O O . GLU A 1 368 ? 15.478 -5.155 12.102 1.00 85.19 368 GLU A O 1
ATOM 2823 N N . SER A 1 369 ? 17.217 -4.421 10.868 1.00 84.56 369 SER A N 1
ATOM 2824 C CA . SER A 1 369 ? 18.243 -4.557 11.899 1.00 84.56 369 SER A CA 1
ATOM 2825 C C . SER A 1 369 ? 17.992 -3.632 13.094 1.00 84.56 369 SER A C 1
ATOM 2827 O O . SER A 1 369 ? 18.200 -4.024 14.241 1.00 84.56 369 SER A O 1
ATOM 2829 N N . SER A 1 370 ? 17.555 -2.387 12.858 1.00 78.31 370 SER A N 1
ATOM 2830 C CA . SER A 1 370 ? 17.382 -1.397 13.932 1.00 78.31 370 SER A CA 1
ATOM 2831 C C . SER A 1 370 ? 16.083 -1.574 14.718 1.00 78.31 370 SER A C 1
ATOM 2833 O O . SER A 1 370 ? 16.045 -1.289 15.916 1.00 78.31 370 SER A O 1
ATOM 2835 N N . GLN A 1 371 ? 15.014 -2.002 14.044 1.00 78.44 371 GLN A N 1
ATOM 2836 C CA . GLN A 1 371 ? 13.694 -2.226 14.634 1.00 78.44 371 GLN A CA 1
ATOM 2837 C C . GLN A 1 371 ? 13.462 -3.681 15.005 1.00 78.44 371 GLN A C 1
ATOM 2839 O O . GLN A 1 371 ? 12.447 -3.979 15.639 1.00 78.44 371 GLN A O 1
ATOM 2844 N N . ASN A 1 372 ? 14.397 -4.559 14.638 1.00 76.06 372 ASN A N 1
ATOM 2845 C CA . ASN A 1 372 ? 14.331 -5.981 14.899 1.00 76.06 372 ASN A CA 1
ATOM 2846 C C . ASN A 1 372 ? 13.029 -6.585 14.337 1.00 76.06 372 ASN A C 1
ATOM 2848 O O . ASN A 1 372 ? 12.242 -7.223 15.044 1.00 76.06 372 ASN A O 1
ATOM 2852 N N . ARG A 1 373 ? 12.755 -6.251 13.071 1.00 76.50 373 ARG A N 1
ATOM 2853 C CA . ARG A 1 373 ? 11.516 -6.551 12.342 1.00 76.50 373 ARG A CA 1
ATOM 2854 C C . ARG A 1 373 ? 11.837 -6.841 10.888 1.00 76.50 373 ARG A C 1
ATOM 2856 O O . ARG A 1 373 ? 12.241 -5.934 10.179 1.00 76.50 373 ARG A O 1
ATOM 2863 N N . GLN A 1 374 ? 11.593 -8.064 10.452 1.00 81.19 374 GLN A N 1
ATOM 2864 C CA . GLN A 1 374 ? 11.797 -8.462 9.065 1.00 81.19 374 GLN A CA 1
ATOM 2865 C C . GLN A 1 374 ? 10.671 -7.945 8.152 1.00 81.19 374 GLN A C 1
ATOM 2867 O O . GLN A 1 374 ? 9.513 -7.868 8.575 1.00 81.19 374 GLN A O 1
ATOM 2872 N N . VAL A 1 375 ? 11.013 -7.596 6.914 1.00 84.56 375 VAL A N 1
ATOM 2873 C CA . VAL A 1 375 ? 10.133 -7.056 5.877 1.00 84.56 375 VAL A CA 1
ATOM 2874 C C . VAL A 1 375 ? 10.394 -7.804 4.575 1.00 84.56 375 VAL A C 1
ATOM 2876 O O . VAL A 1 375 ? 11.487 -7.778 4.026 1.00 84.56 375 VAL A O 1
ATOM 2879 N N . ILE A 1 376 ? 9.357 -8.414 4.009 1.00 88.00 376 ILE A N 1
ATOM 2880 C CA . ILE A 1 376 ? 9.468 -9.015 2.678 1.00 88.00 376 ILE A CA 1
ATOM 2881 C C . ILE A 1 376 ? 9.389 -7.903 1.637 1.00 88.00 376 ILE A C 1
ATOM 2883 O O . ILE A 1 376 ? 8.406 -7.159 1.602 1.00 88.00 376 ILE A O 1
ATOM 2887 N N . VAL A 1 377 ? 10.354 -7.818 0.724 1.00 95.69 377 VAL A N 1
ATOM 2888 C CA . VAL A 1 377 ? 10.291 -6.842 -0.374 1.00 95.69 377 VAL A CA 1
ATOM 2889 C C . VAL A 1 377 ? 10.052 -7.549 -1.701 1.00 95.69 377 VAL A C 1
ATOM 2891 O O . VAL A 1 377 ? 10.866 -8.341 -2.170 1.00 95.69 377 VAL A O 1
ATOM 2894 N N . ILE A 1 378 ? 8.932 -7.232 -2.347 1.00 97.56 378 ILE A N 1
ATOM 2895 C CA . ILE A 1 378 ? 8.634 -7.696 -3.699 1.00 97.56 378 ILE A CA 1
ATOM 2896 C C . ILE A 1 378 ? 9.000 -6.575 -4.675 1.00 97.56 378 ILE A C 1
ATOM 2898 O O . ILE A 1 378 ? 8.341 -5.534 -4.724 1.00 97.56 378 ILE A O 1
ATOM 2902 N N . VAL A 1 379 ? 10.065 -6.782 -5.445 1.00 98.44 379 VAL A N 1
ATOM 2903 C CA . VAL A 1 379 ? 10.626 -5.803 -6.381 1.00 98.44 379 VAL A CA 1
ATOM 2904 C C . VAL A 1 379 ? 10.084 -6.050 -7.785 1.00 98.44 379 VAL A C 1
ATOM 2906 O O . VAL A 1 379 ? 10.153 -7.160 -8.316 1.00 98.44 379 VAL A O 1
ATOM 2909 N N . ALA A 1 380 ? 9.538 -5.010 -8.409 1.00 98.12 380 ALA A N 1
ATOM 2910 C CA . ALA A 1 380 ? 9.012 -5.105 -9.760 1.00 98.12 380 ALA A CA 1
ATOM 2911 C C . ALA A 1 380 ? 10.095 -4.909 -10.826 1.00 98.12 380 ALA A C 1
ATOM 2913 O O . ALA A 1 380 ? 10.855 -3.942 -10.785 1.00 98.12 380 ALA A O 1
ATOM 2914 N N . ARG A 1 381 ? 10.059 -5.742 -11.872 1.00 97.06 381 ARG A N 1
ATOM 2915 C CA . ARG A 1 381 ? 10.398 -5.266 -13.219 1.00 97.06 381 ARG A CA 1
ATOM 2916 C C . ARG A 1 381 ? 9.316 -4.261 -13.605 1.00 97.06 381 ARG A C 1
ATOM 2918 O O . ARG A 1 381 ? 8.138 -4.622 -13.658 1.00 97.06 381 ARG A O 1
ATOM 2925 N N . ILE A 1 382 ? 9.692 -3.000 -13.794 1.00 97.25 382 ILE A N 1
ATOM 2926 C CA . ILE A 1 382 ? 8.735 -1.916 -14.023 1.00 97.25 382 ILE A CA 1
ATOM 2927 C C . ILE A 1 382 ? 8.115 -2.005 -15.422 1.00 97.25 382 ILE A C 1
ATOM 2929 O O . ILE A 1 382 ? 8.661 -2.631 -16.331 1.00 97.25 382 ILE A O 1
ATOM 2933 N N . VAL A 1 383 ? 6.952 -1.374 -15.588 1.00 94.88 383 VAL A N 1
ATOM 2934 C CA . VAL A 1 383 ? 6.257 -1.313 -16.881 1.00 94.88 383 VAL A CA 1
ATOM 2935 C C . VAL A 1 383 ? 7.047 -0.437 -17.857 1.00 94.88 383 VAL A C 1
ATOM 2937 O O . VAL A 1 383 ? 7.710 0.512 -17.439 1.00 94.88 383 VAL A O 1
ATOM 2940 N N . LEU A 1 384 ? 6.985 -0.756 -19.151 1.00 85.94 384 LEU A N 1
ATOM 2941 C CA . LEU A 1 384 ? 7.650 0.014 -20.201 1.00 85.94 384 LEU A CA 1
ATOM 2942 C C . LEU A 1 384 ? 6.971 1.366 -20.420 1.00 85.94 384 LEU A C 1
ATOM 2944 O O . LEU A 1 384 ? 5.745 1.458 -20.506 1.00 85.94 384 LEU A O 1
ATOM 2948 N N . GLU A 1 385 ? 7.792 2.384 -20.664 1.00 77.88 385 GLU A N 1
ATOM 2949 C CA . GLU A 1 385 ? 7.371 3.472 -21.539 1.00 77.88 385 GLU A CA 1
ATOM 2950 C C . GLU A 1 385 ? 7.227 2.899 -22.959 1.00 77.88 385 GLU A C 1
ATOM 2952 O O . GLU A 1 385 ? 8.095 2.162 -23.441 1.00 77.88 385 GLU A O 1
ATOM 2957 N N . VAL A 1 386 ? 6.109 3.178 -23.635 1.00 69.19 386 VAL A N 1
ATOM 2958 C CA . VAL A 1 386 ? 5.791 2.529 -24.917 1.00 69.19 386 VAL A CA 1
ATOM 2959 C C . VAL A 1 386 ? 6.879 2.814 -25.965 1.00 69.19 386 VAL A C 1
ATOM 2961 O O . VAL A 1 386 ? 6.963 3.914 -26.505 1.00 69.19 386 VAL A O 1
ATOM 2964 N N . GLY A 1 387 ? 7.675 1.789 -26.299 1.00 62.91 387 GLY A N 1
ATOM 2965 C CA . GLY A 1 387 ? 8.746 1.858 -27.300 1.00 62.91 387 GLY A CA 1
ATOM 2966 C C . GLY A 1 387 ? 10.158 2.121 -26.756 1.00 62.91 387 GLY A C 1
ATOM 2967 O O . GLY A 1 387 ? 11.063 2.317 -27.569 1.00 62.91 387 GLY A O 1
ATOM 2968 N N . ASP A 1 388 ? 10.373 2.104 -25.433 1.00 75.38 388 ASP A N 1
ATOM 2969 C CA . ASP A 1 388 ? 11.687 2.379 -24.834 1.00 75.38 388 ASP A CA 1
ATOM 2970 C C . ASP A 1 388 ? 12.525 1.114 -24.552 1.00 75.38 388 ASP A C 1
ATOM 2972 O O . ASP A 1 388 ? 12.159 0.228 -23.780 1.00 75.38 388 ASP A O 1
ATOM 2976 N N . VAL A 1 389 ? 13.717 1.058 -25.151 1.00 83.88 389 VAL A N 1
ATOM 2977 C CA . VAL A 1 389 ? 14.723 0.007 -24.919 1.00 83.88 389 VAL A CA 1
ATOM 2978 C C . VAL A 1 389 ? 15.464 0.168 -23.587 1.00 83.88 389 VAL A C 1
ATOM 2980 O O . VAL A 1 389 ? 16.030 -0.804 -23.081 1.00 83.88 389 VAL A O 1
ATOM 2983 N N . LYS A 1 390 ? 15.489 1.374 -23.004 1.00 90.62 390 LYS A N 1
ATOM 2984 C CA . LYS A 1 390 ? 16.186 1.645 -21.739 1.00 90.62 390 LYS A CA 1
ATOM 2985 C C . LYS A 1 390 ? 15.498 0.969 -20.563 1.00 90.62 390 LYS A C 1
ATOM 2987 O O . LYS A 1 390 ? 16.196 0.478 -19.678 1.00 90.62 390 LYS A O 1
ATOM 2992 N N . THR A 1 391 ? 14.167 0.897 -20.565 1.00 91.75 391 THR A N 1
ATOM 2993 C CA . THR A 1 391 ? 13.423 0.235 -19.490 1.00 91.75 391 THR A CA 1
ATOM 2994 C C . THR A 1 391 ? 13.742 -1.253 -19.416 1.00 91.75 391 THR A C 1
ATOM 2996 O O . THR A 1 391 ? 14.007 -1.753 -18.328 1.00 91.75 391 THR A O 1
ATOM 2999 N N . ASN A 1 392 ? 13.842 -1.949 -20.554 1.00 90.56 392 ASN A N 1
ATOM 3000 C CA . ASN A 1 392 ? 14.241 -3.358 -20.558 1.00 90.56 392 ASN A CA 1
ATOM 3001 C C . ASN A 1 392 ? 15.658 -3.552 -19.984 1.00 90.56 392 ASN A C 1
ATOM 3003 O O . ASN A 1 392 ? 15.886 -4.439 -19.160 1.00 90.56 392 ASN A O 1
ATOM 3007 N N . ALA A 1 393 ? 16.608 -2.690 -20.369 1.00 93.25 393 ALA A N 1
ATOM 3008 C CA . ALA A 1 393 ? 17.970 -2.732 -19.838 1.00 93.25 393 ALA A CA 1
ATOM 3009 C C . ALA A 1 393 ? 18.012 -2.477 -18.320 1.00 93.25 393 ALA A C 1
ATOM 3011 O O . ALA A 1 393 ? 18.717 -3.186 -17.602 1.00 93.25 393 ALA A O 1
ATOM 3012 N N . PHE A 1 394 ? 17.234 -1.507 -17.833 1.00 96.19 394 PHE A N 1
ATOM 3013 C CA . PHE A 1 394 ? 17.088 -1.229 -16.405 1.00 96.19 394 PHE A CA 1
ATOM 3014 C C . PHE A 1 394 ? 16.480 -2.424 -15.657 1.00 96.19 394 PHE A C 1
ATOM 3016 O O . PHE A 1 394 ? 17.075 -2.893 -14.690 1.00 96.19 394 PHE A O 1
ATOM 3023 N N . ASN A 1 395 ? 15.371 -2.985 -16.150 1.00 96.31 395 ASN A N 1
ATOM 3024 C CA . ASN A 1 395 ? 14.711 -4.145 -15.547 1.00 96.31 395 ASN A CA 1
ATOM 3025 C C . ASN A 1 395 ? 15.638 -5.363 -15.441 1.00 96.31 395 ASN A C 1
ATOM 3027 O O . ASN A 1 395 ? 15.689 -5.995 -14.391 1.00 96.31 395 ASN A O 1
ATOM 3031 N N . ASN A 1 396 ? 16.417 -5.667 -16.486 1.00 95.88 396 ASN A N 1
ATOM 3032 C CA . ASN A 1 396 ? 17.375 -6.781 -16.460 1.00 95.88 396 ASN A CA 1
ATOM 3033 C C . ASN A 1 396 ? 18.493 -6.565 -15.426 1.00 95.88 396 ASN A C 1
ATOM 3035 O O . ASN A 1 396 ? 18.940 -7.512 -14.773 1.00 95.88 396 ASN A O 1
ATOM 3039 N N . ALA A 1 397 ? 18.954 -5.321 -15.267 1.00 97.69 397 ALA A N 1
ATOM 3040 C CA . ALA A 1 397 ? 19.973 -4.990 -14.280 1.00 97.69 397 ALA A CA 1
ATOM 3041 C C . ALA A 1 397 ? 19.428 -5.062 -12.843 1.00 97.69 397 ALA A C 1
ATOM 3043 O O . ALA A 1 397 ? 20.101 -5.609 -11.970 1.00 97.69 397 ALA A O 1
ATOM 3044 N N . VAL A 1 398 ? 18.202 -4.577 -12.610 1.00 98.12 398 VAL A N 1
ATOM 3045 C CA . VAL A 1 398 ? 17.507 -4.696 -11.316 1.00 98.12 398 VAL A CA 1
ATOM 3046 C C . VAL A 1 398 ? 17.249 -6.158 -10.968 1.00 98.12 398 VAL A C 1
ATOM 3048 O O . VAL A 1 398 ? 17.549 -6.572 -9.853 1.00 98.12 398 VAL A O 1
ATOM 3051 N N . GLU A 1 399 ? 16.779 -6.967 -11.917 1.00 96.69 399 GLU A N 1
ATOM 3052 C CA . GLU A 1 399 ? 16.587 -8.403 -11.701 1.00 96.69 399 GLU A CA 1
ATOM 3053 C C . GLU A 1 399 ? 17.897 -9.090 -11.308 1.00 96.69 399 GLU A C 1
ATOM 3055 O O . GLU A 1 399 ? 17.933 -9.823 -10.325 1.00 96.69 399 GLU A O 1
ATOM 3060 N N . THR A 1 400 ? 18.996 -8.806 -12.012 1.00 97.75 400 THR A N 1
ATOM 3061 C CA . THR A 1 400 ? 20.314 -9.363 -11.666 1.00 97.75 400 THR A CA 1
ATOM 3062 C C . THR A 1 400 ? 20.737 -8.966 -10.248 1.00 97.75 400 THR A C 1
ATOM 3064 O O . THR A 1 400 ? 21.236 -9.801 -9.494 1.00 97.75 400 THR A O 1
ATOM 3067 N N . LEU A 1 401 ? 20.530 -7.702 -9.865 1.00 98.25 401 LEU A N 1
ATOM 3068 C CA . LEU A 1 401 ? 20.828 -7.205 -8.521 1.00 98.25 401 LEU A CA 1
ATOM 3069 C C . LEU A 1 401 ? 20.009 -7.944 -7.457 1.00 98.25 401 LEU A C 1
ATOM 3071 O O . LEU A 1 401 ? 20.582 -8.434 -6.485 1.00 98.25 401 LEU A O 1
ATOM 3075 N N . VAL A 1 402 ? 18.693 -8.054 -7.649 1.00 94.50 402 VAL A N 1
ATOM 3076 C CA . VAL A 1 402 ? 17.785 -8.690 -6.687 1.00 94.50 402 VAL A CA 1
ATOM 3077 C C . VAL A 1 402 ? 18.061 -10.186 -6.574 1.00 94.50 402 VAL A C 1
ATOM 3079 O O . VAL A 1 402 ? 18.171 -10.691 -5.463 1.00 94.50 402 VAL A O 1
ATOM 3082 N N . GLN A 1 403 ? 18.271 -10.895 -7.688 1.00 90.25 403 GLN A N 1
ATOM 3083 C CA . GLN A 1 403 ? 18.611 -12.323 -7.662 1.00 90.25 403 GLN A CA 1
ATOM 3084 C C . GLN A 1 403 ? 19.925 -12.591 -6.918 1.00 90.25 403 GLN A C 1
ATOM 3086 O O . GLN A 1 403 ? 20.022 -13.559 -6.166 1.00 90.25 403 GLN A O 1
ATOM 3091 N N . ASN A 1 404 ? 20.921 -11.711 -7.062 1.00 93.38 404 ASN A N 1
ATOM 3092 C CA . ASN A 1 404 ? 22.151 -11.810 -6.279 1.00 93.38 404 ASN A CA 1
ATOM 3093 C C . ASN A 1 404 ? 21.894 -11.606 -4.780 1.00 93.38 404 ASN A C 1
ATOM 3095 O O . ASN A 1 404 ? 22.503 -12.299 -3.972 1.00 93.38 404 ASN A O 1
ATOM 3099 N N . ARG A 1 405 ? 21.010 -10.683 -4.387 1.00 92.31 405 ARG A N 1
ATOM 3100 C CA . ARG A 1 405 ? 20.652 -10.478 -2.973 1.00 92.31 405 ARG A CA 1
ATOM 3101 C C . ARG A 1 405 ? 19.880 -11.667 -2.396 1.00 92.31 405 ARG A C 1
ATOM 3103 O O . ARG A 1 405 ? 20.271 -12.167 -1.346 1.00 92.31 405 ARG A O 1
ATOM 3110 N N . ILE A 1 406 ? 18.904 -12.204 -3.134 1.00 84.06 406 ILE A N 1
ATOM 3111 C CA . ILE A 1 406 ? 18.181 -13.439 -2.773 1.00 84.06 406 ILE A CA 1
ATOM 3112 C C . ILE A 1 406 ? 19.165 -14.597 -2.561 1.00 84.06 406 ILE A C 1
ATOM 3114 O O . ILE A 1 406 ? 19.108 -15.293 -1.550 1.00 84.06 406 ILE A O 1
ATOM 3118 N N . ALA A 1 407 ? 20.119 -14.783 -3.479 1.00 80.31 407 ALA A N 1
ATOM 3119 C CA . ALA A 1 407 ? 21.141 -15.826 -3.363 1.00 80.31 407 ALA A CA 1
ATOM 3120 C C . ALA A 1 407 ? 22.069 -15.651 -2.143 1.00 80.31 407 ALA A C 1
ATOM 3122 O O . ALA A 1 407 ? 22.721 -16.611 -1.737 1.00 80.31 407 ALA A O 1
ATOM 3123 N N . ASN A 1 408 ? 22.124 -14.448 -1.564 1.00 81.75 408 ASN A N 1
ATOM 3124 C CA . ASN A 1 408 ? 22.873 -14.125 -0.350 1.00 81.75 408 ASN A CA 1
ATOM 3125 C C . ASN A 1 408 ? 21.988 -14.061 0.913 1.00 81.75 408 ASN A C 1
ATOM 3127 O O . ASN A 1 408 ? 22.450 -13.570 1.938 1.00 81.75 408 ASN A O 1
ATOM 3131 N N . GLY A 1 409 ? 20.755 -14.580 0.859 1.00 75.19 409 GLY A N 1
ATOM 3132 C CA . GLY A 1 409 ? 19.890 -14.764 2.031 1.00 75.19 409 GLY A CA 1
ATOM 3133 C C . GLY A 1 409 ? 18.893 -13.638 2.302 1.00 75.19 409 GLY A C 1
ATOM 3134 O O . GLY A 1 409 ? 18.158 -13.714 3.279 1.00 75.19 409 GLY A O 1
ATOM 3135 N N . ASP A 1 410 ? 18.833 -12.620 1.445 1.00 81.19 410 ASP A N 1
ATOM 3136 C CA . ASP A 1 410 ? 17.876 -11.524 1.592 1.00 81.19 410 ASP A CA 1
ATOM 3137 C C . ASP A 1 410 ? 16.437 -11.961 1.242 1.00 81.19 410 ASP A C 1
ATOM 3139 O O . ASP A 1 410 ? 16.220 -12.680 0.256 1.00 81.19 410 ASP A O 1
ATOM 3143 N N . LEU A 1 411 ? 15.443 -11.523 2.025 1.00 83.19 411 LEU A N 1
ATOM 3144 C CA . LEU A 1 411 ? 14.030 -11.886 1.852 1.00 83.19 411 LEU A CA 1
ATOM 3145 C C . LEU A 1 411 ? 13.344 -11.029 0.787 1.00 83.19 411 LEU A C 1
ATOM 3147 O O . LEU A 1 411 ? 12.433 -10.235 1.047 1.00 83.19 411 LEU A O 1
ATOM 3151 N N . LEU A 1 412 ? 13.752 -11.255 -0.457 1.00 88.19 412 LEU A N 1
ATOM 3152 C CA . LEU A 1 412 ? 13.191 -10.580 -1.616 1.00 88.19 412 LEU A CA 1
ATOM 3153 C C . LEU A 1 412 ? 12.422 -11.546 -2.516 1.00 88.19 412 LEU A C 1
ATOM 3155 O O . LEU A 1 412 ? 12.726 -12.735 -2.618 1.00 88.19 412 LEU A O 1
ATOM 3159 N N . ALA A 1 413 ? 11.468 -10.998 -3.258 1.00 89.19 413 ALA A N 1
ATOM 3160 C CA . ALA A 1 413 ? 10.876 -11.654 -4.414 1.00 89.19 413 ALA A CA 1
ATOM 3161 C C . ALA A 1 413 ? 10.850 -10.697 -5.607 1.00 89.19 413 ALA A C 1
ATOM 3163 O O . ALA A 1 413 ? 10.847 -9.478 -5.448 1.00 89.19 413 ALA A O 1
ATOM 3164 N N . MET A 1 414 ? 10.805 -11.253 -6.815 1.00 91.62 414 MET A N 1
ATOM 3165 C CA . MET A 1 414 ? 10.639 -10.478 -8.044 1.00 91.62 414 MET A CA 1
ATOM 3166 C C . MET A 1 414 ? 9.218 -10.630 -8.580 1.00 91.62 414 MET A C 1
ATOM 3168 O O . MET A 1 414 ? 8.652 -11.723 -8.549 1.00 91.62 414 MET A O 1
ATOM 3172 N N . VAL A 1 415 ? 8.670 -9.551 -9.136 1.00 94.44 415 VAL A N 1
ATOM 3173 C CA . VAL A 1 415 ? 7.448 -9.587 -9.948 1.00 94.44 415 VAL A CA 1
ATOM 3174 C C . VAL A 1 415 ? 7.719 -8.994 -11.326 1.00 94.44 415 VAL A C 1
ATOM 3176 O O . VAL A 1 415 ? 8.337 -7.939 -11.456 1.00 94.44 415 VAL A O 1
ATOM 3179 N N . ASP A 1 416 ? 7.256 -9.666 -12.376 1.00 94.69 416 ASP A N 1
ATOM 3180 C CA . ASP A 1 416 ? 7.382 -9.165 -13.742 1.00 94.69 416 ASP A CA 1
ATOM 3181 C C . ASP A 1 416 ? 6.113 -8.415 -14.161 1.00 94.69 416 ASP A C 1
ATOM 3183 O O . ASP A 1 416 ? 5.108 -9.024 -14.535 1.00 94.69 416 ASP A O 1
ATOM 3187 N N . LEU A 1 417 ? 6.149 -7.081 -14.077 1.00 96.25 417 LEU A N 1
ATOM 3188 C CA . LEU A 1 417 ? 5.066 -6.235 -14.587 1.00 96.25 417 LEU A CA 1
ATOM 3189 C C . LEU A 1 417 ? 5.333 -5.752 -16.016 1.00 96.25 417 LEU A C 1
ATOM 3191 O O . LEU A 1 417 ? 4.395 -5.338 -16.694 1.00 96.25 417 LEU A O 1
ATOM 3195 N N . GLU A 1 418 ? 6.578 -5.843 -16.493 1.00 93.31 418 GLU A N 1
ATOM 3196 C CA . GLU A 1 418 ? 6.973 -5.458 -17.849 1.00 93.31 418 GLU A CA 1
ATOM 3197 C C . GLU A 1 418 ? 6.206 -6.278 -18.887 1.00 93.31 418 GLU A C 1
ATOM 3199 O O . GLU A 1 418 ? 5.619 -5.729 -19.820 1.00 93.31 418 GLU A O 1
ATOM 3204 N N . HIS A 1 419 ? 6.164 -7.596 -18.704 1.00 92.25 419 HIS A N 1
ATOM 3205 C CA . HIS A 1 419 ? 5.521 -8.508 -19.649 1.00 92.25 419 HIS A CA 1
ATOM 3206 C C . HIS A 1 419 ? 4.046 -8.782 -19.325 1.00 92.25 419 HIS A C 1
ATOM 3208 O O . HIS A 1 419 ? 3.385 -9.545 -20.031 1.00 92.25 419 HIS A O 1
ATOM 3214 N N . ALA A 1 420 ? 3.504 -8.153 -18.279 1.00 92.56 420 ALA A N 1
ATOM 3215 C CA . ALA A 1 420 ? 2.105 -8.308 -17.893 1.00 92.56 420 ALA A CA 1
ATOM 3216 C C . ALA A 1 420 ? 1.145 -7.527 -18.806 1.00 92.56 420 ALA A C 1
ATOM 3218 O O . ALA A 1 420 ? -0.035 -7.873 -18.898 1.00 92.56 420 ALA A O 1
ATOM 3219 N N . LEU A 1 421 ? 1.627 -6.463 -19.456 1.00 93.50 421 LEU A N 1
ATOM 3220 C CA . LEU A 1 421 ? 0.802 -5.512 -20.200 1.00 93.50 421 LEU A CA 1
ATOM 3221 C C . LEU A 1 421 ? 0.919 -5.701 -21.714 1.00 93.50 421 LEU A C 1
ATOM 3223 O O . LEU A 1 421 ? 1.986 -5.945 -22.271 1.00 93.50 421 LEU A O 1
ATOM 3227 N N . ASN A 1 422 ? -0.200 -5.482 -22.400 1.00 93.00 422 ASN A N 1
ATOM 3228 C CA . ASN A 1 422 ? -0.220 -5.128 -23.809 1.00 93.00 422 ASN A CA 1
ATOM 3229 C C . ASN A 1 422 ? -0.224 -3.599 -23.934 1.00 93.00 422 ASN A C 1
ATOM 3231 O O . ASN A 1 422 ? -1.276 -2.962 -23.901 1.00 93.00 422 ASN A O 1
ATOM 3235 N N . TYR A 1 423 ? 0.953 -3.015 -24.142 1.00 91.75 423 TYR A N 1
ATOM 3236 C CA . TYR A 1 423 ? 1.166 -1.565 -24.213 1.00 91.75 423 TYR A CA 1
ATOM 3237 C C . TYR A 1 423 ? 0.326 -0.824 -25.268 1.00 91.75 423 TYR A C 1
ATOM 3239 O O . TYR A 1 423 ? 0.152 0.386 -25.171 1.00 91.75 423 TYR A O 1
ATOM 3247 N N . SER A 1 424 ? -0.226 -1.527 -26.264 1.00 91.19 424 SER A N 1
ATOM 3248 C CA . SER A 1 424 ? -1.117 -0.915 -27.262 1.00 91.19 424 SER A CA 1
ATOM 3249 C C . SER A 1 424 ? -2.550 -0.685 -26.766 1.00 91.19 424 SER A C 1
ATOM 3251 O O . SER A 1 424 ? -3.262 0.142 -27.333 1.00 91.19 424 SER A O 1
ATOM 3253 N N . THR A 1 425 ? -2.987 -1.409 -25.732 1.00 94.25 425 THR A N 1
ATOM 3254 C CA . THR A 1 425 ? -4.376 -1.381 -25.234 1.00 94.25 425 THR A CA 1
ATOM 3255 C C . THR A 1 425 ? -4.493 -1.105 -23.745 1.00 94.25 425 THR A C 1
ATOM 3257 O O . THR A 1 425 ? -5.561 -0.714 -23.281 1.00 94.25 425 THR A O 1
ATOM 3260 N N . ASP A 1 426 ? -3.422 -1.321 -22.991 1.00 95.88 426 ASP A N 1
ATOM 3261 C CA . ASP A 1 426 ? -3.437 -1.315 -21.529 1.00 95.88 426 ASP A CA 1
ATOM 3262 C C . ASP A 1 426 ? -2.886 -0.013 -20.936 1.00 95.88 426 ASP A C 1
ATOM 3264 O O . ASP A 1 426 ? -2.751 0.103 -19.720 1.00 95.88 426 ASP A O 1
ATOM 3268 N N . MET A 1 427 ? -2.594 0.974 -21.784 1.00 94.31 427 MET A N 1
ATOM 3269 C CA . MET A 1 427 ? -2.065 2.277 -21.390 1.00 94.31 427 MET A CA 1
ATOM 3270 C C . MET A 1 427 ? -3.128 3.370 -21.546 1.00 94.31 427 MET A C 1
ATOM 3272 O O . MET A 1 427 ? -3.956 3.324 -22.460 1.00 94.31 427 MET A O 1
ATOM 3276 N N . ALA A 1 428 ? -3.142 4.331 -20.626 1.00 91.38 428 ALA A N 1
ATOM 3277 C CA . ALA A 1 428 ? -3.971 5.536 -20.685 1.00 91.38 428 ALA A CA 1
ATOM 3278 C C . ALA A 1 428 ? -3.271 6.663 -21.464 1.00 91.38 428 ALA A C 1
ATOM 3280 O O . ALA A 1 428 ? -3.922 7.456 -22.142 1.00 91.38 428 ALA A O 1
ATOM 3281 N N . ASP A 1 429 ? -1.942 6.707 -21.382 1.00 90.81 429 ASP A N 1
ATOM 3282 C CA . ASP A 1 429 ? -1.058 7.574 -22.158 1.00 90.81 429 ASP A CA 1
ATOM 3283 C C . ASP A 1 429 ? 0.230 6.804 -22.527 1.00 90.81 429 ASP A C 1
ATOM 3285 O O . ASP A 1 429 ? 0.215 5.579 -22.601 1.00 90.81 429 ASP A O 1
ATOM 3289 N N . THR A 1 430 ? 1.342 7.478 -22.825 1.00 89.00 430 THR A N 1
ATOM 3290 C CA . THR A 1 430 ? 2.601 6.798 -23.188 1.00 89.00 430 THR A CA 1
ATOM 3291 C C . THR A 1 430 ? 3.348 6.187 -21.996 1.00 89.00 430 THR A C 1
ATOM 3293 O O . THR A 1 430 ? 4.333 5.481 -22.208 1.00 89.00 430 THR A O 1
ATOM 3296 N N . LEU A 1 431 ? 2.895 6.450 -20.767 1.00 90.06 431 LEU A N 1
ATOM 3297 C CA . LEU A 1 431 ? 3.594 6.169 -19.513 1.00 90.06 431 LEU A CA 1
ATOM 3298 C C . LEU A 1 431 ? 2.733 5.393 -18.504 1.00 90.06 431 LEU A C 1
ATOM 3300 O O . LEU A 1 431 ? 3.205 4.457 -17.866 1.00 90.06 431 LEU A O 1
ATOM 3304 N N . HIS A 1 432 ? 1.471 5.779 -18.343 1.00 95.06 432 HIS A N 1
ATOM 3305 C CA . HIS A 1 432 ? 0.591 5.296 -17.291 1.00 95.06 432 HIS A CA 1
ATOM 3306 C C . HIS A 1 432 ? -0.343 4.189 -17.795 1.00 95.06 432 HIS A C 1
ATOM 3308 O O . HIS A 1 432 ? -1.012 4.373 -18.819 1.00 95.06 432 HIS A O 1
ATOM 3314 N N . PRO A 1 433 ? -0.463 3.066 -17.066 1.00 96.31 433 PRO A N 1
ATOM 3315 C CA . PRO A 1 433 ? -1.490 2.065 -17.327 1.00 96.31 433 PRO A CA 1
ATOM 3316 C C . PRO A 1 433 ? -2.909 2.644 -17.221 1.00 96.31 433 PRO A C 1
ATOM 3318 O O . PRO A 1 433 ? -3.173 3.554 -16.437 1.00 96.31 433 PRO A O 1
ATOM 3321 N N . ASN A 1 434 ? -3.842 2.092 -17.995 1.00 94.50 434 ASN A N 1
ATOM 3322 C CA . ASN A 1 434 ? -5.277 2.300 -17.788 1.00 94.50 434 ASN A CA 1
ATOM 3323 C C . ASN A 1 434 ? -5.848 1.232 -16.838 1.00 94.50 434 ASN A C 1
ATOM 3325 O O . ASN A 1 434 ? -5.116 0.377 -16.339 1.00 94.50 434 ASN A O 1
ATOM 3329 N N . ASP A 1 435 ? -7.161 1.243 -16.597 1.00 94.56 435 ASP A N 1
ATOM 3330 C CA . ASP A 1 435 ? -7.811 0.292 -15.681 1.00 94.56 435 ASP A CA 1
ATOM 3331 C C . ASP A 1 435 ? -7.535 -1.184 -16.023 1.00 94.56 435 ASP A C 1
ATOM 3333 O O . ASP A 1 435 ? -7.324 -1.997 -15.121 1.00 94.56 435 ASP A O 1
ATOM 3337 N N . ASN A 1 436 ? -7.468 -1.540 -17.313 1.00 95.88 436 ASN A N 1
ATOM 3338 C CA . ASN A 1 436 ? -7.136 -2.906 -17.731 1.00 95.88 436 ASN A CA 1
ATOM 3339 C C . ASN A 1 436 ? -5.667 -3.242 -17.449 1.00 95.88 436 ASN A C 1
ATOM 3341 O O . ASN A 1 436 ? -5.369 -4.345 -16.990 1.00 95.88 436 ASN A O 1
ATOM 3345 N N . GLY A 1 437 ? -4.752 -2.302 -17.701 1.00 96.75 437 GLY A N 1
ATOM 3346 C CA . GLY A 1 437 ? -3.337 -2.472 -17.374 1.00 96.75 437 GLY A CA 1
ATOM 3347 C C . GLY A 1 437 ? -3.115 -2.635 -15.873 1.00 96.75 437 GLY A C 1
ATOM 3348 O O . GLY A 1 437 ? -2.466 -3.588 -15.443 1.00 96.75 437 GLY A O 1
ATOM 3349 N N . TYR A 1 438 ? -3.747 -1.787 -15.062 1.00 98.00 438 TYR A N 1
ATOM 3350 C CA . TYR A 1 438 ? -3.686 -1.883 -13.606 1.00 98.00 438 TYR A CA 1
ATOM 3351 C C . TYR A 1 438 ? -4.285 -3.179 -13.055 1.00 98.00 438 TYR A C 1
ATOM 3353 O O . TYR A 1 438 ? -3.735 -3.737 -12.105 1.00 98.00 438 TYR A O 1
ATOM 3361 N N . LEU A 1 439 ? -5.355 -3.705 -13.658 1.00 97.19 439 LEU A N 1
ATOM 3362 C CA . LEU A 1 439 ? -5.898 -5.016 -13.293 1.00 97.19 439 LEU A CA 1
ATOM 3363 C C . LEU A 1 439 ? -4.884 -6.145 -13.544 1.00 97.19 439 LEU A C 1
ATOM 3365 O O . LEU A 1 439 ? -4.728 -7.030 -12.703 1.00 97.19 439 LEU A O 1
ATOM 3369 N N . LYS A 1 440 ? -4.158 -6.110 -14.667 1.00 97.62 440 LYS A N 1
ATOM 3370 C CA . LYS A 1 440 ? -3.115 -7.105 -14.971 1.00 97.62 440 LYS A CA 1
ATOM 3371 C C . LYS A 1 440 ? -1.915 -6.987 -14.037 1.00 97.62 440 LYS A C 1
ATOM 3373 O O . LYS A 1 440 ? -1.408 -8.010 -13.583 1.00 97.62 440 LYS A O 1
ATOM 3378 N N . MET A 1 441 ? -1.504 -5.763 -13.695 1.00 98.31 441 MET A N 1
ATOM 3379 C CA . MET A 1 441 ? -0.474 -5.545 -12.673 1.00 98.31 441 MET A CA 1
ATOM 3380 C C . MET A 1 441 ? -0.899 -6.134 -11.329 1.00 98.31 441 MET A C 1
ATOM 3382 O O . MET A 1 441 ? -0.129 -6.856 -10.705 1.00 98.31 441 MET A O 1
ATOM 3386 N N . ALA A 1 442 ? -2.134 -5.862 -10.898 1.00 97.75 442 ALA A N 1
ATOM 3387 C CA . ALA A 1 442 ? -2.677 -6.394 -9.653 1.00 97.75 442 ALA A CA 1
ATOM 3388 C C . ALA A 1 442 ? -2.674 -7.925 -9.625 1.00 97.75 442 ALA A C 1
ATOM 3390 O O . ALA A 1 442 ? -2.294 -8.508 -8.614 1.00 97.75 442 ALA A O 1
ATOM 3391 N N . GLN A 1 443 ? -3.017 -8.572 -10.743 1.00 95.94 443 GLN A N 1
ATOM 3392 C CA . GLN A 1 443 ? -2.961 -10.028 -10.848 1.00 95.94 443 GLN A CA 1
ATOM 3393 C C . GLN A 1 443 ? -1.538 -10.567 -10.646 1.00 95.94 443 GLN A C 1
ATOM 3395 O O . GLN A 1 443 ? -1.365 -11.565 -9.953 1.00 95.94 443 GLN A O 1
ATOM 3400 N N . GLN A 1 444 ? -0.515 -9.922 -11.215 1.00 95.38 444 GLN A N 1
ATOM 3401 C CA . GLN A 1 444 ? 0.871 -10.363 -11.024 1.00 95.38 444 GLN A CA 1
ATOM 3402 C C . GLN A 1 444 ? 1.358 -10.142 -9.592 1.00 95.38 444 GLN A C 1
ATOM 3404 O O . GLN A 1 444 ? 1.957 -11.047 -9.013 1.00 95.38 444 GLN A O 1
ATOM 3409 N N . TRP A 1 445 ? 1.037 -8.995 -8.984 1.00 96.94 445 TRP A N 1
ATOM 3410 C CA . TRP A 1 445 ? 1.300 -8.771 -7.561 1.00 96.94 445 TRP A CA 1
ATOM 3411 C C . TRP A 1 445 ? 0.647 -9.848 -6.692 1.00 96.94 445 TRP A C 1
ATOM 3413 O O . TRP A 1 445 ? 1.312 -10.423 -5.836 1.00 96.94 445 TRP A O 1
ATOM 3423 N N . TYR A 1 446 ? -0.626 -10.166 -6.942 1.00 93.88 446 TYR A N 1
ATOM 3424 C CA . TYR A 1 446 ? -1.358 -11.207 -6.222 1.00 93.88 446 TYR A CA 1
ATOM 3425 C C . TYR A 1 446 ? -0.711 -12.591 -6.378 1.00 93.88 446 TYR A C 1
ATOM 3427 O O . TYR A 1 446 ? -0.542 -13.306 -5.390 1.00 93.88 446 TYR A O 1
ATOM 3435 N N . ASN A 1 447 ? -0.308 -12.962 -7.596 1.00 87.50 447 ASN A N 1
ATOM 3436 C CA . ASN A 1 447 ? 0.351 -14.242 -7.861 1.00 87.50 447 ASN A CA 1
ATOM 3437 C C . ASN A 1 447 ? 1.658 -14.379 -7.064 1.00 87.50 447 ASN A C 1
ATOM 3439 O O . ASN A 1 447 ? 1.927 -15.433 -6.496 1.00 87.50 447 ASN A O 1
ATOM 3443 N N . VAL A 1 448 ? 2.470 -13.320 -6.991 1.00 86.81 448 VAL A N 1
ATOM 3444 C CA . VAL A 1 448 ? 3.719 -13.366 -6.218 1.00 86.81 448 VAL A CA 1
ATOM 3445 C C . VAL A 1 448 ? 3.440 -13.349 -4.716 1.00 86.81 448 VAL A C 1
ATOM 3447 O O . VAL A 1 448 ? 4.018 -14.155 -3.995 1.00 86.81 448 VAL A O 1
ATOM 3450 N N . LEU A 1 449 ? 2.516 -12.509 -4.239 1.00 85.62 449 LEU A N 1
ATOM 3451 C CA . LEU A 1 449 ? 2.126 -12.454 -2.824 1.00 85.62 449 LEU A CA 1
ATOM 3452 C C . LEU A 1 449 ? 1.624 -13.809 -2.305 1.00 85.62 449 LEU A C 1
ATOM 3454 O O . LEU A 1 449 ? 2.092 -14.283 -1.273 1.00 85.62 449 LEU A O 1
ATOM 3458 N N . SER A 1 450 ? 0.714 -14.454 -3.035 1.00 77.44 450 SER A N 1
ATOM 3459 C CA . SER A 1 450 ? 0.187 -15.780 -2.677 1.00 77.44 450 SER A CA 1
ATOM 3460 C C . SER A 1 450 ? 1.279 -16.859 -2.665 1.00 77.44 450 SER A C 1
ATOM 3462 O O . SER A 1 450 ? 1.333 -17.673 -1.738 1.00 77.44 450 SER A O 1
ATOM 3464 N N . ASN A 1 451 ? 2.213 -16.823 -3.622 1.00 75.19 451 ASN A N 1
ATOM 3465 C CA . ASN A 1 451 ? 3.364 -17.730 -3.652 1.00 75.19 451 ASN A CA 1
ATOM 3466 C C . ASN A 1 451 ? 4.331 -17.505 -2.484 1.00 75.19 451 ASN A C 1
ATOM 3468 O O . ASN A 1 451 ? 4.812 -18.475 -1.900 1.00 75.19 451 ASN A O 1
ATOM 3472 N N . VAL A 1 452 ? 4.620 -16.252 -2.123 1.00 73.56 452 VAL A N 1
ATOM 3473 C CA . VAL A 1 452 ? 5.497 -15.933 -0.987 1.00 73.56 452 VAL A CA 1
ATOM 3474 C C . VAL A 1 452 ? 4.889 -16.438 0.320 1.00 73.56 452 VAL A C 1
ATOM 3476 O O . VAL A 1 452 ? 5.575 -17.121 1.075 1.00 73.56 452 VAL A O 1
ATOM 3479 N N . VAL A 1 453 ? 3.596 -16.192 0.554 1.00 69.12 453 VAL A N 1
ATOM 3480 C CA . VAL A 1 453 ? 2.890 -16.701 1.745 1.00 69.12 453 VAL A CA 1
ATOM 3481 C C . VAL A 1 453 ? 2.939 -18.231 1.803 1.00 69.12 453 VAL A C 1
ATOM 3483 O O . VAL A 1 453 ? 3.221 -18.805 2.854 1.00 69.12 453 VAL A O 1
ATOM 3486 N N . THR A 1 454 ? 2.730 -18.900 0.666 1.00 69.88 454 THR A N 1
ATOM 3487 C CA . THR A 1 454 ? 2.840 -20.364 0.573 1.00 69.88 454 THR A CA 1
ATOM 3488 C C . THR A 1 454 ? 4.262 -20.838 0.874 1.00 69.88 454 THR A C 1
ATOM 3490 O O . THR A 1 454 ? 4.444 -21.802 1.612 1.00 69.88 454 THR A O 1
ATOM 3493 N N . THR A 1 455 ? 5.274 -20.145 0.353 1.00 73.12 455 THR A N 1
ATOM 3494 C CA . THR A 1 455 ? 6.687 -20.497 0.547 1.00 73.12 455 THR A CA 1
ATOM 3495 C C . THR A 1 455 ? 7.100 -20.337 2.008 1.00 73.12 455 THR A C 1
ATOM 3497 O O . THR A 1 455 ? 7.760 -21.214 2.552 1.00 73.12 455 THR A O 1
ATOM 3500 N N . GLU A 1 456 ? 6.689 -19.262 2.681 1.00 75.31 456 GLU A N 1
ATOM 3501 C CA . GLU A 1 456 ? 6.946 -19.091 4.115 1.00 75.31 456 GLU A CA 1
ATOM 3502 C C . GLU A 1 456 ? 6.257 -20.161 4.969 1.00 75.31 456 GLU A C 1
ATOM 3504 O O . GLU A 1 456 ? 6.871 -20.685 5.896 1.00 75.31 456 GLU A O 1
ATOM 3509 N N . CYS A 1 457 ? 5.015 -20.528 4.635 1.00 77.50 457 CYS A N 1
ATOM 3510 C CA . CYS A 1 457 ? 4.339 -21.652 5.283 1.00 77.50 457 CYS A CA 1
ATOM 3511 C C . CYS A 1 457 ? 5.139 -22.947 5.085 1.00 77.50 457 CYS A C 1
ATOM 3513 O O . CYS A 1 457 ? 5.405 -23.657 6.049 1.00 77.50 457 CYS A O 1
ATOM 3515 N N . GLN A 1 458 ? 5.586 -23.228 3.857 1.00 82.69 458 GLN A N 1
ATOM 3516 C CA . GLN A 1 458 ? 6.408 -24.403 3.548 1.00 82.69 458 GLN A CA 1
ATOM 3517 C C . GLN A 1 458 ? 7.754 -24.398 4.285 1.00 82.69 458 GLN A C 1
ATOM 3519 O O . GLN A 1 458 ? 8.253 -25.459 4.635 1.00 82.69 458 GLN A O 1
ATOM 3524 N N . ARG A 1 459 ? 8.342 -23.225 4.550 1.00 82.81 459 ARG A N 1
ATOM 3525 C CA . ARG A 1 459 ? 9.554 -23.113 5.380 1.00 82.81 459 ARG A CA 1
ATOM 3526 C C . ARG A 1 459 ? 9.272 -23.437 6.846 1.00 82.81 459 ARG A C 1
ATOM 3528 O O . ARG A 1 459 ? 10.098 -24.072 7.489 1.00 82.81 459 ARG A O 1
ATOM 3535 N N . ALA A 1 460 ? 8.112 -23.030 7.359 1.00 84.88 460 ALA A N 1
ATOM 3536 C CA . ALA A 1 460 ? 7.656 -23.393 8.699 1.00 84.88 460 ALA A CA 1
ATOM 3537 C C . ALA A 1 460 ? 7.239 -24.877 8.825 1.00 84.88 460 ALA A C 1
ATOM 3539 O O . ALA A 1 460 ? 7.229 -25.412 9.932 1.00 84.88 460 ALA A O 1
ATOM 3540 N N . ASP A 1 461 ? 6.923 -25.541 7.711 1.00 87.81 461 ASP A N 1
ATOM 3541 C CA . ASP A 1 461 ? 6.637 -26.979 7.588 1.00 87.81 461 ASP A CA 1
ATOM 3542 C C . ASP A 1 461 ? 7.946 -27.782 7.442 1.00 87.81 461 ASP A C 1
ATOM 3544 O O . ASP A 1 461 ? 8.265 -28.348 6.395 1.00 87.81 461 ASP A O 1
ATOM 3548 N N . ILE A 1 462 ? 8.744 -27.797 8.513 1.00 88.62 462 ILE A N 1
ATOM 3549 C CA . ILE A 1 462 ? 10.091 -28.394 8.580 1.00 88.62 462 ILE A CA 1
ATOM 3550 C C . ILE A 1 462 ? 10.063 -29.906 8.265 1.00 88.62 462 ILE A C 1
ATOM 3552 O O . ILE A 1 462 ? 11.076 -30.501 7.880 1.00 88.62 462 ILE A O 1
ATOM 3556 N N . ASP A 1 463 ? 8.940 -30.598 8.467 1.00 88.00 463 ASP A N 1
ATOM 3557 C CA . ASP A 1 463 ? 8.784 -32.014 8.118 1.00 88.00 463 ASP A CA 1
ATOM 3558 C C . ASP A 1 463 ? 8.176 -32.308 6.740 1.00 88.00 463 ASP A C 1
ATOM 3560 O O . ASP A 1 463 ? 8.203 -33.470 6.315 1.00 88.00 463 ASP A O 1
ATOM 3564 N N . GLY A 1 464 ? 7.743 -31.277 6.009 1.00 86.88 464 GLY A N 1
ATOM 3565 C CA . GLY A 1 464 ? 7.167 -31.397 4.671 1.00 86.88 464 GLY A CA 1
ATOM 3566 C C . GLY A 1 464 ? 5.801 -32.090 4.648 1.00 86.88 464 GLY A C 1
ATOM 3567 O O . GLY A 1 464 ? 5.405 -32.645 3.614 1.00 86.88 464 GLY A O 1
ATOM 3568 N N . SER A 1 465 ? 5.089 -32.130 5.779 1.00 86.56 465 SER A N 1
ATOM 3569 C CA . SER A 1 465 ? 3.765 -32.749 5.895 1.00 86.56 465 SER A CA 1
ATOM 3570 C C . SER A 1 465 ? 2.643 -31.912 5.270 1.00 86.56 465 SER A C 1
ATOM 3572 O O . SER A 1 465 ? 1.526 -32.409 5.095 1.00 86.56 465 SER A O 1
ATOM 3574 N N . ASN A 1 466 ? 2.943 -30.685 4.839 1.00 85.19 466 ASN A N 1
ATOM 3575 C CA . ASN A 1 466 ? 2.019 -29.628 4.431 1.00 85.19 466 ASN A CA 1
ATOM 3576 C C . ASN A 1 466 ? 1.109 -29.155 5.569 1.00 85.19 466 ASN A C 1
ATOM 3578 O O . ASN A 1 466 ? 0.007 -28.661 5.298 1.00 85.19 466 ASN A O 1
ATOM 3582 N N . LEU A 1 467 ? 1.539 -29.325 6.821 1.00 85.44 467 LEU A N 1
ATOM 3583 C CA . LEU A 1 467 ? 0.827 -28.871 8.008 1.00 85.44 467 LEU A CA 1
ATOM 3584 C C . LEU A 1 467 ? 1.830 -28.500 9.098 1.00 85.44 467 LEU A C 1
ATOM 3586 O O . LEU A 1 467 ? 2.347 -29.384 9.770 1.00 85.44 467 LEU A O 1
ATOM 3590 N N . VAL A 1 468 ? 1.983 -27.208 9.379 1.00 86.56 468 VAL A N 1
ATOM 3591 C CA . VAL A 1 468 ? 2.848 -26.763 10.481 1.00 86.56 468 VAL A CA 1
ATOM 3592 C C . VAL A 1 468 ? 2.223 -27.172 11.815 1.00 86.56 468 VAL A C 1
ATOM 3594 O O . VAL A 1 468 ? 1.128 -26.732 12.166 1.00 86.56 468 VAL A O 1
ATOM 3597 N N . ASN A 1 469 ? 2.875 -28.043 12.575 1.00 84.06 469 ASN A N 1
ATOM 3598 C CA . ASN A 1 469 ? 2.319 -28.616 13.795 1.00 84.06 469 ASN A CA 1
ATOM 3599 C C . ASN A 1 469 ? 3.399 -28.935 14.852 1.00 84.06 469 ASN A C 1
ATOM 3601 O O . ASN A 1 469 ? 4.534 -28.464 14.803 1.00 84.06 469 ASN A O 1
ATOM 3605 N N . MET A 1 470 ? 3.037 -29.721 15.873 1.00 88.06 470 MET A N 1
ATOM 3606 C CA . MET A 1 470 ? 3.957 -30.093 16.957 1.00 88.06 470 MET A CA 1
ATOM 3607 C C . MET A 1 470 ? 5.204 -30.855 16.497 1.00 88.06 470 MET A C 1
ATOM 3609 O O . MET A 1 470 ? 6.207 -30.817 17.209 1.00 88.06 470 MET A O 1
ATOM 3613 N N . VAL A 1 471 ? 5.166 -31.537 15.352 1.00 87.06 471 VAL A N 1
ATOM 3614 C CA . VAL A 1 471 ? 6.335 -32.218 14.785 1.00 87.06 471 VAL A CA 1
ATOM 3615 C C . VAL A 1 471 ? 7.366 -31.197 14.303 1.00 87.06 471 VAL A C 1
ATOM 3617 O O . VAL A 1 471 ? 8.542 -31.340 14.639 1.00 87.06 471 VAL A O 1
ATOM 3620 N N . ASP A 1 472 ? 6.937 -30.123 13.640 1.00 89.19 472 ASP A N 1
ATOM 3621 C CA . ASP A 1 472 ? 7.814 -29.023 13.220 1.00 89.19 472 ASP A CA 1
ATOM 3622 C C . ASP A 1 472 ? 8.415 -28.303 14.426 1.00 89.19 472 ASP A C 1
ATOM 3624 O O . ASP A 1 472 ? 9.632 -28.144 14.514 1.00 89.19 472 ASP A O 1
ATOM 3628 N N . TYR A 1 473 ? 7.599 -27.995 15.441 1.00 89.06 473 TYR A N 1
ATOM 3629 C CA . TYR A 1 473 ? 8.109 -27.413 16.689 1.00 89.06 473 TYR A CA 1
ATOM 3630 C C . TYR A 1 473 ? 9.162 -28.295 17.357 1.00 89.06 473 TYR A C 1
ATOM 3632 O O . TYR A 1 473 ? 10.168 -27.794 17.859 1.00 89.06 473 TYR A O 1
ATOM 3640 N N . ALA A 1 474 ? 8.958 -29.615 17.365 1.00 86.50 474 ALA A N 1
ATOM 3641 C CA . ALA A 1 474 ? 9.926 -30.537 17.936 1.00 86.50 474 ALA A CA 1
ATOM 3642 C C . ALA A 1 474 ? 11.262 -30.510 17.178 1.00 86.50 474 ALA A C 1
ATOM 3644 O O . ALA A 1 474 ? 12.303 -30.644 17.820 1.00 86.50 474 ALA A O 1
ATOM 3645 N N . LYS A 1 475 ? 11.246 -30.318 15.851 1.00 87.25 475 LYS A N 1
ATOM 3646 C CA . LYS A 1 475 ? 12.461 -30.149 15.041 1.00 87.25 475 LYS A CA 1
ATOM 3647 C C . LYS A 1 475 ? 13.146 -28.810 15.304 1.00 87.25 475 LYS A C 1
ATOM 3649 O O . LYS A 1 475 ? 14.340 -28.804 15.580 1.00 87.25 475 LYS A O 1
ATOM 3654 N N . LEU A 1 476 ? 12.393 -27.709 15.328 1.00 90.56 476 LEU A N 1
ATOM 3655 C CA . LEU A 1 476 ? 12.924 -26.389 15.684 1.00 90.56 476 LEU A CA 1
ATOM 3656 C C . LEU A 1 476 ? 13.582 -26.419 17.072 1.00 90.56 476 LEU A C 1
ATOM 3658 O O . LEU A 1 476 ? 14.724 -26.005 17.248 1.00 90.56 476 LEU A O 1
ATOM 3662 N N . ASN A 1 477 ? 12.902 -26.995 18.066 1.00 88.56 477 ASN A N 1
ATOM 3663 C CA . ASN A 1 477 ? 13.395 -27.060 19.440 1.00 88.56 477 ASN A CA 1
ATOM 3664 C C . ASN A 1 477 ? 14.635 -27.963 19.612 1.00 88.56 477 ASN A C 1
ATOM 3666 O O . ASN A 1 477 ? 15.402 -27.760 20.551 1.00 88.56 477 ASN A O 1
ATOM 3670 N N . GLN A 1 478 ? 14.863 -28.947 18.732 1.00 91.06 478 GLN A N 1
ATOM 3671 C CA . GLN A 1 478 ? 16.091 -29.761 18.761 1.00 91.06 478 GLN A CA 1
ATOM 3672 C C . GLN A 1 478 ? 17.341 -28.934 18.463 1.00 91.06 478 GLN A C 1
ATOM 3674 O O . GLN A 1 478 ? 18.412 -29.253 18.981 1.00 91.06 478 GLN A O 1
ATOM 3679 N N . ASN A 1 479 ? 17.190 -27.872 17.676 1.00 91.50 479 ASN A N 1
ATOM 3680 C CA . ASN A 1 479 ? 18.282 -27.007 17.263 1.00 91.50 479 ASN A CA 1
ATOM 3681 C C . ASN A 1 479 ? 18.192 -25.604 17.872 1.00 91.50 479 ASN A C 1
ATOM 3683 O O . ASN A 1 479 ? 18.906 -24.717 17.427 1.00 91.50 479 ASN A O 1
ATOM 3687 N N . TRP A 1 480 ? 17.375 -25.396 18.911 1.00 92.19 480 TRP A N 1
ATOM 3688 C CA . TRP A 1 480 ? 17.230 -24.093 19.564 1.00 92.19 480 TRP A CA 1
ATOM 3689 C C . TRP A 1 480 ? 18.586 -23.491 19.962 1.00 92.19 480 TRP A C 1
ATOM 3691 O O . TRP A 1 480 ? 19.400 -24.147 20.621 1.00 92.19 480 TRP A O 1
ATOM 3701 N N . GLN A 1 481 ? 18.803 -22.230 19.580 1.00 90.25 481 GLN A N 1
ATOM 3702 C CA . GLN A 1 481 ? 20.033 -21.457 19.785 1.00 90.25 481 GLN A CA 1
ATOM 3703 C C . GLN A 1 481 ? 21.288 -22.061 19.139 1.00 90.25 481 GLN A C 1
ATOM 3705 O O . GLN A 1 481 ? 22.407 -21.729 19.535 1.00 90.25 481 GLN A O 1
ATOM 3710 N N . GLN A 1 482 ? 21.128 -22.953 18.161 1.00 89.50 482 GLN A N 1
ATOM 3711 C CA . GLN A 1 482 ? 22.229 -23.389 17.308 1.00 89.50 482 GLN A CA 1
ATOM 3712 C C . GLN A 1 482 ? 22.426 -22.401 16.156 1.00 89.50 482 GLN A C 1
ATOM 3714 O O . GLN A 1 482 ? 21.472 -21.772 15.701 1.00 89.50 482 GLN A O 1
ATOM 3719 N N . SER A 1 483 ? 23.665 -22.305 15.673 1.00 88.81 483 SER A N 1
ATOM 3720 C CA . SER A 1 483 ? 24.027 -21.489 14.512 1.00 88.81 483 SER A CA 1
ATOM 3721 C C . SER A 1 483 ? 24.797 -22.318 13.488 1.00 88.81 483 SER A C 1
ATOM 3723 O O . SER A 1 483 ? 25.625 -23.159 13.852 1.00 88.81 483 SER A O 1
ATOM 3725 N N . GLY A 1 484 ? 24.555 -22.071 12.203 1.00 81.25 484 GLY A N 1
ATOM 3726 C CA . GLY A 1 484 ? 25.166 -22.796 11.092 1.00 81.25 484 GLY A CA 1
ATOM 3727 C C . GLY A 1 484 ? 24.280 -22.818 9.849 1.00 81.25 484 GLY A C 1
ATOM 3728 O O . GLY A 1 484 ? 23.116 -22.449 9.887 1.00 81.25 484 GLY A O 1
ATOM 3729 N N . SER A 1 485 ? 24.840 -23.257 8.725 1.00 77.12 485 SER A N 1
ATOM 3730 C CA . SER A 1 485 ? 24.113 -23.336 7.456 1.00 77.12 485 SER A CA 1
ATOM 3731 C C . SER A 1 485 ? 23.157 -24.532 7.420 1.00 77.12 485 SER A C 1
ATOM 3733 O O . SER A 1 485 ? 23.597 -25.656 7.679 1.00 77.12 485 SER A O 1
ATOM 3735 N N . SER A 1 486 ? 21.911 -24.313 6.985 1.00 78.44 486 SER A N 1
ATOM 3736 C CA . SER A 1 486 ? 20.923 -25.373 6.711 1.00 78.44 486 SER A CA 1
ATOM 3737 C C . SER A 1 486 ? 20.572 -26.230 7.935 1.00 78.44 486 SER A C 1
ATOM 3739 O O . SER A 1 486 ? 20.528 -27.458 7.850 1.00 78.44 486 SER A O 1
ATOM 3741 N N . ILE A 1 487 ? 20.359 -25.584 9.081 1.00 86.00 487 ILE A N 1
ATOM 3742 C CA . ILE A 1 487 ? 19.924 -26.245 10.314 1.00 86.00 487 ILE A CA 1
ATOM 3743 C C . ILE A 1 487 ? 18.400 -26.420 10.288 1.00 86.00 487 ILE A C 1
ATOM 3745 O O . ILE A 1 487 ? 17.672 -25.470 10.020 1.00 86.00 487 ILE A O 1
ATOM 3749 N N . ASP A 1 488 ? 17.905 -27.619 10.612 1.00 82.88 488 ASP A N 1
ATOM 3750 C CA . ASP A 1 488 ? 16.467 -27.851 10.804 1.00 82.88 488 ASP A CA 1
ATOM 3751 C C . ASP A 1 488 ? 15.935 -26.910 11.901 1.00 82.88 488 ASP A C 1
ATOM 3753 O O . ASP A 1 488 ? 16.320 -27.029 13.063 1.00 82.88 488 ASP A O 1
ATOM 3757 N N . GLY A 1 489 ? 15.041 -25.986 11.552 1.00 81.88 489 GLY A N 1
ATOM 3758 C CA . GLY A 1 489 ? 14.534 -24.973 12.482 1.00 81.88 489 GLY A CA 1
ATOM 3759 C C . GLY A 1 489 ? 15.000 -23.551 12.202 1.00 81.88 489 GLY A C 1
ATOM 3760 O O . GLY A 1 489 ? 14.367 -22.650 12.732 1.00 81.88 489 GLY A O 1
ATOM 3761 N N . ASP A 1 490 ? 16.019 -23.354 11.360 1.00 84.62 490 ASP A N 1
ATOM 3762 C CA . ASP A 1 490 ? 16.367 -22.047 10.781 1.00 84.62 490 ASP A CA 1
ATOM 3763 C C . ASP A 1 490 ? 15.420 -21.805 9.598 1.00 84.62 490 ASP A C 1
ATOM 3765 O O . ASP A 1 490 ? 15.716 -22.095 8.437 1.00 84.62 490 ASP A O 1
ATOM 3769 N N . VAL A 1 491 ? 14.189 -21.412 9.919 1.00 84.25 491 VAL A N 1
ATOM 3770 C CA . VAL A 1 491 ? 13.115 -21.229 8.940 1.00 84.25 491 VAL A CA 1
ATOM 3771 C C . VAL A 1 491 ? 13.179 -19.851 8.296 1.00 84.25 491 VAL A C 1
ATOM 3773 O O . VAL A 1 491 ? 12.552 -19.667 7.253 1.00 84.25 491 VAL A O 1
ATOM 3776 N N . ASN A 1 492 ? 13.940 -18.901 8.854 1.00 78.94 492 ASN A N 1
ATOM 3777 C CA . ASN A 1 492 ? 14.176 -17.579 8.271 1.00 78.94 492 ASN A CA 1
ATOM 3778 C C . ASN A 1 492 ? 15.503 -17.474 7.471 1.00 78.94 492 ASN A C 1
ATOM 3780 O O . ASN A 1 492 ? 15.627 -16.551 6.665 1.00 78.94 492 ASN A O 1
ATOM 3784 N N . ASN A 1 493 ? 16.359 -18.506 7.495 1.00 80.88 493 ASN A N 1
ATOM 3785 C CA . ASN A 1 493 ? 17.667 -18.620 6.823 1.00 80.88 493 ASN A CA 1
ATOM 3786 C C . ASN A 1 493 ? 18.709 -17.590 7.295 1.00 80.88 493 ASN A C 1
ATOM 3788 O O . ASN A 1 493 ? 19.616 -17.241 6.531 1.00 80.88 493 ASN A O 1
ATOM 3792 N N . ASP A 1 494 ? 18.620 -17.104 8.533 1.00 79.94 494 ASP A N 1
ATOM 3793 C CA . ASP A 1 494 ? 19.614 -16.180 9.095 1.00 79.94 494 ASP A CA 1
ATOM 3794 C C . ASP A 1 494 ? 20.845 -16.894 9.691 1.00 79.94 494 ASP A C 1
ATOM 3796 O O . ASP A 1 494 ? 21.775 -16.256 10.199 1.00 79.94 494 ASP A O 1
ATOM 3800 N N . SER A 1 495 ? 20.904 -18.223 9.536 1.00 84.81 495 SER A N 1
ATOM 3801 C CA . SER A 1 495 ? 21.925 -19.119 10.085 1.00 84.81 495 SER A CA 1
ATOM 3802 C C . SER A 1 495 ? 21.872 -19.284 11.602 1.00 84.81 495 SER A C 1
ATOM 3804 O O . SER A 1 495 ? 22.841 -19.794 12.176 1.00 84.81 495 SER A O 1
ATOM 3806 N N . ASN A 1 496 ? 20.784 -18.890 12.261 1.00 83.69 496 ASN A N 1
ATOM 3807 C CA . ASN A 1 496 ? 20.508 -19.148 13.669 1.00 83.69 496 ASN A CA 1
ATOM 3808 C C . ASN A 1 496 ? 19.121 -19.772 13.811 1.00 83.69 496 ASN A C 1
ATOM 3810 O O . ASN A 1 496 ? 18.247 -19.551 12.993 1.00 83.69 496 ASN A O 1
ATOM 3814 N N . VAL A 1 497 ? 18.935 -20.573 14.859 1.00 87.94 497 VAL A N 1
ATOM 3815 C CA . VAL A 1 497 ? 17.609 -21.050 15.262 1.00 87.94 497 VAL A CA 1
ATOM 3816 C C . VAL A 1 497 ? 17.206 -20.311 16.524 1.00 87.94 497 VAL A C 1
ATOM 3818 O O . VAL A 1 497 ? 17.702 -20.614 17.616 1.00 87.94 497 VAL A O 1
ATOM 3821 N N . ASP A 1 498 ? 16.328 -19.330 16.401 1.00 83.75 498 ASP A N 1
ATOM 3822 C CA . ASP A 1 498 ? 15.999 -18.437 17.499 1.00 83.75 498 ASP A CA 1
ATOM 3823 C C . ASP A 1 498 ? 14.517 -18.023 17.553 1.00 83.75 498 ASP A C 1
ATOM 3825 O O . ASP A 1 498 ? 13.600 -18.717 17.101 1.00 83.75 498 ASP A O 1
ATOM 3829 N N . LEU A 1 499 ? 14.251 -16.917 18.249 1.00 82.06 499 LEU A N 1
ATOM 3830 C CA . LEU A 1 499 ? 12.898 -16.433 18.458 1.00 82.06 499 LEU A CA 1
ATOM 3831 C C . LEU A 1 499 ? 12.214 -15.999 17.152 1.00 82.06 499 LEU A C 1
ATOM 3833 O O . LEU A 1 499 ? 10.985 -16.079 17.092 1.00 82.06 499 LEU A O 1
ATOM 3837 N N . TYR A 1 500 ? 12.952 -15.569 16.124 1.00 76.31 500 TYR A N 1
ATOM 3838 C CA . TYR A 1 500 ? 12.376 -15.214 14.826 1.00 76.31 500 TYR A CA 1
ATOM 3839 C C . TYR A 1 500 ? 11.857 -16.450 14.107 1.00 76.31 500 TYR A C 1
ATOM 3841 O O . TYR A 1 500 ? 10.723 -16.423 13.625 1.00 76.31 500 TYR A O 1
ATOM 3849 N N . ASP A 1 501 ? 12.592 -17.557 14.149 1.00 82.94 501 ASP A N 1
ATOM 3850 C CA . ASP A 1 501 ? 12.138 -18.836 13.604 1.00 82.94 501 ASP A CA 1
ATOM 3851 C C . ASP A 1 501 ? 10.879 -19.336 14.294 1.00 82.94 501 ASP A C 1
ATOM 3853 O O . ASP A 1 501 ? 9.887 -19.700 13.656 1.00 82.94 501 ASP A O 1
ATOM 3857 N N . LEU A 1 502 ? 10.883 -19.285 15.630 1.00 83.00 502 LEU A N 1
ATOM 3858 C CA . LEU A 1 502 ? 9.717 -19.651 16.422 1.00 83.00 502 LEU A CA 1
ATOM 3859 C C . LEU A 1 502 ? 8.525 -18.745 16.101 1.00 83.00 502 LEU A C 1
ATOM 3861 O O . LEU A 1 502 ? 7.392 -19.223 16.067 1.00 83.00 502 LEU A O 1
ATOM 3865 N N . SER A 1 503 ? 8.759 -17.455 15.849 1.00 74.94 503 SER A N 1
ATOM 3866 C CA . SER A 1 503 ? 7.705 -16.512 15.472 1.00 74.94 503 SER A CA 1
ATOM 3867 C C . SER A 1 503 ? 7.118 -16.819 14.092 1.00 74.94 503 SER A C 1
ATOM 3869 O O . SER A 1 503 ? 5.895 -16.778 13.934 1.00 74.94 503 SER A O 1
ATOM 3871 N N . LEU A 1 504 ? 7.958 -17.200 13.122 1.00 72.50 504 LEU A N 1
ATOM 3872 C CA . LEU A 1 504 ? 7.521 -17.582 11.783 1.00 72.50 504 LEU A CA 1
ATOM 3873 C C . LEU A 1 504 ? 6.737 -18.895 11.830 1.00 72.50 504 LEU A C 1
ATOM 3875 O O . LEU A 1 504 ? 5.653 -18.990 11.266 1.00 72.50 504 LEU A O 1
ATOM 3879 N N . MET A 1 505 ? 7.215 -19.885 12.582 1.00 81.38 505 MET A N 1
ATOM 3880 C CA . MET A 1 505 ? 6.482 -21.134 12.770 1.00 81.38 505 MET A CA 1
ATOM 3881 C C . MET A 1 505 ? 5.156 -20.912 13.517 1.00 81.38 505 MET A C 1
ATOM 3883 O O . MET A 1 505 ? 4.127 -21.466 13.134 1.00 81.38 505 MET A O 1
ATOM 3887 N N . ALA A 1 506 ? 5.139 -20.061 14.548 1.00 77.69 506 ALA A N 1
ATOM 3888 C CA . ALA A 1 506 ? 3.918 -19.719 15.276 1.00 77.69 506 ALA A CA 1
ATOM 3889 C C . ALA A 1 506 ? 2.881 -19.012 14.387 1.00 77.69 506 ALA A C 1
ATOM 3891 O O . ALA A 1 506 ? 1.685 -19.257 14.546 1.00 77.69 506 ALA A O 1
ATOM 3892 N N . LYS A 1 507 ? 3.323 -18.180 13.431 1.00 75.69 507 LYS A N 1
ATOM 3893 C CA . LYS A 1 507 ? 2.457 -17.528 12.431 1.00 75.69 507 LYS A CA 1
ATOM 3894 C C . LYS A 1 507 ? 1.676 -18.548 11.599 1.00 75.69 507 LYS A C 1
ATOM 3896 O O . LYS A 1 507 ? 0.523 -18.286 11.273 1.00 75.69 507 LYS A O 1
ATOM 3901 N N . TYR A 1 508 ? 2.278 -19.696 11.296 1.00 79.12 508 TYR A N 1
ATOM 3902 C CA . TYR A 1 508 ? 1.675 -20.737 10.464 1.00 79.12 508 TYR A CA 1
ATOM 3903 C C . TYR A 1 508 ? 1.139 -21.929 11.262 1.00 79.12 508 TYR A C 1
ATOM 3905 O O . TYR A 1 508 ? 0.776 -22.935 10.669 1.00 79.12 508 TYR A O 1
ATOM 3913 N N . TRP A 1 509 ? 1.052 -21.849 12.593 1.00 82.62 509 TRP A N 1
ATOM 3914 C CA . TRP A 1 509 ? 0.638 -22.979 13.426 1.00 82.62 509 TRP A CA 1
ATOM 3915 C C . TRP A 1 509 ? -0.734 -23.546 13.025 1.00 82.62 509 TRP A C 1
ATOM 3917 O O . TRP A 1 509 ? -1.749 -22.853 13.058 1.00 82.62 509 TRP A O 1
ATOM 3927 N N . LEU A 1 510 ? -0.762 -24.842 12.705 1.00 82.06 510 LEU A N 1
ATOM 3928 C CA . LEU A 1 510 ? -1.897 -25.602 12.167 1.00 82.06 510 LEU A CA 1
ATOM 3929 C C . LEU A 1 510 ? -2.408 -25.116 10.799 1.00 82.06 510 LEU A C 1
ATOM 3931 O O . LEU A 1 510 ? -3.481 -25.541 10.364 1.00 82.06 510 LEU A O 1
ATOM 3935 N N . CYS A 1 511 ? -1.657 -24.263 10.101 1.00 76.50 511 CYS A N 1
ATOM 3936 C CA . CYS A 1 511 ? -1.939 -23.893 8.720 1.00 76.50 511 CYS A CA 1
ATOM 3937 C C . CYS A 1 511 ? -1.494 -25.009 7.776 1.00 76.50 511 CYS A C 1
ATOM 3939 O O . CYS A 1 511 ? -0.413 -25.583 7.929 1.00 76.50 511 CYS A O 1
ATOM 3941 N N . SER A 1 512 ? -2.327 -25.292 6.771 1.00 81.06 512 SER A N 1
ATOM 3942 C CA . SER A 1 512 ? -1.922 -26.147 5.662 1.00 81.06 512 SER A CA 1
ATOM 3943 C C . SER A 1 512 ? -1.250 -25.317 4.576 1.00 81.06 512 SER A C 1
ATOM 3945 O O . SER A 1 512 ? -1.793 -24.293 4.166 1.00 81.06 512 SER A O 1
ATOM 3947 N N . CYS A 1 513 ? -0.098 -25.778 4.092 1.00 80.38 513 CYS A N 1
ATOM 3948 C CA . CYS A 1 513 ? 0.710 -25.056 3.105 1.00 80.38 513 CYS A CA 1
ATOM 3949 C C . CYS A 1 513 ? 0.377 -25.419 1.645 1.00 80.38 513 CYS A C 1
ATOM 3951 O O . CYS A 1 513 ? 1.197 -25.215 0.749 1.00 80.38 513 CYS A O 1
ATOM 3953 N N . GLN A 1 514 ? -0.808 -25.987 1.388 1.00 71.31 514 GLN A N 1
ATOM 3954 C CA . GLN A 1 514 ? -1.293 -26.232 0.028 1.00 71.31 514 GLN A CA 1
ATOM 3955 C C . GLN A 1 514 ? -1.943 -24.970 -0.555 1.00 71.31 514 GLN A C 1
ATOM 3957 O O . GLN A 1 514 ? -2.729 -24.309 0.119 1.00 71.31 514 GLN A O 1
ATOM 3962 N N . ASN A 1 515 ? -1.633 -24.672 -1.822 1.00 49.25 515 ASN A N 1
ATOM 3963 C CA . ASN A 1 515 ? -2.284 -23.620 -2.609 1.00 49.25 515 ASN A CA 1
ATOM 3964 C C . ASN A 1 515 ? -3.813 -23.811 -2.574 1.00 49.25 515 ASN A C 1
ATOM 3966 O O . ASN A 1 515 ? -4.297 -24.805 -3.122 1.00 49.25 515 ASN A O 1
ATOM 3970 N N . ASN A 1 516 ? -4.553 -22.878 -1.967 1.00 39.78 516 ASN A N 1
ATOM 3971 C CA . ASN A 1 516 ? -6.003 -22.754 -2.155 1.00 39.78 516 ASN A CA 1
ATOM 3972 C C . ASN A 1 516 ? -6.303 -21.769 -3.281 1.00 39.78 516 ASN A C 1
ATOM 3974 O O . ASN A 1 516 ? -5.771 -20.638 -3.215 1.00 39.78 516 ASN A O 1
#

pLDDT: mean 70.55, std 22.02, range [20.0, 98.81]

Foldseek 3Di:
DDDDDDDDDDDDDPPDPDDDKFKAFPVRDGDDDDDDDDDQPGEIEIDADLDADDAEDEAEDRYEYEYAEAYEGQEYEPYEYPDAPEEYEYEYQEEYEHLEEYEYYADEQYEYEYEYENYEYEHNYEYEFENYHAYEYEYENYEYHYQEYEQEYADQPYAREYEWDDLYEYEHEAYYYQFYDDPDDDDDDHATRGYYHYDDPNTWYKYFFDYPPPCPDDHPDPDDDDDDDHAIWTFCDDPVVRGTDTDRDDPPPQALWEEAEAEEVQSQAQQEDDFRGQFLVVLLVVVCVVVPHRYAYWFSDADDDDDHRHHNYHYLDALLVLLVCVLVRCVGTPGQEYEDAHQLNCVVVVNQDLVSVVSSVVSQVVSCVVVVHAHAYEYELYADQVPDPVSVVSSVVNVVVQVVVVVVQHRYHYFYLHVQDDCVPQASDSRYGYPNSSNSVSVRVNVRVLVSVLLLLCLLVLVNPQFLEPVLVVQLVVQAQHFAAPRSQPSSRPRGRYPVSVVSSVSRHRNGSDRD

Secondary structure (DSSP, 8-state):
------------------S-EEEE-TT--B-----S---TT-EEEEEE-S--SS-EEEEESS-EEEE-S-EEESEEEEEE-SSTT-EEEEEE-S-EEESS-EEE--SSS-EEEEEEES-EEEEEEEEEE-SSS-EEEEEES-EEEEEEEEEEE-STT--EEEEEETT-EEEEEEEEEEEE--TT---------EEEEEESTT-EEEE-S-------S--SS--------SS-EEEEEETTTTEEEEEE-SS-TT--EEEEEEESHHHHTTTBTTTB--TTHHHHHHHHHHTT--EEE--SEE-SSSS--EEEE-TT--HHHHHHHHHHHHHHS--SEEEEE--HHHHHHT---THHHHHHHHHHHHHHHHHT---EEEEEEPPPPTT-HHHHHHHHHHHHHHHHHHHTT--EEEEE-TTT--TTTSBSSSSSB-HHHHHHHHHHHHHHHHHHHHHHHHHH-TTSSSB-SHHHHHHHHHTTT-BSTT-TT--S-SSB-SHHHHHHHHHTTT-B-S--

Sequence (516 aa):
MRIASICFVLFFSVSLFAANMYFTNESGDNLWTTPGNWRDGSWIRLTVLPDFSTHTININNNVHPRLTTSSTVKYLYCPYSNTAGTTTGFEITGNLTVGKDFVLGVYNDTTGVVDINAGNVYVGGIFTVGSGGSHVLNVRDASINTAQLYLTQFNADAIAQMNVSGNSTVTVRTKLWAGFGSKYYWSTYGYDNAHLDISGAAAKVITPYAQQVDTRGYVNSGIITANGGTGKVVLTPNPLANTATLTAVDKPSSIDARIMPLGDSITYGIGSTPSGLNGYRKPLYQMLTTNGYNVEFVGSQFNGDFNDCDHEGYPGWYSYQIRDNVYNWLVNNLADIVLLHIGTNDIVQGTQDPAIIGQILDNIDSYESSQNRQVIVIVARIVLEVGDVKTNAFNNAVETLVQNRIANGDLLAMVDLEHALNYSTDMADTLHPNDNGYLKMAQQWYNVLSNVVTTECQRADIDGSNLVNMVDYAKLNQNWQQSGSSIDGDVNNDSNVDLYDLSLMAKYWLCSCQNN

Radius of gyration: 26.83 Å; chains: 1; bounding box: 67×102×61 Å

=== Feature glossary ===
A reading guide for the features in this record.

Start from the sequence.

  · This is the polypeptide sequence — one letter per residue, N-terminus first. Length ranges from a few dozen residues for small domains to over a thousand for large multi-domain proteins.

Fold it, and you get atomic coordinates and the backbone conformation that goes with them.

  · Structure coordinates are given as an mmCIF _atom_site loop: one row per atom with element, residue name, chain id, sequence number, and x/y/z position in Å. Only the four main-chain atoms per residue are included here; side chains are omitted to keep the record compact.

  · Backbone dihedral angles. Every residue except chain termini has a φ (preceding-C → N → Cα → C) and a ψ (N → Cα → C → next-N). They are reported in degrees following the IUPAC sign convention. Secondary structure is essentially a statement about which (φ, ψ) basin each residue occupies.

  · The SS8 string is DSSP's per-residue secondary-structure call. α-helix (H) means an i→i+4 H-bond ladder; β-strand (E) means the residue participates in a β-sheet; 3₁₀ (G) and π (I) are tighter and wider helices; T/S are turns/bends; '-' is loop.

  · SS3 is a coarse helix/strand/coil call (letters a/b/c) made by the P-SEA algorithm from inter-Cα distances and dihedrals. It is less detailed than DSSP but needs only Cα positions.

Summarize the fold with a handful of shape descriptors and a per-residue structural alphabet.

  · Radius of gyration (Rg) is the root-mean-square distance of Cα atoms from their centroid — a single number for overall size and compactness. A globular domain of N residues has Rg ≈ 2.2·N^0.38 Å; an extended or disordered chain has a much larger Rg. The Cα contact count is the number of residue pairs whose Cα atoms are within 8 Å and are more than four positions apart in sequence — a standard proxy for tertiary packing density. The bounding box is the smallest axis-aligned box enclosing all Cα atoms.

  · The Foldseek 3Di string encodes local tertiary geometry as a 20-letter alphabet — one character per residue — derived from the relative positions of nearby Cα atoms. Unlike the amino-acid sequence, 3Di is a direct function of the 3D structure, so two proteins with the same fold have similar 3Di strings even at low sequence identity.

  · Solvent-accessible surface area (SASA) is the area in Å² traced out by the centre of a 1.4 Å probe sphere (a water molecule) rolled over the protein's van der Waals surface (Shrake–Rupley / Lee–Richards construction). Buried residues have near-zero SASA; fully exposed residues can exceed 200 Å². The total SASA scales roughly with the number of surface residues.

Ask how reliable the model is.

  · pLDDT (predicted Local Distance Difference Test) is AlphaFold's per-residue confidence score, ranging from 0 to 100. Values above 90 indicate high confidence (typically well-packed cores); 70–90 is confident; 50–70 low confidence; below 50 usually means the region is disordered or the prediction is unreliable there. AlphaFold stores pLDDT in the mmCIF B-factor column.

  · B-factor (Debye–Waller factor) reflects atomic displacement in the crystal lattice. It is an experimental observable (units Å²), not a prediction; low values mean the atom is pinned down, high values mean it moves or is heterogeneous across the crystal.

  · Predicted Aligned Error (PAE) is an AlphaFold confidence matrix: entry (i, j) is the expected error in the position of residue j, in ångströms, when the prediction is superimposed on the true structure at residue i. Low PAE within a block of residues means that block is internally rigid and well-predicted; high PAE between two blocks means their relative placement is uncertain even if each block individually is confident.

Place it in context: what it resembles, what it is annotated as, and how it looks.

  · Nearest PDB neighbors are the top structural matches found by Foldseek when searching this structure against the entire Protein Data Bank. Each hit reports a TM-score (0 to 1; >0.5 almost always implies the same fold) and an E-value. These are *structural* homologs — they may share no detectable sequence similarity.

  · Functional annotations link the protein to curated databases. InterPro entries identify conserved domains and families by matching the sequence against member-database signatures (Pfam, PROSITE, CDD, …). Gene Ontology (GO) terms describe molecular function, biological process, and cellular component in a controlled vocabulary. CATH places the structure in a hierarchical fold classification (Class/Architecture/Topology/Homologous-superfamily). The organism is the source species.

  · Three diagnostic plots accompany the record. The Cα contact map visualizes the tertiary structure as a 2D adjacency matrix (8 Å cutoff, sequence-local contacts suppressed). The Ramachandran plot shows the distribution of backbone (φ, ψ) torsions, with points in the α and β basins reflecting secondary structure content. The PAE plot shows AlphaFold's inter-residue confidence as a color matrix.

  · Six rendered views show the 3D structure from the faces of a cube — i.e. along ±x, ±y, ±z. Rendering representation is drawn randomly per protein from cartoon (secondary-structure ribbons), sticks (backbone bonds), or molecular surface; coloring is either N→C rainbow (blue at the N-terminus through red at the C-terminus) or one color per chain.